Protein AF-A0A5B7E3R2-F1 (afdb_monomer)

Secondary structure (DSSP, 8-state):
---EE------EETTEEEEEEEEE-SSEEEEEEEETTT--EEEEEEEE--TTS-TTS-THHHHHHHHHHHHHT--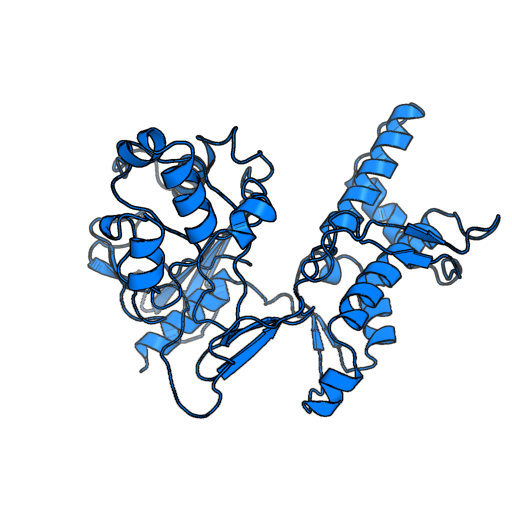-S-S-----S--PPPPPTT---S-HHHHHHSPPPSSSSPP-TTSHHHHHHHHHHH-HHHHTT-S----TTTTS---HHHHHHTT--GGGSPPP--TTSEEEE-SS-BTTBPTT-EEEPPS-PPP-SS----SS--SS--SEEEEEETTEEEEEE--S-SHHHHHHHHHHHHHHHHHTT----HHHHHHHHHHHHTSGGG----EEE--TT-BTTBTT---EEES--TTS-SHHHHHHHHHHHHHHHHHHHS-HHHHHHTT---EEE-SHHHHH-HHHHHHHHHHH-S-EEE-TT--HHHHHHHHHHHHTT-

Radius of gyration: 23.03 Å; Cα contacts (8 Å, |Δi|>4): 630; chains: 1; bounding box: 56×54×68 Å

Sequence (386 aa):
MVVVVVVVVTGRMSSSQCVLGIDIGTTSVKCCLVDVASKEVLSSQKKDTCSNVPSELGTQFYLEIWAQLDNFVGIRKSLWRFTFNEVSNLYTWQDSRCSQEFLSSLPVPESHIAISSGYGCATLLWFSKHKPDHLTKFDRAATIHDFLEWNTELLQGAGLPLEFLPEVVDSGKEAGKLKVHWYGIPAGTPVLASLEFCKGLDFKPCNKPPSSPSPIEYFPFFKSYLAVAASLNGGNVLAAFVRMVQQWSLDLGFSVPQSKIWQRILELGGDGASESNLLIEPTLFGERHSPLQTASVSNVDLGNLSLGQVMRSLCKGVITNMHSMMPRSMLEENEITSIICGGSALARNPILLQELEHAYQLPTTLDSRGDAAYGSALAAINAAAD

InterPro domains:
  IPR043129 ATPase, nucleotide binding domain [SSF53067] (18-194)

Solvent-accessible surface area (backbone atoms only — not comparable to full-atom values): 22242 Å² total; per-residue (Å²): 142,76,45,43,48,24,49,39,37,76,44,79,62,87,94,41,53,34,26,28,6,26,15,56,34,72,60,27,40,32,38,26,34,27,35,63,87,80,66,43,76,78,44,75,52,76,44,79,46,83,58,88,57,58,56,89,77,28,67,58,52,60,62,45,54,53,56,47,56,56,62,68,66,76,59,77,99,73,87,83,76,89,81,70,93,64,74,71,44,61,78,48,72,83,38,68,86,50,42,71,71,55,57,71,70,48,79,84,55,82,27,50,64,70,90,49,39,34,35,47,68,49,47,52,42,50,34,50,74,75,40,46,77,65,55,74,67,51,80,63,52,88,45,102,58,63,66,55,89,72,63,55,71,59,42,45,74,67,62,40,71,67,76,33,54,67,86,72,63,50,36,41,37,74,68,44,52,36,88,50,67,53,88,88,40,58,48,67,29,49,26,31,26,40,91,28,66,67,90,74,88,90,81,80,75,52,64,42,42,66,98,58,72,53,50,55,46,77,40,84,44,69,83,49,68,41,82,40,62,72,74,64,39,56,60,64,47,55,51,51,53,50,50,50,55,38,50,53,37,43,77,74,74,38,91,61,58,65,72,59,50,54,54,52,38,52,59,40,21,63,37,80,86,18,68,60,79,35,42,29,46,50,28,74,73,15,32,89,47,40,66,85,46,65,49,48,74,46,70,82,55,98,87,42,72,49,67,16,19,47,44,34,25,42,36,39,17,36,42,50,53,49,38,71,45,56,37,52,67,61,39,54,78,67,71,54,74,62,45,80,44,58,57,71,56,49,79,74,29,68,58,42,47,51,41,40,42,66,70,51,71,45,59,70,42,85,40,87,78,74,40,59,12,53,52,32,22,52,47,48,54,52,48,74,73,111

Structure (mmCIF, N/CA/C/O backbone):
data_AF-A0A5B7E3R2-F1
#
_entry.id   AF-A0A5B7E3R2-F1
#
loop_
_atom_site.group_PDB
_atom_site.id
_atom_site.type_symbol
_atom_site.label_atom_id
_atom_site.label_alt_id
_atom_site.label_comp_id
_atom_site.label_asym_id
_atom_site.label_entity_id
_atom_site.label_seq_id
_atom_site.pdbx_PDB_ins_code
_atom_site.Cartn_x
_atom_site.Cartn_y
_atom_site.Cartn_z
_atom_site.occupancy
_atom_site.B_iso_or_equiv
_atom_site.auth_seq_id
_atom_site.auth_comp_id
_atom_site.auth_asym_id
_atom_site.auth_atom_id
_atom_site.pdbx_PDB_model_num
ATOM 1 N N . MET A 1 1 ? -3.833 0.150 2.589 1.00 25.64 1 MET A N 1
ATOM 2 C CA . MET A 1 1 ? -4.368 -0.010 3.955 1.00 25.64 1 MET A CA 1
ATOM 3 C C . MET A 1 1 ? -3.650 -1.177 4.610 1.00 25.64 1 MET A C 1
ATOM 5 O O . MET A 1 1 ? -3.678 -2.272 4.058 1.00 25.64 1 MET A O 1
ATOM 9 N N . VAL A 1 2 ? -2.913 -0.909 5.685 1.00 24.73 2 VAL A N 1
ATOM 10 C CA . VAL A 1 2 ? -2.151 -1.887 6.481 1.00 24.73 2 VAL A CA 1
ATOM 11 C C . VAL A 1 2 ? -2.905 -2.024 7.806 1.00 24.73 2 VAL A C 1
ATOM 13 O O . VAL A 1 2 ? -3.277 -0.997 8.368 1.00 24.73 2 VAL A O 1
ATOM 16 N N . VAL A 1 3 ? -3.209 -3.247 8.254 1.00 37.94 3 VAL A N 1
ATOM 17 C CA . VAL A 1 3 ? -3.949 -3.480 9.508 1.00 37.94 3 VAL A CA 1
ATOM 18 C C . VAL A 1 3 ? -2.952 -3.543 10.649 1.00 37.94 3 VAL A C 1
ATOM 20 O O . VAL A 1 3 ? -2.072 -4.397 10.648 1.00 37.94 3 VAL A O 1
ATOM 23 N N . VAL A 1 4 ? -3.153 -2.726 11.673 1.00 30.89 4 VAL A N 1
ATOM 24 C CA . VAL A 1 4 ? -2.432 -2.873 12.932 1.00 30.89 4 VAL A CA 1
ATOM 25 C C . VAL A 1 4 ? -3.416 -3.340 13.997 1.00 30.89 4 VAL A C 1
ATOM 27 O O . VAL A 1 4 ? -4.299 -2.587 14.395 1.00 30.89 4 VAL A O 1
ATOM 30 N N . VAL A 1 5 ? -3.286 -4.590 14.441 1.00 35.03 5 VAL A N 1
ATOM 31 C CA . VAL A 1 5 ? -4.054 -5.122 15.571 1.00 35.03 5 VAL A CA 1
ATOM 32 C C . VAL A 1 5 ? -3.250 -4.869 16.842 1.00 35.03 5 VAL A C 1
ATOM 34 O O . VAL A 1 5 ? -2.186 -5.441 17.058 1.00 35.03 5 VAL A O 1
ATOM 37 N N . VAL A 1 6 ? -3.741 -4.000 17.717 1.00 35.44 6 VAL A N 1
ATOM 38 C CA . VAL A 1 6 ? -3.030 -3.649 18.950 1.00 35.44 6 VAL A CA 1
ATOM 39 C C . VAL A 1 6 ? -3.328 -4.703 20.028 1.00 35.44 6 VAL A C 1
ATOM 41 O O . VAL A 1 6 ? -4.229 -4.539 20.845 1.00 35.44 6 VAL A O 1
ATOM 44 N N . VAL A 1 7 ? -2.567 -5.800 20.087 1.00 38.06 7 VAL A N 1
ATOM 45 C CA . VAL A 1 7 ? -2.614 -6.673 21.277 1.00 38.06 7 VAL A CA 1
ATOM 46 C C . VAL A 1 7 ? -1.626 -6.165 22.308 1.00 38.06 7 VAL A C 1
ATOM 48 O O . VAL A 1 7 ? -0.481 -6.601 22.334 1.00 38.06 7 VAL A O 1
ATOM 51 N N . VAL A 1 8 ? -2.071 -5.266 23.184 1.00 39.25 8 VAL A N 1
ATOM 52 C CA . VAL A 1 8 ? -1.252 -4.854 24.326 1.00 39.25 8 VAL A CA 1
ATOM 53 C C . VAL A 1 8 ? -0.988 -6.057 25.216 1.00 39.25 8 VAL A C 1
ATOM 55 O O . VAL A 1 8 ? -1.879 -6.810 25.585 1.00 39.25 8 VAL A O 1
ATOM 58 N N . VAL A 1 9 ? 0.278 -6.246 25.562 1.00 42.03 9 VAL A N 1
ATOM 59 C CA . VAL A 1 9 ? 0.704 -7.248 26.531 1.00 42.03 9 VAL A CA 1
ATOM 60 C C . VAL A 1 9 ? 1.389 -6.514 27.649 1.00 42.03 9 VAL A C 1
ATOM 62 O O . VAL A 1 9 ? 2.568 -6.217 27.532 1.00 42.03 9 VAL A O 1
ATOM 65 N N . THR A 1 10 ? 0.677 -6.233 28.736 1.00 40.03 10 THR A N 1
ATOM 66 C CA . THR A 1 10 ? 1.313 -5.790 29.977 1.00 40.03 10 THR A CA 1
ATOM 67 C C . THR A 1 10 ? 1.876 -7.013 30.702 1.00 40.03 10 THR A C 1
ATOM 69 O O . THR A 1 10 ? 1.229 -7.644 31.535 1.00 40.03 10 THR A O 1
ATOM 72 N N . GLY A 1 11 ? 3.096 -7.402 30.334 1.00 43.16 11 GLY A N 1
ATOM 73 C CA . GLY A 1 11 ? 3.872 -8.423 31.036 1.00 43.16 11 GLY A CA 1
ATOM 74 C C . GLY A 1 11 ? 4.951 -7.789 31.913 1.00 43.16 11 GLY A C 1
ATOM 75 O O . GLY A 1 11 ? 5.515 -6.758 31.559 1.00 43.16 11 GLY A O 1
ATOM 76 N N . ARG A 1 12 ? 5.274 -8.416 33.052 1.00 46.91 12 ARG A N 1
ATOM 77 C CA . ARG A 1 12 ? 6.544 -8.174 33.756 1.00 46.91 12 ARG A CA 1
ATOM 78 C C . ARG A 1 12 ? 7.542 -9.236 33.304 1.00 46.91 12 ARG A C 1
ATOM 80 O O . ARG A 1 12 ? 7.564 -10.327 33.868 1.00 46.91 12 ARG A O 1
ATOM 87 N N . MET A 1 13 ? 8.369 -8.935 32.308 1.00 44.88 13 MET A N 1
ATOM 88 C CA . MET A 1 13 ? 9.613 -9.681 32.099 1.00 44.88 13 MET A CA 1
ATOM 89 C C . MET A 1 13 ? 10.709 -8.905 32.819 1.00 44.88 13 MET A C 1
ATOM 91 O O . MET A 1 13 ? 10.974 -7.769 32.454 1.00 44.88 13 MET A O 1
ATOM 95 N N . SER A 1 14 ? 11.280 -9.485 33.883 1.00 49.41 14 SER A N 1
ATOM 96 C CA . SER A 1 14 ? 12.427 -8.924 34.623 1.00 49.41 14 SER A CA 1
ATOM 97 C C . SER A 1 14 ? 12.347 -7.401 34.839 1.00 49.41 14 SER A C 1
ATOM 99 O O . SER A 1 14 ? 12.965 -6.634 34.111 1.00 49.41 14 SER A O 1
ATOM 101 N N . SER A 1 15 ? 11.570 -6.954 35.833 1.00 56.69 15 SER A N 1
ATOM 102 C CA . SER A 1 15 ? 11.407 -5.541 36.257 1.00 56.69 15 SER A CA 1
ATOM 103 C C . SER A 1 15 ? 10.895 -4.510 35.230 1.00 56.69 15 SER A C 1
ATOM 105 O O . SER A 1 15 ? 10.454 -3.450 35.664 1.00 56.69 15 SER A O 1
ATOM 107 N N . SER A 1 16 ? 10.860 -4.813 33.932 1.00 62.31 16 SER A N 1
ATOM 108 C CA . SER A 1 16 ? 10.374 -3.917 32.877 1.00 62.31 16 SER A CA 1
ATOM 109 C C . SER A 1 16 ? 8.923 -4.211 32.501 1.00 62.31 16 SER A C 1
ATOM 111 O O . SER A 1 16 ? 8.517 -5.370 32.376 1.00 62.31 16 SER A O 1
ATOM 113 N N . GLN A 1 17 ? 8.136 -3.149 32.316 1.00 81.62 17 GLN A N 1
ATOM 114 C CA . GLN A 1 17 ? 6.805 -3.220 31.717 1.00 81.62 17 GLN A CA 1
ATOM 115 C C . GLN A 1 17 ? 6.962 -3.153 30.197 1.00 81.62 17 GLN A C 1
ATOM 117 O O . GLN A 1 17 ? 7.653 -2.274 29.687 1.00 81.62 17 GLN A O 1
ATOM 122 N N . CYS A 1 18 ? 6.326 -4.072 29.479 1.00 82.88 18 CYS A N 1
ATOM 123 C CA . CYS A 1 18 ? 6.366 -4.117 28.021 1.00 82.88 18 CYS A CA 1
ATOM 124 C C . CYS A 1 18 ? 4.978 -3.933 27.397 1.00 82.88 18 CYS A C 1
ATOM 126 O O . CYS A 1 18 ? 3.964 -3.960 28.096 1.00 82.88 18 CYS A O 1
ATOM 128 N N . VAL A 1 19 ? 4.963 -3.719 26.080 1.00 84.38 19 VAL A N 1
ATOM 129 C CA . VAL A 1 19 ? 3.782 -3.720 25.212 1.00 84.38 19 VAL A CA 1
ATOM 130 C C . VAL A 1 19 ? 4.108 -4.518 23.952 1.00 84.38 19 VAL A C 1
ATOM 132 O O . VAL A 1 19 ? 5.162 -4.330 23.348 1.00 84.38 19 VAL A O 1
ATOM 135 N N . LEU A 1 20 ? 3.206 -5.410 23.546 1.00 82.81 20 LEU A N 1
ATOM 136 C CA . LEU A 1 20 ? 3.264 -6.090 22.256 1.00 82.81 20 LEU A CA 1
ATOM 137 C C . LEU A 1 20 ? 2.477 -5.267 21.225 1.00 82.81 20 LEU A C 1
ATOM 139 O O . LEU A 1 20 ? 1.375 -4.801 21.489 1.00 82.81 20 LEU A O 1
ATOM 143 N N . GLY A 1 21 ? 3.060 -5.062 20.054 1.00 82.94 21 GLY A N 1
ATOM 144 C CA . GLY A 1 21 ? 2.373 -4.537 18.880 1.00 82.94 21 GLY A CA 1
ATOM 145 C C . GLY A 1 21 ? 2.264 -5.624 17.822 1.00 82.94 21 GLY A C 1
ATOM 146 O O . GLY A 1 21 ? 3.196 -6.422 17.685 1.00 82.94 21 GLY A O 1
ATOM 147 N N . ILE A 1 22 ? 1.147 -5.678 17.093 1.00 78.69 22 ILE A N 1
ATOM 148 C CA . ILE A 1 22 ? 0.913 -6.664 16.031 1.00 78.69 22 ILE A CA 1
ATOM 149 C C . ILE A 1 22 ? 0.421 -5.942 14.769 1.00 78.69 22 ILE A C 1
ATOM 151 O O . ILE A 1 22 ? -0.564 -5.217 14.774 1.00 78.69 22 ILE A O 1
ATOM 155 N N . ASP A 1 23 ? 1.104 -6.164 13.655 1.00 77.94 23 ASP A N 1
ATOM 156 C CA . ASP A 1 23 ? 0.700 -5.737 12.315 1.00 77.94 23 ASP A CA 1
ATOM 157 C C . ASP A 1 23 ? 0.233 -6.973 11.549 1.00 77.94 23 ASP A C 1
ATOM 159 O O . ASP A 1 23 ? 1.034 -7.858 11.235 1.00 77.94 23 ASP A O 1
ATOM 163 N N . ILE A 1 24 ? -1.070 -7.051 11.280 1.00 72.50 24 ILE A N 1
ATOM 164 C CA . ILE A 1 24 ? -1.665 -8.119 10.472 1.00 72.50 24 ILE A CA 1
ATOM 165 C C . ILE A 1 24 ? -1.736 -7.620 9.029 1.00 72.50 24 ILE A C 1
ATOM 167 O O . ILE A 1 24 ? -2.791 -7.318 8.472 1.00 72.50 24 ILE A O 1
ATOM 171 N N . GLY A 1 25 ? -0.568 -7.515 8.408 1.00 68.12 25 GLY A N 1
ATOM 172 C CA . GLY A 1 25 ? -0.456 -7.128 7.014 1.00 68.12 25 GLY A CA 1
ATOM 173 C C . GLY A 1 25 ? -1.077 -8.167 6.081 1.00 68.12 25 GLY A C 1
ATOM 174 O O . GLY A 1 25 ? -1.216 -9.346 6.410 1.00 68.12 25 GLY A O 1
ATOM 175 N N . THR A 1 26 ? -1.392 -7.734 4.858 1.00 65.75 26 THR A N 1
ATOM 176 C CA . THR A 1 26 ? -1.886 -8.647 3.822 1.00 65.75 26 THR A CA 1
ATOM 177 C C . THR A 1 26 ? -0.877 -9.748 3.570 1.00 65.75 26 THR A C 1
ATOM 179 O O . THR A 1 26 ? -1.238 -10.890 3.776 1.00 65.75 26 THR A O 1
ATOM 182 N N . THR A 1 27 ? 0.376 -9.417 3.244 1.00 64.12 27 THR A N 1
ATOM 183 C CA . THR A 1 27 ? 1.439 -10.367 2.857 1.00 64.12 27 THR A CA 1
ATOM 184 C C . THR A 1 27 ? 2.279 -10.915 4.010 1.00 64.12 27 THR A C 1
ATOM 186 O O . THR A 1 27 ? 3.148 -11.759 3.792 1.00 64.12 27 THR A O 1
ATOM 189 N N . SER A 1 28 ? 2.114 -10.393 5.224 1.00 69.75 28 SER A N 1
ATOM 190 C CA . SER A 1 28 ? 2.867 -10.855 6.390 1.00 69.75 28 SER A CA 1
ATOM 191 C C . SER A 1 28 ? 2.248 -10.370 7.688 1.00 69.75 28 SER A C 1
ATOM 193 O O . SER A 1 28 ? 1.825 -9.220 7.748 1.00 69.75 28 SER A O 1
ATOM 195 N N . VAL A 1 29 ? 2.348 -11.183 8.736 1.00 72.81 29 VAL A N 1
ATOM 196 C CA . VAL A 1 29 ? 2.133 -10.750 10.117 1.00 72.81 29 VAL A CA 1
ATOM 197 C C . VAL A 1 29 ? 3.476 -10.377 10.734 1.00 72.81 29 VAL A C 1
ATOM 199 O O . VAL A 1 29 ? 4.467 -11.102 10.586 1.00 72.81 29 VAL A O 1
ATOM 202 N N . LYS A 1 30 ? 3.523 -9.250 11.436 1.00 78.56 30 LYS A N 1
ATOM 203 C CA . LYS A 1 30 ? 4.675 -8.833 12.234 1.00 78.56 30 LYS A CA 1
ATOM 204 C C . LYS A 1 30 ? 4.239 -8.585 13.661 1.00 78.56 30 LYS A C 1
ATOM 206 O O . LYS A 1 30 ? 3.157 -8.053 13.883 1.00 78.56 30 LYS A O 1
ATOM 211 N N . CYS A 1 31 ? 5.107 -8.897 14.613 1.00 80.94 31 CYS A N 1
ATOM 212 C CA . CYS A 1 31 ? 4.902 -8.463 15.987 1.00 80.94 31 CYS A CA 1
ATOM 213 C C . CYS A 1 31 ? 6.201 -7.912 16.559 1.00 80.94 31 CYS A C 1
ATOM 215 O O . CYS A 1 31 ? 7.282 -8.422 16.252 1.00 80.94 31 CYS A O 1
ATOM 217 N N . CYS A 1 32 ? 6.089 -6.920 17.436 1.00 81.81 32 CYS A N 1
ATOM 218 C CA . CYS A 1 32 ? 7.222 -6.392 18.181 1.00 81.81 32 CYS A CA 1
ATOM 219 C C . CYS A 1 32 ? 6.884 -6.192 19.657 1.00 81.81 32 CYS A C 1
ATOM 221 O O . CYS A 1 32 ? 5.806 -5.714 19.999 1.00 81.81 32 CYS A O 1
ATOM 223 N N . LEU A 1 33 ? 7.826 -6.531 20.529 1.00 83.44 33 LEU A N 1
ATOM 224 C CA . LEU A 1 33 ? 7.764 -6.253 21.954 1.00 83.44 33 LEU A CA 1
ATOM 225 C C . LEU A 1 33 ? 8.551 -4.975 22.239 1.00 83.44 33 LEU A C 1
ATOM 227 O O . LEU A 1 33 ? 9.717 -4.880 21.858 1.00 83.44 33 LEU A O 1
ATOM 231 N N . VAL A 1 34 ? 7.924 -4.016 22.907 1.00 86.50 34 VAL A N 1
ATOM 232 C CA . VAL A 1 34 ? 8.484 -2.691 23.191 1.00 86.50 34 VAL A CA 1
ATOM 233 C C . VAL A 1 34 ? 8.537 -2.471 24.696 1.00 86.50 34 VAL A C 1
ATOM 235 O O . VAL A 1 34 ? 7.567 -2.769 25.394 1.00 86.50 34 VAL A O 1
ATOM 238 N N . ASP A 1 35 ? 9.659 -1.967 25.201 1.00 85.25 35 ASP A N 1
ATOM 239 C CA . ASP A 1 35 ? 9.777 -1.528 26.594 1.00 85.25 35 ASP A CA 1
ATOM 240 C C . ASP A 1 35 ? 9.042 -0.195 26.793 1.00 85.25 35 ASP A C 1
ATOM 242 O O . ASP A 1 35 ? 9.198 0.737 26.005 1.00 85.25 35 ASP A O 1
ATOM 246 N N . VAL A 1 36 ? 8.229 -0.091 27.844 1.00 86.69 36 VAL A N 1
ATOM 247 C CA . VAL A 1 36 ? 7.408 1.104 28.095 1.00 86.69 36 VAL A CA 1
ATOM 248 C C . VAL A 1 36 ? 8.262 2.326 28.440 1.00 86.69 36 VAL A C 1
ATOM 250 O O . VAL A 1 36 ? 7.920 3.439 28.041 1.00 86.69 36 VAL A O 1
ATOM 253 N N . ALA A 1 37 ? 9.360 2.143 29.177 1.00 87.12 37 ALA A N 1
ATOM 254 C CA . ALA A 1 37 ? 10.170 3.244 29.683 1.00 87.12 37 ALA A CA 1
ATOM 255 C C . ALA A 1 37 ? 11.138 3.774 28.619 1.00 87.12 37 ALA A C 1
ATOM 257 O O . ALA A 1 37 ? 11.201 4.984 28.397 1.00 87.12 37 ALA A O 1
ATOM 258 N N . SER A 1 38 ? 11.879 2.887 27.948 1.00 89.25 38 SER A N 1
ATOM 259 C CA . SER A 1 38 ? 12.855 3.279 26.925 1.00 89.25 38 SER A CA 1
ATOM 260 C C . SER A 1 38 ? 12.237 3.481 25.542 1.00 89.25 38 SER A C 1
ATOM 262 O O . SER A 1 38 ? 12.835 4.155 24.704 1.00 89.25 38 SER A O 1
ATOM 264 N N . LYS A 1 39 ? 11.042 2.920 25.292 1.00 88.56 39 LYS A N 1
ATOM 265 C CA . LYS A 1 39 ? 10.397 2.839 23.967 1.00 88.56 39 LYS A CA 1
ATOM 266 C C . LYS A 1 39 ? 11.220 2.059 22.936 1.00 88.56 39 LYS A C 1
ATOM 268 O O . LYS A 1 39 ? 10.946 2.147 21.735 1.00 88.56 39 LYS A O 1
ATOM 273 N N . GLU A 1 40 ? 12.208 1.286 23.383 1.00 88.06 40 GLU A N 1
ATOM 274 C CA . GLU A 1 40 ? 13.033 0.446 22.521 1.00 88.06 40 GLU A CA 1
ATOM 275 C C . GLU A 1 40 ? 12.332 -0.873 22.189 1.00 88.06 40 GLU A C 1
ATOM 277 O O . GLU A 1 40 ? 11.614 -1.458 23.005 1.00 88.06 40 GLU A O 1
ATOM 282 N N . VAL A 1 41 ? 12.570 -1.365 20.973 1.00 85.81 41 VAL A N 1
ATOM 283 C CA . VAL A 1 41 ? 12.100 -2.680 20.535 1.00 85.81 41 VAL A CA 1
ATOM 284 C C . VAL A 1 41 ? 12.997 -3.756 21.150 1.00 85.81 41 VAL A C 1
ATOM 286 O O . VAL A 1 41 ? 14.145 -3.921 20.747 1.00 85.81 41 VAL A O 1
ATOM 289 N N . LEU A 1 42 ? 12.456 -4.514 22.102 1.00 81.44 42 LEU A N 1
ATOM 290 C CA . LEU A 1 42 ? 13.133 -5.629 22.771 1.00 81.44 42 LEU A CA 1
ATOM 291 C C . LEU A 1 42 ? 13.220 -6.870 21.878 1.00 81.44 42 LEU A C 1
ATOM 293 O O . LEU A 1 42 ? 14.173 -7.643 21.943 1.00 81.44 42 LEU A O 1
ATOM 297 N N . SER A 1 43 ? 12.192 -7.093 21.059 1.00 78.06 43 SER A N 1
ATOM 298 C CA . SER A 1 43 ? 12.143 -8.198 20.107 1.00 78.06 43 SER A CA 1
ATOM 299 C C . SER A 1 43 ? 11.199 -7.855 18.966 1.00 78.06 43 SER A C 1
ATOM 301 O O . SER A 1 43 ? 10.165 -7.232 19.187 1.00 78.06 43 SER A O 1
ATOM 303 N N . SER A 1 44 ? 11.533 -8.271 17.750 1.00 81.25 44 SER A N 1
ATOM 304 C CA . SER A 1 44 ? 10.647 -8.174 16.594 1.00 81.25 44 SER A CA 1
ATOM 305 C C . SER A 1 44 ? 10.776 -9.429 15.756 1.00 81.25 44 SER A C 1
ATOM 307 O O . SER A 1 44 ? 11.843 -10.039 15.664 1.00 81.25 44 SER A O 1
ATOM 309 N N . GLN A 1 45 ? 9.662 -9.840 15.179 1.00 75.50 45 GLN A N 1
ATOM 310 C CA . GLN A 1 45 ? 9.547 -11.055 14.405 1.00 75.50 45 GLN A CA 1
ATOM 311 C C . GLN A 1 45 ? 8.584 -10.781 13.237 1.00 75.50 45 GLN A C 1
ATOM 313 O O . GLN A 1 45 ? 7.692 -9.930 13.318 1.00 75.50 45 GLN A O 1
ATOM 318 N N . LYS A 1 46 ? 8.759 -11.504 12.130 1.00 78.75 46 LYS A N 1
ATOM 319 C CA . LYS A 1 46 ? 7.931 -11.390 10.921 1.00 78.75 46 LYS A CA 1
ATOM 320 C C . LYS A 1 46 ? 7.682 -12.772 10.344 1.00 78.75 46 LYS A C 1
ATOM 322 O O . LYS A 1 46 ? 8.609 -13.574 10.255 1.00 78.75 46 LYS A O 1
ATOM 327 N N . LYS A 1 47 ? 6.459 -13.023 9.888 1.00 70.06 47 LYS A N 1
ATOM 328 C CA . LYS A 1 47 ? 6.113 -14.228 9.140 1.00 70.06 47 LYS A CA 1
ATOM 329 C C . LYS A 1 47 ? 5.269 -13.871 7.928 1.00 70.06 47 LYS A C 1
ATOM 331 O O . LYS A 1 47 ? 4.305 -13.122 8.045 1.00 70.06 47 LYS A O 1
ATOM 336 N N . ASP A 1 48 ? 5.666 -14.369 6.765 1.00 68.00 48 ASP A N 1
ATOM 337 C CA . ASP A 1 48 ? 4.923 -14.138 5.529 1.00 68.00 48 ASP A CA 1
ATOM 338 C C . ASP A 1 48 ? 3.597 -14.911 5.555 1.00 68.00 48 ASP A C 1
ATOM 340 O O . ASP A 1 48 ? 3.520 -16.023 6.084 1.00 68.00 48 ASP A O 1
ATOM 344 N N . THR A 1 49 ? 2.558 -14.310 4.987 1.00 62.91 49 THR A N 1
ATOM 345 C CA . THR A 1 49 ? 1.226 -14.902 4.843 1.00 62.91 49 THR A CA 1
ATOM 346 C C . THR A 1 49 ? 1.025 -15.385 3.399 1.00 62.91 49 THR A C 1
ATOM 348 O O . THR A 1 49 ? 1.676 -14.921 2.460 1.00 62.91 49 THR A O 1
ATOM 351 N N . CYS A 1 50 ? 0.073 -16.292 3.184 1.00 54.41 50 CYS A N 1
ATOM 352 C CA . CYS A 1 50 ? -0.288 -16.806 1.858 1.00 54.41 50 CYS A CA 1
ATOM 353 C C . CYS A 1 50 ? -1.352 -15.941 1.136 1.00 54.41 50 CYS A C 1
ATOM 355 O O . CYS A 1 50 ? -2.247 -16.479 0.494 1.00 54.41 50 CYS A O 1
ATOM 357 N N . SER A 1 51 ? -1.326 -14.606 1.246 1.00 49.59 51 SER A N 1
ATOM 358 C CA . SER A 1 51 ? -2.492 -13.753 0.909 1.00 49.59 51 SER A CA 1
ATOM 359 C C . SER A 1 51 ? -2.768 -13.497 -0.571 1.00 49.59 51 SER A C 1
ATOM 361 O O . SER A 1 51 ? -3.715 -12.787 -0.891 1.00 49.59 51 SER A O 1
ATOM 363 N N . ASN A 1 52 ? -1.952 -14.022 -1.485 1.00 51.16 52 ASN A N 1
ATOM 364 C CA . ASN A 1 52 ? -2.146 -13.838 -2.930 1.00 51.16 52 ASN A CA 1
ATOM 365 C C . ASN A 1 52 ? -3.221 -14.777 -3.516 1.00 51.16 52 ASN A C 1
ATOM 367 O O . ASN A 1 52 ? -3.312 -14.928 -4.733 1.00 51.16 52 ASN A O 1
ATOM 371 N N . VAL A 1 53 ? -4.003 -15.443 -2.665 1.00 47.75 53 VAL A N 1
ATOM 372 C CA . VAL A 1 53 ? -5.071 -16.361 -3.067 1.00 47.75 53 VAL A CA 1
ATOM 373 C C . VAL A 1 53 ? -6.373 -15.562 -3.234 1.00 47.75 53 VAL A C 1
ATOM 375 O O . VAL A 1 53 ? -6.749 -14.844 -2.307 1.00 47.75 53 VAL A O 1
ATOM 378 N N . PRO A 1 54 ? -7.074 -15.667 -4.381 1.00 51.56 54 PRO A N 1
ATOM 379 C CA . PRO A 1 54 ? -8.392 -15.065 -4.572 1.00 51.56 54 PRO A CA 1
ATOM 380 C C . PRO A 1 54 ? -9.343 -15.395 -3.417 1.00 51.56 54 PRO A C 1
ATOM 382 O O . PRO A 1 54 ? -9.359 -16.529 -2.932 1.00 51.56 54 PRO A O 1
ATOM 385 N N . SER A 1 55 ? -10.169 -14.430 -3.004 1.00 51.69 55 SER A N 1
ATOM 386 C CA . SER A 1 55 ? -11.073 -14.560 -1.850 1.00 51.69 55 SER A CA 1
ATOM 387 C C . SER A 1 55 ? -12.069 -15.721 -1.970 1.00 51.69 55 SER A C 1
ATOM 389 O O . SER A 1 55 ? -12.605 -16.174 -0.962 1.00 51.69 55 SER A O 1
ATOM 391 N N . GLU A 1 56 ? -12.286 -16.263 -3.171 1.00 50.62 56 GLU A N 1
ATOM 392 C CA . GLU A 1 56 ? -13.130 -17.439 -3.425 1.00 50.62 56 GLU A CA 1
ATOM 393 C C . GLU A 1 56 ? -12.460 -18.787 -3.094 1.00 50.62 56 GLU A C 1
ATOM 395 O O . GLU A 1 56 ? -13.153 -19.788 -2.931 1.00 50.62 56 GLU A O 1
ATOM 400 N N . LEU A 1 57 ? -11.132 -18.828 -2.940 1.00 42.25 57 LEU A N 1
ATOM 401 C CA . LEU A 1 57 ? -10.349 -20.060 -2.756 1.00 42.25 57 LEU A CA 1
ATOM 402 C C . LEU A 1 57 ? -9.789 -20.237 -1.326 1.00 42.25 57 LEU A C 1
ATOM 404 O O . LEU A 1 57 ? -9.076 -21.202 -1.062 1.00 42.25 57 LEU A O 1
ATOM 408 N N . GLY A 1 58 ? -10.073 -19.316 -0.398 1.00 44.91 58 GLY A N 1
ATOM 409 C CA . GLY A 1 58 ? -9.263 -19.124 0.812 1.00 44.91 58 GLY A CA 1
ATOM 410 C C . GLY A 1 58 ? -9.953 -19.352 2.159 1.00 44.91 58 GLY A C 1
ATOM 411 O O . GLY A 1 58 ? -9.956 -18.438 2.979 1.00 44.91 58 GLY A O 1
ATOM 412 N N . THR A 1 59 ? -10.467 -20.551 2.449 1.00 39.59 59 THR A N 1
ATOM 413 C CA . THR A 1 59 ? -10.944 -20.901 3.817 1.00 39.59 59 THR A CA 1
ATOM 414 C C . THR A 1 59 ? -9.775 -21.098 4.791 1.00 39.59 59 THR A C 1
ATOM 416 O O . THR A 1 59 ? -9.923 -21.058 6.008 1.00 39.59 59 THR A O 1
ATOM 419 N N . GLN A 1 60 ? -8.568 -21.263 4.250 1.00 44.44 60 GLN A N 1
ATOM 420 C CA . GLN A 1 60 ? -7.344 -21.543 4.996 1.00 44.44 60 GLN A CA 1
ATOM 421 C C . GLN A 1 60 ? -6.719 -20.306 5.663 1.00 44.44 60 GLN A C 1
ATOM 423 O O . GLN A 1 60 ? -6.010 -20.447 6.652 1.00 44.44 60 GLN A O 1
ATOM 428 N N . PHE A 1 61 ? -7.011 -19.090 5.194 1.00 49.00 61 PHE A N 1
ATOM 429 C CA . PHE A 1 61 ? -6.184 -17.920 5.510 1.00 49.00 61 PHE A CA 1
ATOM 430 C C . PHE A 1 61 ? -6.319 -17.397 6.951 1.00 49.00 61 PHE A C 1
ATOM 432 O O . PHE A 1 61 ? -5.317 -17.087 7.592 1.00 49.00 61 PHE A O 1
ATOM 439 N N . TYR A 1 62 ? -7.539 -17.325 7.497 1.00 47.28 62 TYR A N 1
ATOM 440 C CA . TYR A 1 62 ? -7.749 -16.859 8.875 1.00 47.28 62 TYR A CA 1
ATOM 441 C C . TYR A 1 62 ? -7.153 -17.844 9.888 1.00 47.28 62 TYR A C 1
ATOM 443 O O . TYR A 1 62 ? -6.396 -17.456 10.775 1.00 47.28 62 TYR A O 1
ATOM 451 N N . LEU A 1 63 ? -7.430 -19.141 9.711 1.00 49.66 63 LEU A N 1
ATOM 452 C CA . LEU A 1 63 ? -6.843 -20.203 10.530 1.00 49.66 63 LEU A CA 1
ATOM 453 C C . LEU A 1 63 ? -5.319 -20.261 10.379 1.00 49.66 63 LEU A C 1
ATOM 455 O O . LEU A 1 63 ? -4.640 -20.583 11.348 1.00 49.66 63 LEU A O 1
ATOM 459 N N . GLU A 1 64 ? -4.772 -19.926 9.208 1.00 49.34 64 GLU A N 1
ATOM 460 C CA . GLU A 1 64 ? -3.332 -19.808 8.989 1.00 49.34 64 GLU A CA 1
ATOM 461 C C . GLU A 1 64 ? -2.717 -18.608 9.706 1.00 49.34 64 GLU A C 1
ATOM 463 O O . GLU A 1 64 ? -1.664 -18.790 10.298 1.00 49.34 64 GLU A O 1
ATOM 468 N N . ILE A 1 65 ? -3.342 -17.424 9.727 1.00 50.75 65 ILE A N 1
ATOM 469 C CA . ILE A 1 65 ? -2.855 -16.277 10.520 1.00 50.75 65 ILE A CA 1
ATOM 470 C C . ILE A 1 65 ? -2.762 -16.657 12.002 1.00 50.75 65 ILE A C 1
ATOM 472 O O . ILE A 1 65 ? -1.723 -16.452 12.634 1.00 50.75 65 ILE A O 1
ATOM 476 N N . TRP A 1 66 ? -3.813 -17.276 12.547 1.00 54.19 66 TRP A N 1
ATOM 477 C CA . TRP A 1 66 ? -3.812 -17.737 13.936 1.00 54.19 66 TRP A CA 1
ATOM 478 C C . TRP A 1 66 ? -2.802 -18.866 14.161 1.00 54.19 66 TRP A C 1
ATOM 480 O O . TRP A 1 66 ? -1.975 -18.764 15.057 1.00 54.19 66 TRP A O 1
ATOM 490 N N . ALA A 1 67 ? -2.741 -19.870 13.283 1.00 50.72 67 ALA A N 1
ATOM 491 C CA . ALA A 1 67 ? -1.725 -20.923 13.347 1.00 50.72 67 ALA A CA 1
ATOM 492 C C . ALA A 1 67 ? -0.289 -20.390 13.154 1.00 50.72 67 ALA A C 1
ATOM 494 O O . ALA A 1 67 ? 0.690 -21.020 13.566 1.00 50.72 67 ALA A O 1
ATOM 495 N N . GLN A 1 68 ? -0.117 -19.247 12.492 1.00 51.31 68 GLN A N 1
ATOM 496 C CA . GLN A 1 68 ? 1.169 -18.581 12.319 1.00 51.31 68 GLN A CA 1
ATOM 497 C C . GLN A 1 68 ? 1.582 -17.856 13.595 1.00 51.31 68 GLN A C 1
ATOM 499 O O . GLN A 1 68 ? 2.738 -18.030 13.985 1.00 51.31 68 GLN A O 1
ATOM 504 N N . LEU A 1 69 ? 0.656 -17.160 14.265 1.00 52.00 69 LEU A N 1
ATOM 505 C CA . LEU A 1 69 ? 0.846 -16.632 15.621 1.00 52.00 69 LEU A CA 1
ATOM 506 C C . LEU A 1 69 ? 1.167 -17.770 16.609 1.00 52.00 69 LEU A C 1
ATOM 508 O O . LEU A 1 69 ? 2.137 -17.660 17.357 1.00 52.00 69 LEU A O 1
ATOM 512 N N . ASP A 1 70 ? 0.473 -18.911 16.517 1.00 50.91 70 ASP A N 1
ATOM 513 C CA . ASP A 1 70 ? 0.714 -20.100 17.352 1.00 50.91 70 ASP A CA 1
ATOM 514 C C . ASP A 1 70 ? 2.154 -20.639 17.231 1.00 50.91 70 ASP A C 1
ATOM 516 O O . ASP A 1 70 ? 2.720 -21.164 18.190 1.00 50.91 70 ASP A O 1
ATOM 520 N N . ASN A 1 71 ? 2.773 -20.519 16.050 1.00 43.56 71 ASN A N 1
ATOM 521 C CA . ASN A 1 71 ? 4.153 -20.961 15.804 1.00 43.56 71 ASN A CA 1
ATOM 522 C C . ASN A 1 71 ? 5.210 -19.914 16.190 1.00 43.56 71 ASN A C 1
ATOM 524 O O . ASN A 1 71 ? 6.391 -20.242 16.287 1.00 43.56 71 ASN A O 1
ATOM 528 N N . PHE A 1 72 ? 4.813 -18.655 16.345 1.00 44.72 72 PHE A N 1
ATOM 529 C CA . PHE A 1 72 ? 5.711 -17.516 16.510 1.00 44.72 72 PHE A CA 1
ATOM 530 C C . PHE A 1 72 ? 6.204 -17.353 17.949 1.00 44.72 72 PHE A C 1
ATOM 532 O O . PHE A 1 72 ? 7.316 -16.890 18.179 1.00 44.72 72 PHE A O 1
ATOM 539 N N . VAL A 1 73 ? 5.400 -17.799 18.918 1.00 43.44 73 VAL A N 1
ATOM 540 C CA . VAL A 1 73 ? 5.709 -17.696 20.353 1.00 43.44 73 VAL A CA 1
ATOM 541 C C . VAL A 1 73 ? 6.432 -18.944 20.896 1.00 43.44 73 VAL A C 1
ATOM 543 O O . VAL A 1 73 ? 6.661 -19.068 22.093 1.00 43.44 73 VAL A O 1
ATOM 546 N N . GLY A 1 74 ? 6.840 -19.880 20.029 1.00 38.78 74 GLY A N 1
ATOM 547 C CA . GLY A 1 74 ? 7.830 -20.914 20.367 1.00 38.78 74 GLY A CA 1
ATOM 548 C C . GLY A 1 74 ? 7.442 -21.930 21.454 1.00 38.78 74 GLY A C 1
ATOM 549 O O . GLY A 1 74 ? 8.334 -22.514 22.068 1.00 38.78 74 GLY A O 1
ATOM 550 N N . ILE A 1 75 ? 6.152 -22.189 21.704 1.00 38.00 75 ILE A N 1
ATOM 551 C CA . ILE A 1 75 ? 5.700 -23.155 22.726 1.00 38.00 75 ILE A CA 1
ATOM 552 C C . ILE A 1 75 ? 4.869 -24.278 22.081 1.00 38.00 75 ILE A C 1
ATOM 554 O O . ILE A 1 75 ? 4.071 -24.050 21.177 1.00 38.00 75 ILE A O 1
ATOM 558 N N . ARG A 1 76 ? 5.100 -25.524 22.529 1.00 36.44 76 ARG A N 1
ATOM 559 C CA . ARG A 1 76 ? 4.512 -26.770 21.997 1.00 36.44 76 ARG A CA 1
ATOM 560 C C . ARG A 1 76 ? 2.987 -26.687 21.792 1.00 36.44 76 ARG A C 1
ATOM 562 O O . ARG A 1 76 ? 2.266 -26.175 22.639 1.00 36.44 76 ARG A O 1
ATOM 569 N N . LYS A 1 77 ? 2.531 -27.330 20.707 1.00 40.69 77 LYS A N 1
ATOM 570 C CA . LYS A 1 77 ? 1.161 -27.508 20.161 1.00 40.69 77 LYS A CA 1
ATOM 571 C C . LYS A 1 77 ? 0.044 -28.019 21.098 1.00 40.69 77 LYS A C 1
ATOM 573 O O . LYS A 1 77 ? -0.984 -28.482 20.615 1.00 40.69 77 LYS A O 1
ATOM 578 N N . SER A 1 78 ? 0.184 -27.966 22.412 1.00 40.91 78 SER A N 1
ATOM 579 C CA . SER A 1 78 ? -0.828 -28.485 23.329 1.00 40.91 78 SER A CA 1
ATOM 580 C C . SER A 1 78 ? -1.202 -27.418 24.343 1.00 40.91 78 SER A C 1
ATOM 582 O O . SER A 1 78 ? -0.469 -27.241 25.311 1.00 40.91 78 SER A O 1
ATOM 584 N N . LEU A 1 79 ? -2.335 -26.735 24.134 1.00 38.69 79 LEU A N 1
ATOM 585 C CA . LEU A 1 79 ? -3.447 -26.851 25.088 1.00 38.69 79 LEU A CA 1
ATOM 586 C C . LEU A 1 79 ? -4.705 -26.034 24.757 1.00 38.69 79 LEU A C 1
ATOM 588 O O . LEU A 1 79 ? -5.743 -26.409 25.280 1.00 38.69 79 LEU A O 1
ATOM 592 N N . TRP A 1 80 ? -4.713 -25.015 23.888 1.00 43.84 80 TRP A N 1
ATOM 593 C CA . TRP A 1 80 ? -5.932 -24.196 23.728 1.00 43.84 80 TRP A CA 1
ATOM 594 C C . TRP A 1 80 ? -6.138 -23.717 22.286 1.00 43.84 80 TRP A C 1
ATOM 596 O O . TRP A 1 80 ? -5.340 -22.950 21.763 1.00 43.84 80 TRP A O 1
ATOM 606 N N . ARG A 1 81 ? -7.214 -24.186 21.640 1.00 42.06 81 ARG A N 1
ATOM 607 C CA . ARG A 1 81 ? -7.713 -23.671 20.356 1.00 42.06 81 ARG A CA 1
ATOM 608 C C . ARG A 1 81 ? -8.852 -22.698 20.647 1.00 42.06 81 ARG A C 1
ATOM 610 O O . ARG A 1 81 ? -9.819 -23.096 21.297 1.00 42.06 81 ARG A O 1
ATOM 617 N N . PHE A 1 82 ? -8.790 -21.475 20.119 1.00 44.25 82 PHE A N 1
ATOM 618 C CA . PHE A 1 82 ? -10.018 -20.721 19.861 1.00 44.25 82 PHE A CA 1
ATOM 619 C C . PHE A 1 82 ? -10.850 -21.564 18.890 1.00 44.25 82 PHE A C 1
ATOM 621 O O . PHE A 1 82 ? -10.450 -21.794 17.750 1.00 44.25 82 PHE A O 1
ATOM 628 N N . THR A 1 83 ? -11.950 -22.129 19.377 1.00 43.59 83 THR A N 1
ATOM 629 C CA . THR A 1 83 ? -12.863 -22.927 18.560 1.00 43.59 83 THR A CA 1
ATOM 630 C C . THR A 1 83 ? -13.892 -21.981 17.971 1.00 43.59 83 THR A C 1
ATOM 632 O O . THR A 1 83 ? -14.915 -21.682 18.575 1.00 43.59 83 THR A O 1
ATOM 635 N N . PHE A 1 84 ? -13.578 -21.448 16.796 1.00 55.50 84 PHE A N 1
ATOM 636 C CA . PHE A 1 84 ? -14.599 -20.879 15.929 1.00 55.50 84 PHE A CA 1
ATOM 637 C C . PHE A 1 84 ? -15.336 -22.049 15.273 1.00 55.50 84 PHE A C 1
ATOM 639 O O . PHE A 1 84 ? -14.681 -22.956 14.756 1.00 55.50 84 PHE A O 1
ATOM 646 N N . ASN A 1 85 ? -16.670 -22.057 15.334 1.00 62.31 85 ASN A N 1
ATOM 647 C CA . ASN A 1 85 ? -17.466 -23.106 14.689 1.00 62.31 85 ASN A CA 1
ATOM 648 C C . ASN A 1 85 ? -17.311 -23.037 13.165 1.00 62.31 85 ASN A C 1
ATOM 650 O O . ASN A 1 85 ? -17.062 -24.052 12.529 1.00 62.31 85 ASN A O 1
ATOM 654 N N . GLU A 1 86 ? -17.403 -21.828 12.610 1.00 70.38 86 GLU A N 1
ATOM 655 C CA . GLU A 1 86 ? -17.261 -21.527 11.188 1.00 70.38 86 GLU A CA 1
ATOM 656 C C . GLU A 1 86 ? -16.569 -20.167 11.038 1.00 70.38 86 GLU A C 1
ATOM 658 O O . GLU A 1 86 ? -16.818 -19.246 11.820 1.00 70.38 86 GLU A O 1
ATOM 663 N N . VAL A 1 87 ? -15.693 -20.031 10.042 1.00 69.62 87 VAL A N 1
ATOM 664 C CA . VAL A 1 87 ? -15.039 -18.762 9.690 1.00 69.62 87 VAL A CA 1
ATOM 665 C C . VAL A 1 87 ? -15.097 -18.599 8.179 1.00 69.62 87 VAL A C 1
ATOM 667 O O . VAL A 1 87 ? -14.842 -19.552 7.442 1.00 69.62 87 VAL A O 1
ATOM 670 N N . SER A 1 88 ? -15.442 -17.402 7.703 1.00 74.12 88 SER A N 1
ATOM 671 C CA . SER A 1 88 ? -15.434 -17.124 6.269 1.00 74.12 88 SER A CA 1
ATOM 672 C C . SER A 1 88 ? -14.009 -17.075 5.713 1.00 74.12 88 SER A C 1
ATOM 674 O O . SER A 1 88 ? -13.018 -16.984 6.439 1.00 74.12 88 SER A O 1
ATOM 676 N N . ASN A 1 89 ? -13.904 -17.029 4.387 1.00 75.38 89 ASN A N 1
ATOM 677 C CA . ASN A 1 89 ? -12.667 -16.597 3.748 1.00 75.38 89 ASN A CA 1
ATOM 678 C C . ASN A 1 89 ? -12.372 -15.136 4.137 1.00 75.38 89 ASN A C 1
ATOM 680 O O . ASN A 1 89 ? -13.296 -14.375 4.447 1.00 75.38 89 ASN A O 1
ATOM 684 N N . LEU A 1 90 ? -11.098 -14.731 4.104 1.00 72.69 90 LEU A N 1
ATOM 685 C CA . LEU A 1 90 ? -10.750 -13.320 4.266 1.00 72.69 90 LEU A CA 1
ATOM 686 C C . LEU A 1 90 ? -11.075 -12.558 2.976 1.00 72.69 90 LEU A C 1
ATOM 688 O O . LEU A 1 90 ? -10.546 -12.876 1.909 1.00 72.69 90 LEU A O 1
ATOM 692 N N . TYR A 1 91 ? -11.895 -11.518 3.095 1.00 76.00 91 TYR A N 1
ATOM 693 C CA . TYR A 1 91 ? -12.184 -10.576 2.017 1.00 76.00 91 TYR A CA 1
ATOM 694 C C . TYR A 1 91 ? -11.281 -9.352 2.181 1.00 76.00 91 TYR A C 1
ATOM 696 O O . TYR A 1 91 ? -11.304 -8.693 3.219 1.00 76.00 91 TYR A O 1
ATOM 704 N N . THR A 1 92 ? -10.422 -9.090 1.195 1.00 74.12 92 THR A N 1
ATOM 705 C CA . THR A 1 92 ? -9.415 -8.021 1.270 1.00 74.12 92 THR A CA 1
ATOM 706 C C . THR A 1 92 ? -9.849 -6.794 0.473 1.00 74.12 92 THR A C 1
ATOM 708 O O . THR A 1 92 ? -10.814 -6.827 -0.285 1.00 74.12 92 THR A O 1
ATOM 711 N N . TRP A 1 93 ? -9.079 -5.709 0.571 1.00 71.62 93 TRP A N 1
ATOM 712 C CA . TRP A 1 93 ? -9.289 -4.500 -0.231 1.00 71.62 93 TR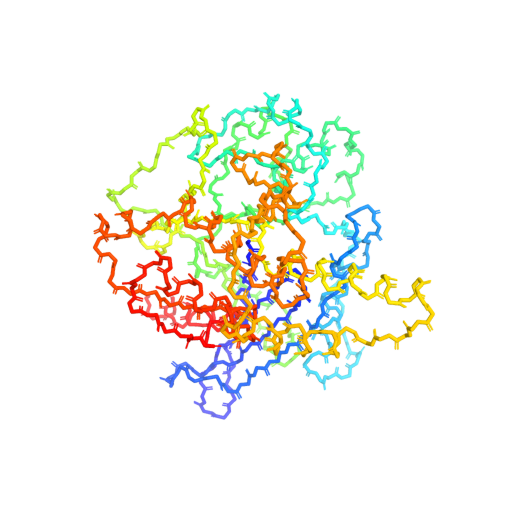P A CA 1
ATOM 713 C C . TRP A 1 93 ? -9.188 -4.728 -1.753 1.00 71.62 93 TRP A C 1
ATOM 715 O O . TRP A 1 93 ? -9.571 -3.846 -2.517 1.00 71.62 93 TRP A O 1
ATOM 725 N N . GLN A 1 94 ? -8.655 -5.874 -2.193 1.00 72.81 94 GLN A N 1
ATOM 726 C 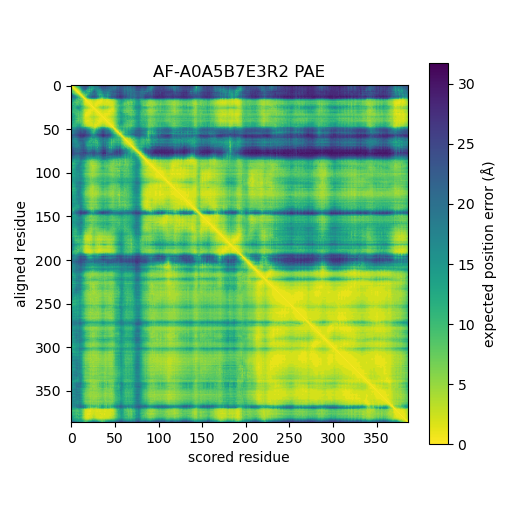CA . GLN A 1 94 ? -8.593 -6.277 -3.602 1.00 72.81 94 GLN A CA 1
ATOM 727 C C . GLN A 1 94 ? -9.877 -6.964 -4.080 1.00 72.81 94 GLN A C 1
ATOM 729 O O . GLN A 1 94 ? -9.993 -7.279 -5.262 1.00 72.81 94 GLN A O 1
ATOM 734 N N . ASP A 1 95 ? -10.827 -7.232 -3.183 1.00 76.31 95 ASP A N 1
ATOM 735 C CA . ASP A 1 95 ? -12.080 -7.871 -3.544 1.00 76.31 95 ASP A CA 1
ATOM 736 C C . ASP A 1 95 ? -12.923 -6.952 -4.440 1.00 76.31 95 ASP A C 1
ATOM 738 O O . ASP A 1 95 ? -13.328 -5.855 -4.047 1.00 76.31 95 ASP A O 1
ATOM 742 N N . SER A 1 96 ? -13.176 -7.407 -5.667 1.00 82.88 96 SER A N 1
ATOM 743 C CA . SER A 1 96 ? -13.860 -6.659 -6.724 1.00 82.88 96 SER A CA 1
ATOM 744 C C . SER 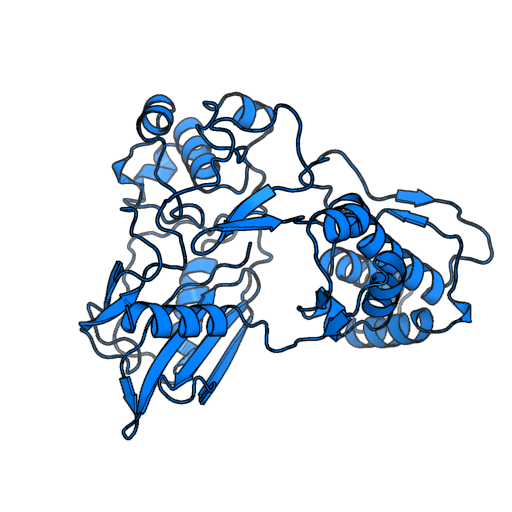A 1 96 ? -15.270 -7.182 -7.028 1.00 82.88 96 SER A C 1
ATOM 746 O O . SER A 1 96 ? -15.821 -6.874 -8.084 1.00 82.88 96 SER A O 1
ATOM 748 N N . ARG A 1 97 ? -15.885 -7.968 -6.127 1.00 87.81 97 ARG A N 1
ATOM 749 C CA . ARG A 1 97 ? -17.228 -8.547 -6.357 1.00 87.81 97 ARG A CA 1
ATOM 750 C C . ARG A 1 97 ? -18.328 -7.501 -6.532 1.00 87.81 97 ARG A C 1
ATOM 752 O O . ARG A 1 97 ? -19.352 -7.773 -7.160 1.00 87.81 97 ARG A O 1
ATOM 759 N N . CYS A 1 98 ? -18.159 -6.336 -5.908 1.00 89.38 98 CYS A N 1
ATOM 760 C CA . CYS A 1 98 ? -19.136 -5.266 -5.960 1.00 89.38 98 CYS A CA 1
ATOM 761 C C . CYS A 1 98 ? -18.896 -4.477 -7.241 1.00 89.38 98 CYS A C 1
ATOM 763 O O . CYS A 1 98 ? -17.988 -3.649 -7.310 1.00 89.38 98 CYS A O 1
ATOM 765 N N . SER A 1 99 ? -19.723 -4.744 -8.251 1.00 89.31 99 SER A N 1
ATOM 766 C CA . SER A 1 99 ? -19.690 -3.994 -9.503 1.00 89.31 99 SER A CA 1
ATOM 767 C C . SER A 1 99 ? -20.035 -2.520 -9.276 1.00 89.31 99 SER A C 1
ATOM 769 O O . SER A 1 99 ? -20.632 -2.155 -8.257 1.00 89.31 99 SER A O 1
ATOM 771 N N . GLN A 1 100 ? -19.700 -1.664 -10.242 1.00 86.25 100 GLN A N 1
ATOM 772 C CA . GLN A 1 100 ? -20.024 -0.241 -10.152 1.00 86.25 100 GLN A CA 1
ATOM 773 C C . GLN A 1 100 ? -21.540 -0.023 -10.063 1.00 86.25 100 GLN A C 1
ATOM 775 O O . GLN A 1 100 ? -21.994 0.811 -9.289 1.00 86.25 100 GLN A O 1
ATOM 780 N N . GLU A 1 101 ? -22.329 -0.820 -10.786 1.00 91.00 101 GLU A N 1
ATOM 781 C CA . GLU A 1 101 ? -23.793 -0.789 -10.737 1.00 91.00 101 GLU A CA 1
ATOM 782 C C . GLU A 1 101 ? -24.310 -1.171 -9.348 1.00 91.00 101 GLU A C 1
ATOM 784 O O . GLU A 1 101 ? -25.236 -0.540 -8.837 1.00 91.00 101 GLU A O 1
ATOM 789 N N . PHE A 1 102 ? -23.702 -2.180 -8.713 1.00 92.69 102 PHE A N 1
ATOM 790 C CA . PHE A 1 102 ? -24.050 -2.555 -7.348 1.00 92.69 102 PHE A CA 1
ATOM 791 C C . PHE A 1 102 ? -23.708 -1.434 -6.364 1.00 92.69 102 PHE A C 1
ATOM 793 O O . PHE A 1 102 ? -24.585 -1.030 -5.604 1.00 92.69 102 PHE A O 1
ATOM 800 N N . LEU A 1 103 ? -22.484 -0.896 -6.408 1.00 89.88 103 LEU A N 1
ATOM 801 C CA . LEU A 1 103 ? -22.047 0.193 -5.526 1.00 89.88 103 LEU A CA 1
ATOM 802 C C . LEU A 1 103 ? -22.926 1.439 -5.688 1.00 89.88 103 LEU A C 1
ATOM 804 O O . LEU A 1 103 ? -23.351 2.019 -4.694 1.00 89.88 103 LEU A O 1
ATOM 808 N N . SER A 1 104 ? -23.273 1.804 -6.923 1.00 89.50 104 SER A N 1
ATOM 809 C CA . SER A 1 104 ? -24.177 2.920 -7.222 1.00 89.50 104 SER A CA 1
ATOM 810 C C . SER A 1 104 ? -25.631 2.668 -6.804 1.00 89.50 104 SER A C 1
ATOM 812 O O . SER A 1 104 ? -26.401 3.620 -6.715 1.00 89.50 104 SER A O 1
ATOM 814 N N . SER A 1 105 ? -26.018 1.414 -6.542 1.00 92.00 105 SER A N 1
ATOM 815 C CA . SER A 1 105 ? -27.343 1.069 -6.006 1.00 92.00 105 SER A CA 1
ATOM 816 C C . SER A 1 105 ? -27.439 1.168 -4.480 1.00 92.00 105 SER A C 1
ATOM 818 O O . SER A 1 105 ? -28.544 1.100 -3.941 1.00 92.00 105 SER A O 1
ATOM 820 N N . LEU A 1 106 ? -26.305 1.289 -3.781 1.00 90.44 106 LEU A N 1
ATOM 821 C CA . LEU A 1 106 ? -26.267 1.402 -2.325 1.00 90.44 106 LEU A CA 1
ATOM 822 C C . LEU A 1 106 ? -26.593 2.834 -1.870 1.00 90.44 106 LEU A C 1
ATOM 824 O O . LEU A 1 106 ? -26.386 3.784 -2.630 1.00 90.44 106 LEU A O 1
ATOM 828 N N . PRO A 1 107 ? -27.080 3.020 -0.628 1.00 87.75 107 PRO A N 1
ATOM 829 C CA . PRO A 1 107 ? -27.272 4.353 -0.076 1.00 87.75 107 PRO A CA 1
ATOM 830 C C . PRO A 1 107 ? -25.968 5.152 -0.068 1.00 87.75 107 PRO A C 1
ATOM 832 O O . PRO A 1 107 ? -24.895 4.616 0.218 1.00 87.75 107 PRO A O 1
ATOM 835 N N . VAL A 1 108 ? -26.070 6.451 -0.350 1.00 86.00 108 VAL A N 1
ATOM 836 C CA . VAL A 1 108 ? -24.924 7.362 -0.263 1.00 86.00 108 VAL A CA 1
ATOM 837 C C . VAL A 1 108 ? -24.527 7.495 1.212 1.00 86.00 108 VAL A C 1
ATOM 839 O O . VAL A 1 108 ? -25.379 7.887 2.010 1.00 86.00 108 VAL A O 1
ATOM 842 N N . PRO A 1 109 ? -23.276 7.177 1.591 1.00 83.50 109 PRO A N 1
ATOM 843 C CA . PRO A 1 109 ? -22.848 7.250 2.983 1.00 83.50 109 PRO A CA 1
ATOM 844 C C . PRO A 1 109 ? -22.806 8.702 3.469 1.00 83.50 109 PRO A C 1
ATOM 846 O O . PRO A 1 109 ? -22.478 9.613 2.704 1.00 83.50 109 PRO A O 1
ATOM 849 N N . GLU A 1 110 ? -23.066 8.918 4.759 1.00 83.38 110 GLU A N 1
ATOM 850 C CA . GLU A 1 110 ? -22.862 10.225 5.400 1.00 83.38 110 GLU A CA 1
ATOM 851 C C . GLU A 1 110 ? -21.390 10.373 5.807 1.00 83.38 110 GLU A C 1
ATOM 853 O O . GLU A 1 110 ? -21.027 10.393 6.981 1.00 83.38 110 GLU A O 1
ATOM 858 N N . SER A 1 111 ? -20.519 10.392 4.803 1.00 78.75 111 SER A N 1
ATOM 859 C CA . SER A 1 111 ? -19.067 10.437 4.953 1.00 78.75 111 SER A CA 1
ATOM 860 C C . SER A 1 111 ? -18.449 11.115 3.739 1.00 78.75 111 SER A C 1
ATOM 862 O O . SER A 1 111 ? -18.984 11.021 2.637 1.00 78.75 111 SER A O 1
ATOM 864 N N . HIS A 1 112 ? -17.293 11.753 3.908 1.00 77.12 112 HIS A N 1
ATOM 865 C CA . HIS A 1 112 ? -16.484 12.246 2.790 1.00 77.12 112 HIS A CA 1
ATOM 866 C C . HIS A 1 112 ? -15.817 11.121 1.995 1.00 77.12 112 HIS A C 1
ATOM 868 O O . HIS A 1 112 ? -15.273 11.376 0.922 1.00 77.12 112 HIS A O 1
ATOM 874 N N . ILE A 1 113 ? -15.847 9.890 2.509 1.00 79.00 113 ILE A N 1
ATOM 875 C CA . ILE A 1 113 ? -15.269 8.710 1.872 1.00 79.00 113 ILE A CA 1
ATOM 876 C C . ILE A 1 113 ? -16.355 7.985 1.070 1.00 79.00 113 ILE A C 1
ATOM 878 O O . ILE A 1 113 ? -17.417 7.637 1.590 1.00 79.00 113 ILE A O 1
ATOM 882 N N . ALA A 1 114 ? -16.079 7.741 -0.211 1.00 80.75 114 ALA A N 1
ATOM 883 C CA . ALA A 1 114 ? -16.955 6.961 -1.075 1.00 80.75 114 ALA A CA 1
ATOM 884 C C . ALA A 1 114 ? -16.862 5.462 -0.755 1.00 80.75 114 ALA A C 1
ATOM 886 O O . ALA A 1 114 ? -15.797 4.941 -0.425 1.00 80.75 114 ALA A O 1
ATOM 887 N N . ILE A 1 115 ? -17.973 4.740 -0.910 1.00 83.50 115 ILE A N 1
ATOM 888 C CA . ILE A 1 115 ? -17.974 3.283 -0.769 1.00 83.50 115 ILE A CA 1
ATOM 889 C C . ILE A 1 115 ? -17.188 2.623 -1.912 1.00 83.50 115 ILE A C 1
ATOM 891 O O . ILE A 1 115 ? -17.339 2.985 -3.076 1.00 83.50 115 ILE A O 1
ATOM 895 N N . SER A 1 116 ? -16.359 1.636 -1.575 1.00 82.56 116 SER A N 1
ATOM 896 C CA . SER A 1 116 ? -15.561 0.859 -2.530 1.00 82.56 116 SER A CA 1
ATOM 897 C C . SER A 1 116 ? -15.826 -0.639 -2.374 1.00 82.56 116 SER A C 1
ATOM 899 O O . SER A 1 116 ? -16.189 -1.095 -1.293 1.00 82.56 116 SER A O 1
ATOM 901 N N . SER A 1 117 ? -15.598 -1.431 -3.429 1.00 83.44 117 SER A N 1
ATOM 902 C CA . SER A 1 117 ? -15.854 -2.885 -3.404 1.00 83.44 117 SER A CA 1
ATOM 903 C C . SER A 1 117 ? -15.105 -3.624 -2.290 1.00 83.44 117 SER A C 1
ATOM 905 O O . SER A 1 117 ? -15.669 -4.505 -1.647 1.00 83.44 117 SER A O 1
ATOM 907 N N . GLY A 1 118 ? -13.862 -3.225 -2.015 1.00 79.44 118 GLY A N 1
ATOM 908 C CA . GLY A 1 118 ? -13.036 -3.828 -0.969 1.00 79.44 118 GLY A CA 1
ATOM 909 C C . GLY A 1 118 ? -13.443 -3.466 0.465 1.00 79.44 118 GLY A C 1
ATOM 910 O O . GLY A 1 118 ? -12.743 -3.846 1.401 1.00 79.44 118 GLY A O 1
ATOM 911 N N . TYR A 1 119 ? -14.517 -2.693 0.657 1.00 82.19 119 TYR A N 1
ATOM 912 C CA . TYR A 1 119 ? -15.004 -2.313 1.981 1.00 82.19 119 TYR A CA 1
ATOM 913 C C . TYR A 1 119 ? -15.845 -3.438 2.589 1.00 82.19 119 TYR A C 1
ATOM 915 O O . TYR A 1 119 ? -16.645 -4.088 1.909 1.00 82.19 119 TYR A O 1
ATOM 923 N N . GLY A 1 120 ? -15.698 -3.645 3.900 1.00 81.81 120 GLY A N 1
ATOM 924 C CA . GLY A 1 120 ? -16.403 -4.711 4.616 1.00 81.81 120 GLY A CA 1
ATOM 925 C C . GLY A 1 120 ? -17.924 -4.581 4.524 1.00 81.81 120 GLY A C 1
ATOM 926 O O . GLY A 1 120 ? -18.605 -5.550 4.196 1.00 81.81 120 GLY A O 1
ATOM 927 N N . CYS A 1 121 ? -18.457 -3.367 4.703 1.00 83.56 121 CYS A N 1
ATOM 928 C CA . CYS A 1 121 ? -19.889 -3.095 4.562 1.00 83.56 121 CYS A CA 1
ATOM 929 C C . CYS A 1 121 ? -20.410 -3.380 3.142 1.00 83.56 121 CYS A C 1
ATOM 931 O O . CYS A 1 121 ? -21.469 -3.986 3.000 1.00 83.56 121 CYS A O 1
ATOM 933 N N . ALA A 1 122 ? -19.651 -3.029 2.096 1.00 87.81 122 ALA A N 1
ATOM 934 C CA . ALA A 1 122 ? -20.009 -3.341 0.712 1.00 87.81 122 A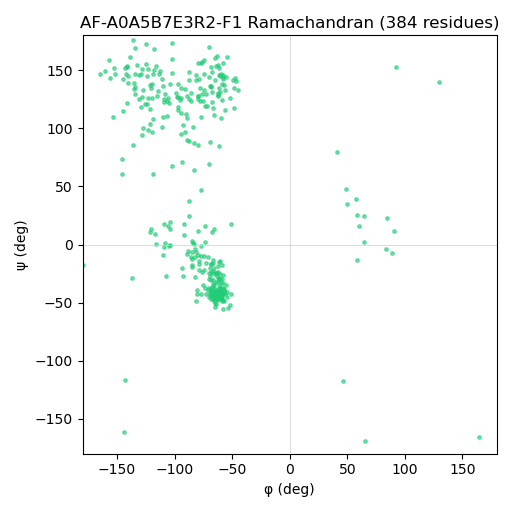LA A CA 1
ATOM 935 C C . ALA A 1 122 ? -20.070 -4.859 0.487 1.00 87.81 122 ALA A C 1
ATOM 937 O O . ALA A 1 122 ? -21.037 -5.367 -0.079 1.00 87.81 122 ALA A O 1
ATOM 938 N N . THR A 1 123 ? -19.081 -5.591 1.007 1.00 87.75 123 THR A N 1
ATOM 939 C CA . THR A 1 123 ? -19.025 -7.058 0.935 1.00 87.75 123 THR A CA 1
ATOM 940 C C . THR A 1 123 ? -20.206 -7.713 1.656 1.00 87.75 123 THR A C 1
ATOM 942 O O . THR A 1 123 ? -20.840 -8.615 1.105 1.00 87.75 123 THR A O 1
ATOM 945 N N . LEU A 1 124 ? -20.536 -7.255 2.868 1.00 88.50 124 LEU A N 1
ATOM 946 C CA . LEU A 1 124 ? -21.662 -7.779 3.645 1.00 88.50 124 LEU A CA 1
ATOM 947 C C . LEU A 1 124 ? -23.008 -7.488 2.970 1.00 88.50 124 LEU A C 1
ATOM 949 O O . LEU A 1 124 ? -23.835 -8.390 2.849 1.00 88.50 124 LEU A O 1
ATOM 953 N N . LEU A 1 125 ? -23.213 -6.268 2.464 1.00 90.19 125 LEU A N 1
ATOM 954 C CA . LEU A 1 125 ? -24.411 -5.901 1.701 1.00 90.19 125 LEU A CA 1
ATOM 955 C C . LEU A 1 125 ? -24.541 -6.730 0.421 1.00 90.19 125 LEU A C 1
ATOM 957 O O . LEU A 1 125 ? -25.635 -7.177 0.069 1.00 90.19 125 LEU A O 1
ATOM 961 N N . TRP A 1 126 ? -23.424 -6.986 -0.263 1.00 92.75 126 TRP A N 1
ATOM 962 C CA . TRP A 1 126 ? -23.410 -7.841 -1.443 1.00 92.75 126 TRP A CA 1
ATOM 963 C C . TRP A 1 126 ? -23.870 -9.257 -1.099 1.00 92.75 126 TRP A C 1
ATOM 965 O O . TRP A 1 126 ? -24.713 -9.813 -1.807 1.00 92.75 126 TRP A O 1
ATOM 975 N N . PHE A 1 127 ? -23.373 -9.820 0.007 1.00 90.94 127 PHE A N 1
ATOM 976 C CA . PHE A 1 127 ? -23.796 -11.132 0.490 1.00 90.94 127 PHE A CA 1
ATOM 977 C C . PHE A 1 127 ? -25.262 -11.159 0.911 1.00 90.94 127 PHE A C 1
ATOM 979 O O . PHE A 1 127 ? -25.968 -12.074 0.495 1.00 90.94 127 PHE A O 1
ATOM 986 N N . SER A 1 128 ? -25.732 -10.156 1.655 1.00 90.06 128 SER A N 1
ATOM 987 C CA . SER A 1 128 ? -27.137 -10.050 2.065 1.00 90.06 128 SER A CA 1
ATOM 988 C C . SER A 1 128 ? -28.075 -10.102 0.851 1.00 90.06 128 SER A C 1
ATOM 990 O O . SER A 1 128 ? -29.074 -10.817 0.856 1.00 90.06 128 SER A O 1
ATOM 992 N N . LYS A 1 129 ? -27.696 -9.435 -0.250 1.00 91.00 129 LYS A N 1
ATOM 993 C CA . LYS A 1 129 ? -28.508 -9.373 -1.473 1.00 91.00 129 LYS A CA 1
ATOM 994 C C . LYS A 1 129 ? -28.400 -10.607 -2.376 1.00 91.00 129 LYS A C 1
ATOM 996 O O . LYS A 1 129 ? -29.397 -11.001 -2.972 1.00 91.00 129 LYS A O 1
ATOM 1001 N N . HIS A 1 130 ? -27.210 -11.194 -2.526 1.00 92.12 130 HIS A N 1
ATOM 1002 C CA . HIS A 1 130 ? -26.963 -12.231 -3.543 1.00 92.12 130 HIS A CA 1
ATOM 1003 C C . HIS A 1 130 ? -26.823 -13.646 -2.980 1.00 92.12 130 HIS A C 1
ATOM 1005 O O . HIS A 1 130 ? -27.061 -14.613 -3.702 1.00 92.12 130 HIS A O 1
ATOM 1011 N N . LYS A 1 131 ? -26.391 -13.792 -1.723 1.00 91.69 131 LYS A N 1
ATOM 1012 C CA . LYS A 1 131 ? -26.175 -15.089 -1.062 1.00 91.69 131 LYS A CA 1
ATOM 1013 C C . LYS A 1 131 ? -26.512 -14.999 0.441 1.00 91.69 131 LYS A C 1
ATOM 1015 O O . LYS A 1 131 ? -25.623 -15.238 1.261 1.00 91.69 131 LYS A O 1
ATOM 1020 N N . PRO A 1 132 ? -27.762 -14.678 0.825 1.00 90.31 132 PRO A N 1
ATOM 1021 C CA . PRO A 1 132 ? -28.146 -14.496 2.231 1.00 90.31 132 PRO A CA 1
ATOM 1022 C C . PRO A 1 132 ? -27.870 -15.739 3.089 1.00 90.31 132 PRO A C 1
ATOM 1024 O O . PRO A 1 132 ? -27.358 -15.616 4.200 1.00 90.31 132 PRO A O 1
ATOM 1027 N N . ASP A 1 133 ? -28.072 -16.942 2.539 1.00 90.31 133 ASP A N 1
ATOM 1028 C CA . ASP A 1 133 ? -27.769 -18.212 3.215 1.00 90.31 133 ASP A CA 1
ATOM 1029 C C . ASP A 1 133 ? -26.296 -18.331 3.637 1.00 90.31 133 ASP A C 1
ATOM 1031 O O . ASP A 1 133 ? -25.978 -19.025 4.602 1.00 90.31 133 ASP A O 1
ATOM 1035 N N . HIS A 1 134 ? -25.373 -17.643 2.950 1.00 88.19 134 HIS A N 1
ATOM 1036 C CA . HIS A 1 134 ? -23.967 -17.607 3.352 1.00 88.19 134 HIS A CA 1
ATOM 1037 C C . HIS A 1 134 ? -23.786 -16.910 4.703 1.00 88.19 134 HIS A C 1
ATOM 1039 O O . HIS A 1 134 ? -23.022 -17.405 5.526 1.00 88.19 134 HIS A O 1
ATOM 1045 N N . LEU A 1 135 ? -24.502 -15.805 4.945 1.00 84.88 135 LEU A N 1
ATOM 1046 C CA . LEU A 1 135 ? -24.391 -15.033 6.185 1.00 84.88 135 LEU A CA 1
ATOM 1047 C C . LEU A 1 135 ? -24.971 -15.779 7.387 1.00 84.88 135 LEU A C 1
ATOM 1049 O O . LEU A 1 135 ? -24.446 -15.636 8.481 1.00 84.88 135 LEU A O 1
ATOM 1053 N N . THR A 1 136 ? -25.974 -16.641 7.185 1.00 85.69 136 THR A N 1
ATOM 1054 C CA . THR A 1 136 ? -26.605 -17.422 8.272 1.00 85.69 136 THR A CA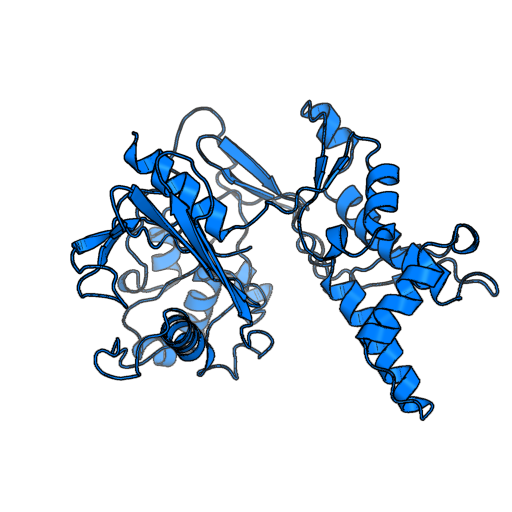 1
ATOM 1055 C C . THR A 1 136 ? -25.650 -18.371 9.007 1.00 85.69 136 THR A C 1
ATOM 1057 O O . THR A 1 136 ? -25.966 -18.855 10.090 1.00 85.69 136 THR A O 1
ATOM 1060 N N . LYS A 1 137 ? -24.475 -18.641 8.426 1.00 84.69 137 LYS A N 1
ATOM 1061 C CA . LYS A 1 137 ? -23.423 -19.474 9.024 1.00 84.69 137 LYS A CA 1
ATOM 1062 C C . LYS A 1 137 ? -22.598 -18.737 10.075 1.00 84.69 137 LYS A C 1
ATOM 1064 O O . LYS A 1 137 ? -21.832 -19.374 10.794 1.00 84.69 137 LYS A O 1
ATOM 1069 N N . PHE A 1 138 ? -22.714 -17.414 10.126 1.00 83.38 138 PHE A N 1
ATOM 1070 C CA . PHE A 1 138 ? -21.903 -16.546 10.963 1.00 83.38 138 PHE A CA 1
ATOM 1071 C C . PHE A 1 138 ? -22.812 -15.727 11.877 1.00 83.38 138 PHE A C 1
ATOM 1073 O O . PHE A 1 138 ? -23.952 -15.429 11.538 1.00 83.38 138 PHE A O 1
ATOM 1080 N N . ASP A 1 139 ? -22.299 -15.367 13.045 1.00 79.00 139 ASP A N 1
ATOM 1081 C CA . ASP A 1 139 ? -23.015 -14.581 14.055 1.00 79.00 139 ASP A CA 1
ATOM 1082 C C . ASP A 1 139 ? -22.364 -13.212 14.304 1.00 79.00 139 ASP A C 1
ATOM 1084 O O . ASP A 1 139 ? -22.817 -12.453 15.154 1.00 79.00 139 ASP A O 1
ATOM 1088 N N . ARG A 1 140 ? -21.271 -12.919 13.592 1.00 79.12 140 ARG A N 1
ATOM 1089 C CA . ARG A 1 140 ? -20.480 -11.695 13.713 1.00 79.12 140 ARG A CA 1
ATOM 1090 C C . ARG A 1 140 ? -19.636 -11.484 12.465 1.00 79.12 140 ARG A C 1
ATOM 1092 O O . ARG A 1 140 ? -19.180 -12.447 11.846 1.00 79.12 140 ARG A O 1
ATOM 1099 N N . ALA A 1 141 ? -19.382 -10.228 12.136 1.00 77.25 141 ALA A N 1
ATOM 1100 C CA . ALA A 1 141 ? -18.372 -9.824 11.176 1.00 77.25 141 ALA A CA 1
ATOM 1101 C C . ALA A 1 141 ? -17.326 -8.957 11.882 1.00 77.25 141 ALA A C 1
ATOM 1103 O O . ALA A 1 141 ? -17.621 -8.267 12.852 1.00 77.25 141 ALA A O 1
ATOM 1104 N N . ALA A 1 142 ? -16.098 -9.013 11.385 1.00 70.50 142 ALA A N 1
ATOM 1105 C CA . ALA A 1 142 ? -15.067 -8.044 11.708 1.00 70.50 142 ALA A CA 1
ATOM 1106 C C . ALA A 1 142 ? -14.521 -7.534 10.383 1.00 70.50 142 ALA A C 1
ATOM 1108 O O . ALA A 1 142 ? -14.260 -8.312 9.457 1.00 70.50 142 ALA A O 1
ATOM 1109 N N . THR A 1 143 ? -14.395 -6.229 10.268 1.00 67.38 143 THR A N 1
ATOM 1110 C CA . THR A 1 143 ? -13.948 -5.562 9.064 1.00 67.38 143 THR A CA 1
ATOM 1111 C C . THR A 1 143 ? -12.817 -4.609 9.411 1.00 67.38 143 THR A C 1
ATOM 1113 O O . THR A 1 143 ? -12.779 -3.986 10.460 1.00 67.38 143 THR A O 1
ATOM 1116 N N . ILE A 1 144 ? -11.916 -4.374 8.464 1.00 60.22 144 ILE A N 1
ATOM 1117 C CA . ILE A 1 144 ? -10.974 -3.246 8.554 1.00 60.22 144 ILE A CA 1
ATOM 1118 C C . ILE A 1 144 ? -11.700 -1.883 8.435 1.00 60.22 144 ILE A C 1
ATOM 1120 O O . ILE A 1 144 ? -11.092 -0.869 8.144 1.00 60.22 144 ILE A O 1
ATOM 1124 N N . HIS A 1 145 ? -13.029 -1.874 8.501 1.00 56.34 145 HIS A N 1
ATOM 1125 C CA . HIS A 1 145 ? -13.917 -0.722 8.474 1.00 56.34 145 HIS A CA 1
ATOM 1126 C C . HIS A 1 145 ? -14.704 -0.605 9.782 1.00 56.34 145 HIS A C 1
ATOM 1128 O O . HIS A 1 145 ? -15.563 0.266 9.868 1.00 56.34 145 HIS A O 1
ATOM 1134 N N . ASP A 1 146 ? -14.377 -1.396 10.813 1.00 52.28 146 ASP A N 1
ATOM 1135 C CA . ASP A 1 146 ? -14.956 -1.317 12.170 1.00 52.28 146 ASP A CA 1
ATOM 1136 C C . ASP A 1 146 ? -14.592 0.002 12.896 1.00 52.28 146 ASP A C 1
ATOM 1138 O O . ASP A 1 146 ? -14.774 0.157 14.097 1.00 52.28 146 ASP A O 1
ATOM 1142 N N . PHE A 1 147 ? -14.073 0.950 12.118 1.00 50.16 147 PHE A N 1
ATOM 1143 C CA . PHE A 1 147 ? -13.201 2.064 12.441 1.00 50.16 147 PHE A CA 1
ATOM 1144 C C . PHE A 1 147 ? -13.945 3.403 12.478 1.00 50.16 147 PHE A C 1
ATOM 1146 O O . PHE A 1 147 ? -13.337 4.459 12.656 1.00 50.16 147 PHE A O 1
ATOM 1153 N N . LEU A 1 148 ? -15.254 3.374 12.214 1.00 55.00 148 LEU A N 1
ATOM 1154 C CA . LEU A 1 148 ? -16.124 4.536 12.099 1.00 55.00 148 LEU A CA 1
ATOM 1155 C C . LEU A 1 148 ? -17.483 4.228 12.733 1.00 55.00 148 LEU A C 1
ATOM 1157 O O . LEU A 1 148 ? -17.932 3.083 12.743 1.00 55.00 148 LEU A O 1
ATOM 1161 N N . GLU A 1 149 ? -18.165 5.270 13.212 1.00 68.25 149 GLU A N 1
ATOM 1162 C CA . GLU A 1 149 ? -19.589 5.177 13.540 1.00 68.25 149 GLU A CA 1
ATOM 1163 C C . GLU A 1 149 ? -20.356 4.608 12.339 1.00 68.25 149 GLU A C 1
ATOM 1165 O O . GLU A 1 149 ? -20.274 5.122 11.220 1.00 68.25 149 GLU A O 1
ATOM 1170 N N . TRP A 1 150 ? -21.112 3.540 12.575 1.00 75.12 150 TRP A N 1
ATOM 1171 C CA . TRP A 1 150 ? -21.955 2.947 11.551 1.00 75.12 150 TRP A CA 1
ATOM 1172 C C . TRP A 1 150 ? -23.096 3.904 11.187 1.00 75.12 150 TRP A C 1
ATOM 1174 O O . TRP A 1 150 ? -23.831 4.351 12.068 1.00 75.12 150 TRP A O 1
ATOM 1184 N N . ASN A 1 151 ? -23.324 4.148 9.890 1.00 79.31 151 ASN A N 1
ATOM 1185 C CA . ASN A 1 151 ? -24.581 4.734 9.409 1.00 79.31 151 ASN A CA 1
ATOM 1186 C C . ASN A 1 151 ? -25.715 3.701 9.563 1.00 79.31 151 ASN A C 1
ATOM 1188 O O . ASN A 1 151 ? -26.190 3.136 8.578 1.00 79.31 151 ASN A O 1
ATOM 1192 N N . THR A 1 152 ? -26.100 3.391 10.803 1.00 84.50 152 THR A N 1
ATOM 1193 C CA . THR A 1 152 ? -26.984 2.270 11.163 1.00 84.50 152 THR A CA 1
ATOM 1194 C C . THR A 1 152 ? -28.322 2.327 10.439 1.00 84.50 152 THR A C 1
ATOM 1196 O O . THR A 1 152 ? -28.754 1.307 9.910 1.00 84.50 152 THR A O 1
ATOM 1199 N N . GLU A 1 153 ? -28.932 3.508 10.326 1.00 85.81 153 GLU A N 1
ATOM 1200 C CA . GLU A 1 153 ? -30.183 3.703 9.581 1.00 85.81 153 GLU A CA 1
ATOM 1201 C C . GLU A 1 153 ? -30.026 3.362 8.090 1.00 85.81 153 GLU A C 1
ATOM 1203 O O . GLU A 1 153 ? -30.856 2.650 7.523 1.00 85.81 153 GLU A O 1
ATOM 1208 N N . LEU A 1 154 ? -28.930 3.802 7.455 1.00 87.31 154 LEU A N 1
ATOM 1209 C CA . LEU A 1 154 ? -28.645 3.499 6.047 1.00 87.31 154 LEU A CA 1
ATOM 1210 C C . LEU A 1 154 ? -28.355 2.012 5.833 1.00 87.31 154 LEU A C 1
ATOM 1212 O O . LEU A 1 154 ? -28.855 1.416 4.880 1.00 87.31 154 LEU A O 1
ATOM 1216 N N . LEU A 1 155 ? -27.556 1.407 6.714 1.00 86.12 155 LEU A N 1
ATOM 1217 C CA . LEU A 1 155 ? -27.188 -0.005 6.632 1.00 86.12 155 LEU A CA 1
ATOM 1218 C C . LEU A 1 155 ? -28.403 -0.908 6.851 1.00 86.12 155 LEU A C 1
ATOM 1220 O O . LEU A 1 155 ? -28.626 -1.835 6.071 1.00 86.12 155 LEU A O 1
ATOM 1224 N N . GLN A 1 156 ? -29.226 -0.598 7.852 1.00 87.69 156 GLN A N 1
ATOM 1225 C CA . GLN A 1 156 ? -30.471 -1.312 8.111 1.00 87.69 156 GLN A CA 1
ATOM 1226 C C . GLN A 1 156 ? -31.453 -1.145 6.945 1.00 87.69 156 GLN A C 1
ATOM 1228 O O . GLN A 1 156 ? -32.023 -2.131 6.479 1.00 87.69 156 GLN A O 1
ATOM 1233 N N . GLY A 1 157 ? -31.603 0.075 6.415 1.00 86.56 157 GLY A N 1
ATOM 1234 C CA . GLY A 1 157 ? -32.427 0.352 5.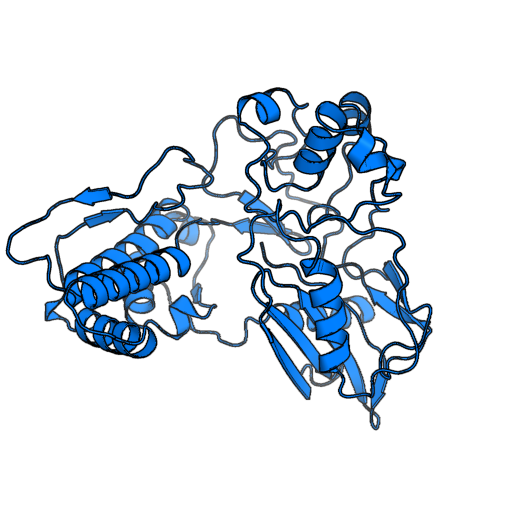235 1.00 86.56 157 GLY A CA 1
ATOM 1235 C C . GLY A 1 157 ? -31.953 -0.376 3.970 1.00 86.56 157 GLY A C 1
ATOM 1236 O O . GLY A 1 157 ? -32.770 -0.741 3.127 1.00 86.56 157 GLY A O 1
ATOM 1237 N N . ALA A 1 158 ? -30.650 -0.648 3.856 1.00 86.38 158 ALA A N 1
ATOM 1238 C CA . ALA A 1 158 ? -30.058 -1.443 2.780 1.00 86.38 158 ALA A CA 1
ATOM 1239 C C . ALA A 1 158 ? -30.136 -2.968 3.009 1.00 86.38 158 ALA A C 1
ATOM 1241 O O . ALA A 1 158 ? -29.670 -3.735 2.164 1.00 86.38 158 ALA A O 1
ATOM 1242 N N . GLY A 1 159 ? -30.730 -3.416 4.121 1.00 85.56 159 GLY A N 1
ATOM 1243 C CA . GLY A 1 159 ? -30.929 -4.831 4.433 1.00 85.56 159 GLY A CA 1
ATOM 1244 C C . GLY A 1 159 ? -29.732 -5.511 5.101 1.00 85.56 159 GLY A C 1
ATOM 1245 O O . GLY A 1 159 ? -29.598 -6.731 4.996 1.00 85.56 159 GLY A O 1
ATOM 1246 N N . LEU A 1 160 ? -28.846 -4.758 5.761 1.00 84.50 160 LEU A N 1
ATOM 1247 C CA . LEU A 1 160 ? -27.800 -5.338 6.603 1.00 84.50 160 LEU A CA 1
ATOM 1248 C C . LEU A 1 160 ? -28.341 -5.589 8.023 1.00 84.50 160 LEU A C 1
ATOM 1250 O O . LEU A 1 160 ? -28.788 -4.634 8.664 1.00 84.50 160 LEU A O 1
ATOM 1254 N N . PRO A 1 161 ? -28.282 -6.827 8.548 1.00 83.50 161 PRO A N 1
ATOM 1255 C CA . PRO A 1 161 ? -28.636 -7.084 9.939 1.00 83.50 161 PRO A CA 1
ATOM 1256 C C . PRO A 1 161 ? -27.547 -6.512 10.857 1.00 83.50 161 PRO A C 1
ATOM 1258 O O . PRO A 1 161 ? -26.370 -6.868 10.748 1.00 83.50 161 PRO A O 1
ATOM 1261 N N . LEU A 1 162 ? -27.925 -5.566 11.720 1.00 83.31 162 LEU A N 1
ATOM 1262 C CA . LEU A 1 162 ? -26.981 -4.781 12.523 1.00 83.31 162 LEU A CA 1
ATOM 1263 C C . LEU A 1 162 ? -26.280 -5.617 13.601 1.00 83.31 162 LEU A C 1
ATOM 1265 O O . LEU A 1 162 ? -25.206 -5.241 14.049 1.00 83.31 162 LEU A O 1
ATOM 1269 N N . GLU A 1 163 ? -26.840 -6.766 13.978 1.00 83.38 163 GLU A N 1
ATOM 1270 C CA . GLU A 1 163 ? -26.244 -7.715 14.921 1.00 83.38 163 GLU A CA 1
ATOM 1271 C C . GLU A 1 163 ? -24.914 -8.317 14.439 1.00 83.38 163 GLU A C 1
ATOM 1273 O O . GLU A 1 163 ? -24.140 -8.814 15.253 1.00 83.38 163 GLU A O 1
ATOM 1278 N N . PHE A 1 164 ? -24.625 -8.254 13.133 1.00 75.00 164 PHE A N 1
ATOM 1279 C CA . PHE A 1 164 ? -23.326 -8.659 12.592 1.00 75.00 164 PHE A CA 1
ATOM 1280 C C . PHE A 1 164 ? -22.232 -7.626 12.845 1.00 75.00 164 PHE A C 1
ATOM 1282 O O . PHE A 1 164 ? -21.053 -7.982 12.785 1.00 75.00 164 PHE A O 1
ATOM 1289 N N . LEU A 1 165 ? -22.602 -6.360 13.051 1.00 77.88 165 LEU A N 1
ATOM 1290 C CA . LEU A 1 165 ? -21.645 -5.275 13.188 1.00 77.88 165 LEU A CA 1
ATOM 1291 C C . LEU A 1 165 ? -21.028 -5.305 14.591 1.00 77.88 165 LEU A C 1
ATOM 1293 O O . LEU A 1 165 ? -21.755 -5.449 15.578 1.00 77.88 165 LEU A O 1
ATOM 1297 N N . PRO A 1 166 ? -19.700 -5.163 14.707 1.00 74.75 166 PRO A N 1
ATOM 1298 C CA . PRO A 1 166 ? -19.061 -5.077 16.005 1.00 74.75 166 PRO A CA 1
ATOM 1299 C C . PRO A 1 166 ? -19.428 -3.766 16.704 1.00 74.75 166 PRO A C 1
ATOM 1301 O O . PRO A 1 166 ? -19.710 -2.743 16.069 1.00 74.75 166 PRO A O 1
ATOM 1304 N N . GLU A 1 167 ? -19.392 -3.811 18.033 1.00 75.25 167 GLU A N 1
ATOM 1305 C CA . GLU A 1 167 ? -19.437 -2.612 18.861 1.00 75.25 167 GLU A CA 1
ATOM 1306 C C . GLU A 1 167 ? -18.208 -1.747 18.559 1.00 75.25 167 GLU A C 1
ATOM 1308 O O . GLU A 1 167 ? -17.077 -2.236 18.564 1.00 75.25 167 GLU A O 1
ATOM 1313 N N . VAL A 1 168 ? -18.442 -0.466 18.278 1.00 73.38 168 VAL A N 1
ATOM 1314 C CA . VAL A 1 168 ? -17.376 0.496 17.988 1.00 73.38 168 VAL A CA 1
ATOM 1315 C C . VAL A 1 168 ? -16.763 0.956 19.308 1.00 73.38 168 VAL A C 1
ATOM 1317 O O . VAL A 1 168 ? -17.479 1.404 20.204 1.00 73.38 168 VAL A O 1
ATOM 1320 N N . VAL A 1 169 ? -15.439 0.857 19.420 1.00 71.50 169 VAL A N 1
ATOM 1321 C CA . VAL A 1 169 ? -14.663 1.284 20.592 1.00 71.50 169 VAL A CA 1
ATOM 1322 C C . VAL A 1 169 ? -13.641 2.327 20.150 1.00 71.50 169 VAL A C 1
ATOM 1324 O O . VAL A 1 169 ? -12.996 2.159 19.121 1.00 71.50 169 VAL A O 1
ATOM 1327 N N . ASP A 1 170 ? -13.472 3.392 20.935 1.00 70.06 170 ASP A N 1
ATOM 1328 C CA . ASP A 1 170 ? -12.490 4.445 20.651 1.00 70.06 170 ASP A CA 1
ATOM 1329 C C . ASP A 1 170 ? -11.044 3.907 20.597 1.00 70.06 170 ASP A C 1
ATOM 1331 O O . ASP A 1 170 ? -10.647 3.051 21.394 1.00 70.06 170 ASP A O 1
ATOM 1335 N N . SER A 1 171 ? -10.213 4.503 19.735 1.00 70.94 171 SER A N 1
ATOM 1336 C CA . SER A 1 171 ? -8.781 4.201 19.564 1.00 70.94 171 SER A CA 1
ATOM 1337 C C . SER A 1 171 ? -8.096 4.075 20.896 1.00 70.94 171 SER A C 1
ATOM 1339 O O . SER A 1 171 ? -8.131 5.003 21.710 1.00 70.94 171 SER A O 1
ATOM 1341 N N . GLY A 1 172 ? -7.307 3.017 21.056 1.00 71.06 172 GLY A N 1
ATOM 1342 C CA . GLY A 1 172 ? -6.424 2.903 22.208 1.00 71.06 172 GLY A CA 1
ATOM 1343 C C . GLY A 1 172 ? -7.171 2.798 23.539 1.00 71.06 172 GLY A C 1
ATOM 1344 O O . GLY A 1 172 ? -6.519 2.706 24.576 1.00 71.06 172 GLY A O 1
ATOM 1345 N N . LYS A 1 173 ? -8.512 2.772 23.545 1.00 76.94 173 LYS A N 1
ATOM 1346 C CA . LYS A 1 173 ? -9.283 2.314 24.697 1.00 76.94 173 LYS A CA 1
ATOM 1347 C C . LYS A 1 173 ? -9.241 0.799 24.758 1.00 76.94 173 LYS A C 1
ATOM 1349 O O . LYS A 1 173 ? -8.966 0.115 23.776 1.00 76.94 173 LYS A O 1
ATOM 1354 N N . GLU A 1 174 ? -9.474 0.268 25.948 1.00 79.56 174 GLU A N 1
ATOM 1355 C CA . GLU A 1 174 ? -9.539 -1.171 26.155 1.00 79.56 174 GLU A CA 1
ATOM 1356 C C . GLU A 1 174 ? -10.760 -1.735 25.412 1.00 79.56 174 GLU A C 1
ATOM 1358 O O . GLU A 1 174 ? -11.894 -1.474 25.800 1.00 79.56 174 GLU A O 1
ATOM 1363 N N . ALA A 1 175 ? -10.525 -2.512 24.349 1.00 75.44 175 ALA A N 1
ATOM 1364 C CA . ALA A 1 175 ? -11.570 -3.269 23.652 1.00 75.44 175 ALA A CA 1
ATOM 1365 C C . ALA A 1 175 ? -12.011 -4.494 24.469 1.00 75.44 175 ALA A C 1
ATOM 1367 O O . ALA A 1 175 ? -13.093 -5.047 24.287 1.00 75.44 175 ALA A O 1
ATOM 1368 N N . GLY A 1 176 ? -11.151 -4.941 25.382 1.00 78.56 176 GLY A N 1
ATOM 1369 C CA . GLY A 1 176 ? -11.457 -5.965 26.361 1.00 78.56 176 GLY A CA 1
ATOM 1370 C C . GLY A 1 176 ? -10.190 -6.519 26.990 1.00 78.56 176 GLY A C 1
ATOM 1371 O O . GLY A 1 176 ? -9.099 -5.977 26.843 1.00 78.56 176 GLY A O 1
ATOM 1372 N N . LYS A 1 177 ? -10.324 -7.652 27.674 1.00 80.44 177 LYS A N 1
ATOM 1373 C CA . LYS A 1 177 ? -9.192 -8.367 28.272 1.00 80.44 177 LYS A CA 1
ATOM 1374 C C . LYS A 1 177 ? -9.082 -9.754 27.677 1.00 80.44 177 LYS A C 1
ATOM 1376 O O . LYS A 1 177 ? -10.096 -10.393 27.381 1.00 80.44 177 LYS A O 1
ATOM 1381 N N . LEU A 1 178 ? -7.855 -10.254 27.558 1.00 75.25 178 LEU A N 1
ATOM 1382 C CA . LEU A 1 178 ? -7.618 -11.644 27.193 1.00 75.25 178 LEU A CA 1
ATOM 1383 C C . LEU A 1 178 ? -8.343 -12.559 28.182 1.00 75.25 178 LEU A C 1
ATOM 1385 O O . LEU A 1 178 ? -8.033 -12.587 29.370 1.00 75.25 178 LEU A O 1
ATOM 1389 N N . LYS A 1 179 ? -9.328 -13.317 27.696 1.00 73.44 179 LYS A N 1
ATOM 1390 C CA . LYS A 1 179 ? -10.143 -14.203 28.545 1.00 73.44 179 LYS A CA 1
ATOM 1391 C C . LYS A 1 179 ? -9.349 -15.383 29.105 1.00 73.44 179 LYS A C 1
ATOM 1393 O O . LYS A 1 179 ? -9.734 -15.961 30.115 1.00 73.44 179 LYS A O 1
ATOM 1398 N N . VAL A 1 180 ? -8.263 -15.750 28.433 1.00 69.81 180 VAL A N 1
ATOM 1399 C CA . VAL A 1 180 ? -7.415 -16.896 28.756 1.00 69.81 180 VAL A CA 1
ATOM 1400 C C . VAL A 1 180 ? -5.951 -16.520 28.579 1.00 69.81 180 VAL A C 1
ATOM 1402 O O . VAL A 1 180 ? -5.632 -15.550 27.893 1.00 69.81 180 VAL A O 1
ATOM 1405 N N . HIS A 1 181 ? -5.061 -17.304 29.183 1.00 70.25 181 HIS A N 1
ATOM 1406 C CA . HIS A 1 181 ? -3.632 -17.179 28.927 1.00 70.25 181 HIS A CA 1
ATOM 1407 C C . HIS A 1 181 ? -3.350 -17.445 27.445 1.00 70.25 181 HIS A C 1
ATOM 1409 O O . HIS A 1 181 ? -3.791 -18.461 26.906 1.00 70.25 181 HIS A O 1
ATOM 1415 N N . TRP A 1 182 ? -2.588 -16.567 26.800 1.00 66.44 182 TRP A N 1
ATOM 1416 C CA . TRP A 1 182 ? -2.264 -16.665 25.379 1.00 66.44 182 TRP A CA 1
ATOM 1417 C C . TRP A 1 182 ? -0.745 -16.698 25.201 1.00 66.44 182 TRP A C 1
ATOM 1419 O O . TRP A 1 182 ? -0.077 -15.678 25.286 1.00 66.44 182 TRP A O 1
ATOM 1429 N N . TYR A 1 183 ? -0.173 -17.894 25.035 1.00 63.16 183 TYR A N 1
ATOM 1430 C CA . TYR A 1 183 ? 1.266 -18.093 24.787 1.00 63.16 183 TYR A CA 1
ATOM 1431 C C . TYR A 1 183 ? 2.219 -17.348 25.746 1.00 63.16 183 TYR A C 1
ATOM 1433 O O . TYR A 1 183 ? 3.173 -16.699 25.331 1.00 63.16 183 TYR A O 1
ATOM 1441 N N . GLY A 1 184 ? 1.969 -17.442 27.055 1.00 63.59 184 GLY A N 1
ATOM 1442 C CA . GLY A 1 184 ? 2.771 -16.752 28.077 1.00 63.59 184 GLY A CA 1
ATOM 1443 C C . GLY A 1 184 ? 2.280 -15.341 28.409 1.00 63.59 184 GLY A C 1
ATOM 1444 O O . GLY A 1 184 ? 2.719 -14.765 29.402 1.00 63.59 184 GLY A O 1
ATOM 1445 N N . ILE A 1 185 ? 1.308 -14.824 27.657 1.00 73.12 185 ILE A N 1
ATOM 1446 C CA . ILE A 1 185 ? 0.560 -13.619 28.004 1.00 73.12 185 ILE A CA 1
ATOM 1447 C C . ILE A 1 185 ? -0.519 -13.999 29.029 1.00 73.12 185 ILE A C 1
ATOM 1449 O O . ILE A 1 185 ? -1.296 -14.927 28.774 1.00 73.12 185 ILE A O 1
ATOM 1453 N N . PRO A 1 186 ? -0.579 -13.341 30.198 1.00 71.94 186 PRO A N 1
ATOM 1454 C CA . PRO A 1 186 ? -1.579 -13.644 31.213 1.00 71.94 186 PRO A CA 1
ATOM 1455 C C . PRO A 1 186 ? -3.027 -13.433 30.748 1.00 71.94 186 PRO A C 1
ATOM 1457 O O . PRO A 1 186 ? -3.339 -12.496 30.016 1.00 71.94 186 PRO A O 1
ATOM 1460 N N . ALA A 1 187 ? -3.943 -14.273 31.236 1.00 79.12 187 ALA A N 1
ATOM 1461 C CA . ALA A 1 187 ? -5.360 -13.920 31.216 1.00 79.12 187 ALA A CA 1
ATOM 1462 C C . ALA A 1 187 ? -5.572 -12.607 31.994 1.00 79.12 187 ALA A C 1
ATOM 1464 O O . ALA A 1 187 ? -4.887 -12.343 32.983 1.00 79.12 187 ALA A O 1
ATOM 1465 N N . GLY A 1 188 ? -6.525 -11.789 31.559 1.00 79.81 188 GLY A N 1
ATOM 1466 C CA . GLY A 1 188 ? -6.791 -10.471 32.132 1.00 79.81 188 GLY A CA 1
ATOM 1467 C C . GLY A 1 188 ? -5.902 -9.353 31.583 1.00 79.81 188 GLY A C 1
ATOM 1468 O O . GLY A 1 188 ? -6.127 -8.195 31.929 1.00 79.81 188 GLY A O 1
ATOM 1469 N N . THR A 1 189 ? -4.932 -9.660 30.720 1.00 78.56 189 THR A N 1
ATOM 1470 C CA . THR A 1 189 ? -4.150 -8.642 30.015 1.00 78.56 189 THR A CA 1
ATOM 1471 C C . THR A 1 189 ? -5.065 -7.796 29.110 1.00 78.56 189 THR A C 1
ATOM 1473 O O . THR A 1 189 ? -5.822 -8.379 28.325 1.00 78.56 189 THR A O 1
ATOM 1476 N N . PRO A 1 190 ? -5.025 -6.452 29.214 1.00 82.06 190 PRO A N 1
ATOM 1477 C CA . PRO A 1 190 ? -5.808 -5.554 28.365 1.00 82.06 190 PRO A CA 1
ATOM 1478 C C . PRO A 1 190 ? -5.450 -5.697 26.888 1.00 82.06 190 PRO A C 1
ATOM 1480 O O . PRO A 1 190 ? -4.277 -5.706 26.541 1.00 82.06 190 PRO A O 1
ATOM 1483 N N . VAL A 1 191 ? -6.457 -5.756 26.026 1.00 79.50 191 VAL A N 1
ATOM 1484 C CA . VAL A 1 191 ? -6.337 -5.641 24.571 1.00 79.50 191 VAL A CA 1
ATOM 1485 C C . VAL A 1 191 ? -6.942 -4.299 24.200 1.00 79.50 191 VAL A C 1
ATOM 1487 O O . VAL A 1 191 ? -8.092 -4.020 24.545 1.00 79.50 191 VAL A O 1
ATOM 1490 N N . LEU A 1 192 ? -6.162 -3.451 23.539 1.00 76.56 192 LEU A N 1
ATOM 1491 C CA . LEU A 1 192 ? -6.661 -2.150 23.122 1.00 76.56 192 LEU A CA 1
ATOM 1492 C C . LEU A 1 192 ? -7.337 -2.273 21.761 1.00 76.56 192 LEU A C 1
ATOM 1494 O O . LEU A 1 192 ? -6.943 -3.092 20.930 1.00 76.56 192 LEU A O 1
ATOM 1498 N N . ALA A 1 193 ? -8.350 -1.442 21.547 1.00 71.06 193 ALA A N 1
ATOM 1499 C CA . ALA A 1 193 ? -8.870 -1.192 20.220 1.00 71.06 193 ALA A CA 1
ATOM 1500 C C . ALA A 1 193 ? -7.719 -0.728 19.322 1.00 71.06 193 ALA A C 1
ATOM 1502 O O . ALA A 1 193 ? -6.789 -0.038 19.771 1.00 71.06 193 ALA A O 1
ATOM 1503 N N . SER A 1 194 ? -7.773 -1.138 18.057 1.00 65.88 194 SER A N 1
ATOM 1504 C CA . SER A 1 194 ? -6.870 -0.636 17.032 1.00 65.88 194 SER A CA 1
ATOM 1505 C C . SER A 1 194 ? -6.916 0.892 16.973 1.00 65.88 194 SER A C 1
ATOM 1507 O O . SER A 1 194 ? -7.781 1.554 17.546 1.00 65.88 194 SER A O 1
ATOM 1509 N N . LEU A 1 195 ? -5.884 1.473 16.370 1.00 60.97 195 LEU A N 1
ATOM 1510 C CA . LEU A 1 195 ? -5.690 2.916 16.371 1.00 60.97 195 LEU A CA 1
ATOM 1511 C C . LEU A 1 195 ? -6.748 3.654 15.529 1.00 60.97 195 LEU A C 1
ATOM 1513 O O . LEU A 1 195 ? -6.498 3.904 14.353 1.00 60.97 195 LEU A O 1
ATOM 1517 N N . GLU A 1 196 ? -7.891 4.019 16.123 1.00 60.16 196 GLU A N 1
ATOM 1518 C CA . GLU A 1 196 ? -9.053 4.650 15.454 1.00 60.16 196 GLU A CA 1
ATOM 1519 C C . GLU A 1 196 ? -9.793 5.751 16.233 1.00 60.16 196 GLU A C 1
ATOM 1521 O O . GLU A 1 196 ? -10.289 5.587 17.334 1.00 60.16 196 GLU A O 1
ATOM 1526 N N . PHE A 1 197 ? -9.877 6.938 15.675 1.00 53.81 197 PHE A N 1
ATOM 1527 C CA . PHE A 1 197 ? -9.894 8.161 16.472 1.00 53.81 197 PHE A CA 1
ATOM 1528 C C . PHE A 1 197 ? -11.211 8.522 17.170 1.00 53.81 197 PHE A C 1
ATOM 1530 O O . PHE A 1 197 ? -12.302 8.205 16.714 1.00 53.81 197 PHE A O 1
ATOM 1537 N N . CYS A 1 198 ? -11.062 9.315 18.236 1.00 44.62 198 CYS A N 1
ATOM 1538 C CA . CYS A 1 198 ? -12.129 10.033 18.932 1.00 44.62 198 CYS A CA 1
ATOM 1539 C C . CYS A 1 198 ? -12.354 11.419 18.268 1.00 44.62 198 CYS A C 1
ATOM 1541 O O . CYS A 1 198 ? -11.390 12.071 17.857 1.00 44.62 198 CYS A O 1
ATOM 1543 N N . LYS A 1 199 ? -13.606 11.887 18.138 1.00 50.53 199 LYS A N 1
ATOM 1544 C CA . LYS A 1 199 ? -13.983 13.126 17.403 1.00 50.53 199 LYS A CA 1
ATOM 1545 C C . LYS A 1 199 ? -13.724 14.451 18.178 1.00 50.53 199 LYS A C 1
ATOM 1547 O O . LYS A 1 199 ? -14.061 14.544 19.353 1.00 50.53 199 LYS A O 1
ATOM 1552 N N . GLY A 1 200 ? -13.278 15.512 17.464 1.00 51.00 200 GLY A N 1
ATOM 1553 C CA . GLY A 1 200 ? -13.398 16.970 17.786 1.00 51.00 200 GLY A CA 1
ATOM 1554 C C . GLY A 1 200 ? -12.085 17.805 17.719 1.00 51.00 200 GLY A C 1
ATOM 1555 O O . GLY A 1 200 ? -11.060 17.307 18.167 1.00 51.00 200 GLY A O 1
ATOM 1556 N N . LEU A 1 201 ? -12.009 19.065 17.219 1.00 49.97 201 LEU A N 1
ATOM 1557 C CA . LEU A 1 201 ? -13.053 20.112 17.068 1.00 49.97 201 LEU A CA 1
ATOM 1558 C C . LEU A 1 201 ? -13.099 20.942 15.746 1.00 49.97 201 LEU A C 1
ATOM 1560 O O . LEU A 1 201 ? -14.209 21.317 15.378 1.00 49.97 201 LEU A O 1
ATOM 1564 N N . ASP A 1 202 ? -12.015 21.190 14.991 1.00 58.88 202 ASP A N 1
ATOM 1565 C CA . ASP A 1 202 ? -12.030 22.295 13.987 1.00 58.88 202 ASP A CA 1
ATOM 1566 C C . ASP A 1 202 ? -11.780 21.939 12.498 1.00 58.88 202 ASP A C 1
ATOM 1568 O O . ASP A 1 202 ? -11.654 22.833 11.664 1.00 58.88 202 ASP A O 1
ATOM 1572 N N . PHE A 1 203 ? -11.820 20.661 12.100 1.00 55.50 203 PHE A N 1
ATOM 1573 C CA . PHE A 1 203 ? -11.991 20.274 10.685 1.00 55.50 203 PHE A CA 1
ATOM 1574 C C . PHE A 1 203 ? -13.173 19.313 10.538 1.00 55.50 203 PHE A C 1
ATOM 1576 O O . PHE A 1 203 ? -13.199 18.239 11.140 1.00 55.50 203 PHE A O 1
ATOM 1583 N N . LYS A 1 204 ? -14.167 19.716 9.738 1.00 63.97 204 LYS A N 1
ATOM 1584 C CA . LYS A 1 204 ? -15.348 18.914 9.405 1.00 63.97 204 LYS A CA 1
ATOM 1585 C C . LYS A 1 204 ? -15.254 18.528 7.931 1.00 63.97 204 LYS A C 1
ATOM 1587 O O . LYS A 1 204 ? -15.540 19.383 7.089 1.00 63.97 204 LYS A O 1
ATOM 1592 N N . PRO A 1 205 ? -14.834 17.296 7.595 1.00 66.12 205 PRO A N 1
ATOM 1593 C CA . PRO A 1 205 ? -14.944 16.843 6.220 1.00 66.12 205 PRO A CA 1
ATOM 1594 C C . PRO A 1 205 ? -16.412 16.910 5.772 1.00 66.12 205 PRO A C 1
ATOM 1596 O O . PRO A 1 205 ? -17.330 16.923 6.595 1.00 66.12 205 PRO A O 1
ATOM 1599 N N . CYS A 1 206 ? -16.647 17.009 4.464 1.00 67.69 206 CYS A N 1
ATOM 1600 C CA . CYS A 1 206 ? -18.010 17.046 3.947 1.00 67.69 206 CYS A CA 1
ATOM 1601 C C . CYS A 1 206 ? -18.774 15.791 4.398 1.00 67.69 206 CYS A C 1
ATOM 1603 O O . CYS A 1 206 ? -18.258 14.685 4.291 1.00 67.69 206 CYS A O 1
ATOM 1605 N N . ASN A 1 207 ? -20.030 15.932 4.820 1.00 73.25 207 ASN A N 1
ATOM 1606 C CA . ASN A 1 207 ? -20.873 14.781 5.174 1.00 73.25 207 ASN A CA 1
ATOM 1607 C C . ASN A 1 207 ? -21.351 13.987 3.939 1.00 73.25 207 ASN A C 1
ATOM 1609 O O . ASN A 1 207 ? -22.331 13.251 4.021 1.00 73.25 207 ASN A O 1
ATOM 1613 N N . LYS A 1 208 ? -20.728 14.191 2.774 1.00 77.00 208 LYS A N 1
ATOM 1614 C CA . LYS A 1 208 ? -21.037 13.507 1.520 1.00 77.00 208 LYS A CA 1
ATOM 1615 C C . LYS A 1 208 ? -19.749 13.215 0.752 1.00 77.00 208 LYS A C 1
ATOM 1617 O O . LYS A 1 208 ? -18.837 14.050 0.786 1.00 77.00 208 LYS A O 1
ATOM 1622 N N . PRO A 1 209 ? -19.694 12.100 0.005 1.00 80.31 209 PRO A N 1
ATOM 1623 C CA . PRO A 1 209 ? -18.570 11.818 -0.867 1.00 80.31 209 PRO A CA 1
ATOM 1624 C C . PRO A 1 209 ? -18.442 12.901 -1.945 1.00 80.31 209 PRO A C 1
ATOM 1626 O O . PRO A 1 209 ? -19.454 13.497 -2.339 1.00 80.31 209 PRO A O 1
ATOM 1629 N N . PRO A 1 210 ? -17.229 13.156 -2.458 1.00 78.69 210 PRO A N 1
ATOM 1630 C CA . PRO A 1 210 ? -17.051 14.076 -3.571 1.00 78.69 210 PRO A CA 1
ATOM 1631 C C . PRO A 1 210 ? -17.822 13.586 -4.807 1.00 78.69 210 PRO A C 1
ATOM 1633 O O . PRO A 1 210 ? -17.919 12.388 -5.070 1.00 78.69 210 PRO A O 1
ATOM 1636 N N . SER A 1 211 ? -18.365 14.523 -5.591 1.00 77.44 211 SER A N 1
ATOM 1637 C CA . SER A 1 211 ? -19.129 14.223 -6.815 1.00 77.44 211 SER A CA 1
ATOM 1638 C C . SER A 1 211 ? -18.281 13.602 -7.931 1.00 77.44 211 SER A C 1
ATOM 1640 O O . SER A 1 211 ? -18.825 13.053 -8.885 1.00 77.44 211 SER A O 1
ATOM 1642 N N . SER A 1 212 ? -16.958 13.709 -7.822 1.00 79.00 212 SER A N 1
ATOM 1643 C CA . SER A 1 212 ? -15.974 13.089 -8.705 1.00 79.00 212 SER A CA 1
ATOM 1644 C C . SER A 1 212 ? -14.910 12.372 -7.869 1.00 79.00 212 SER A C 1
ATOM 1646 O O . SER A 1 212 ? -14.554 12.882 -6.802 1.00 79.00 212 SER A O 1
ATOM 1648 N N . PRO A 1 213 ? -14.361 11.237 -8.337 1.00 81.00 213 PRO A N 1
ATOM 1649 C CA . PRO A 1 213 ? -13.266 10.567 -7.647 1.00 81.00 213 PRO A CA 1
ATOM 1650 C C . PRO A 1 213 ? -12.075 11.511 -7.438 1.00 81.00 213 PRO A C 1
ATOM 1652 O O . PRO A 1 213 ? -11.660 12.212 -8.361 1.00 81.00 213 PRO A O 1
ATOM 1655 N N . SER A 1 214 ? -11.537 11.528 -6.220 1.00 85.00 214 SER A N 1
ATOM 1656 C CA . SER A 1 214 ? -10.363 12.323 -5.855 1.00 85.00 214 SER A CA 1
ATOM 1657 C C . SER A 1 214 ? -9.140 11.410 -5.749 1.00 85.00 214 SER A C 1
ATOM 1659 O O . SER A 1 214 ? -9.257 10.322 -5.182 1.00 85.00 214 SER A O 1
ATOM 1661 N N . PRO A 1 215 ? -7.960 11.819 -6.249 1.00 88.75 215 PRO A N 1
ATOM 1662 C CA . PRO A 1 215 ? -6.718 11.080 -6.023 1.00 88.75 215 PRO A CA 1
ATOM 1663 C C . PRO A 1 215 ? -6.257 11.124 -4.558 1.00 88.75 215 PRO A C 1
ATOM 1665 O O . PRO A 1 215 ? -5.421 10.313 -4.159 1.00 88.75 215 PRO A O 1
ATOM 1668 N N . ILE A 1 216 ? -6.799 12.061 -3.773 1.00 87.31 216 ILE A N 1
ATOM 1669 C CA . ILE A 1 216 ? -6.495 12.255 -2.358 1.00 87.31 216 ILE A CA 1
ATOM 1670 C C . ILE A 1 216 ? -7.741 11.978 -1.530 1.00 87.31 216 ILE A C 1
ATOM 1672 O O . ILE A 1 216 ? -8.801 12.570 -1.748 1.00 87.31 216 ILE A O 1
ATOM 1676 N N . GLU A 1 217 ? -7.573 11.115 -0.541 1.00 83.75 217 GLU A N 1
ATOM 1677 C CA . GLU A 1 217 ? -8.568 10.804 0.473 1.00 83.75 217 GLU A CA 1
ATOM 1678 C C . GLU A 1 217 ? -8.070 11.296 1.831 1.00 83.75 217 GLU A C 1
ATOM 1680 O O . GLU A 1 217 ? -6.869 11.296 2.105 1.00 83.75 217 GLU A O 1
ATOM 1685 N N . TYR A 1 218 ? -8.988 11.722 2.692 1.00 80.62 218 TYR A N 1
ATOM 1686 C CA . TYR A 1 218 ? -8.644 12.186 4.031 1.00 80.62 218 TYR A CA 1
ATOM 1687 C C . TYR A 1 218 ? -9.021 11.116 5.037 1.00 80.62 218 TYR A C 1
ATOM 1689 O O . TYR A 1 218 ? -10.186 10.741 5.144 1.00 80.62 218 TYR A O 1
ATOM 1697 N N . PHE A 1 219 ? -8.050 10.644 5.800 1.00 77.81 219 PHE A N 1
ATOM 1698 C CA . PHE A 1 219 ? -8.289 9.683 6.863 1.00 77.81 219 PHE A CA 1
ATOM 1699 C C . PHE A 1 219 ? -8.079 10.370 8.202 1.00 77.81 219 PHE A C 1
ATOM 1701 O O . PHE A 1 219 ? -7.114 11.119 8.346 1.00 77.81 219 PHE A O 1
ATOM 1708 N N . PRO A 1 220 ? -8.958 10.148 9.185 1.00 73.38 220 PRO A N 1
ATOM 1709 C CA . PRO A 1 220 ? -8.690 10.550 10.557 1.00 73.38 220 PRO A CA 1
ATOM 1710 C C . PRO A 1 220 ? -7.275 10.135 11.010 1.00 73.38 220 PRO A C 1
ATOM 1712 O O . PRO A 1 220 ? -6.795 9.061 10.646 1.00 73.38 220 PRO A O 1
ATOM 1715 N N . PHE A 1 221 ? -6.595 11.000 11.768 1.00 72.81 221 PHE A N 1
ATOM 1716 C CA . PHE A 1 221 ? -5.272 10.750 12.344 1.00 72.81 221 PHE A CA 1
ATOM 1717 C C . PHE A 1 221 ? -5.030 11.559 13.622 1.00 72.81 221 PHE A C 1
ATOM 1719 O O . PHE A 1 221 ? -4.845 12.775 13.617 1.00 72.81 221 PHE A O 1
ATOM 1726 N N . PHE A 1 222 ? -5.001 10.852 14.740 1.00 72.50 222 PHE A N 1
ATOM 1727 C CA . PHE A 1 222 ? -5.052 11.355 16.110 1.00 72.50 222 PHE A CA 1
ATOM 1728 C C . PHE A 1 222 ? -6.160 12.399 16.278 1.00 72.50 222 PHE A C 1
ATOM 1730 O O . P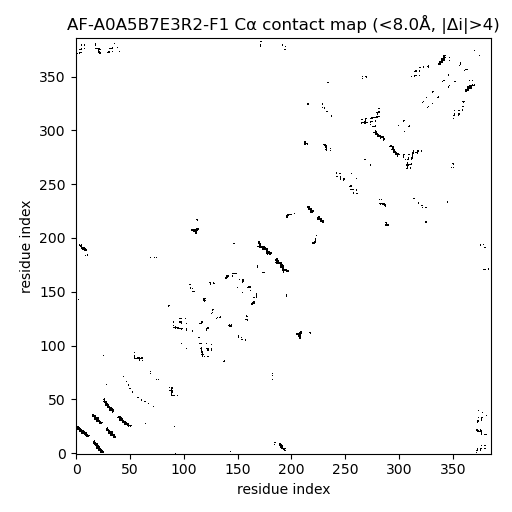HE A 1 222 ? -7.329 12.086 16.089 1.00 72.50 222 PHE A O 1
ATOM 1737 N N . LYS A 1 223 ? -5.808 13.638 16.621 1.00 70.56 223 LYS A N 1
ATOM 1738 C CA . LYS A 1 223 ? -6.758 14.753 16.761 1.00 70.56 223 LYS A CA 1
ATOM 1739 C C . LYS A 1 223 ? -6.914 15.561 15.457 1.00 70.56 223 LYS A C 1
ATOM 1741 O O . LYS A 1 223 ? -7.329 16.713 15.502 1.00 70.56 223 LYS A O 1
ATOM 1746 N N . SER A 1 224 ? -6.513 14.996 14.316 1.00 72.88 224 SER A N 1
ATOM 1747 C CA . SER A 1 224 ? -6.447 15.648 13.001 1.00 72.88 224 SER A CA 1
ATOM 1748 C C . SER A 1 224 ? -6.824 14.668 11.873 1.00 72.88 224 SER A C 1
ATOM 1750 O O . SER A 1 224 ? -7.457 13.642 12.119 1.00 72.88 224 SER A O 1
ATOM 1752 N N . TYR A 1 225 ? -6.453 14.990 10.633 1.00 76.75 225 TYR A N 1
ATOM 1753 C CA . TYR A 1 225 ? -6.607 14.164 9.438 1.00 76.75 225 TYR A CA 1
ATOM 1754 C C . TYR A 1 225 ? -5.279 14.061 8.677 1.00 76.75 225 TYR A C 1
ATOM 1756 O O . TYR A 1 225 ? -4.504 15.013 8.624 1.00 76.75 225 TYR A O 1
ATOM 1764 N N . LEU A 1 226 ? -5.041 12.910 8.051 1.00 80.62 226 LEU A N 1
ATOM 1765 C CA . LEU A 1 226 ? -4.012 12.701 7.038 1.00 80.62 226 LEU A CA 1
ATOM 1766 C C . LEU A 1 226 ? -4.636 12.780 5.651 1.00 80.62 226 LEU A C 1
ATOM 1768 O O . LEU A 1 226 ? -5.605 12.079 5.365 1.00 80.62 226 LEU A O 1
ATOM 1772 N N . ALA A 1 227 ? -4.032 13.576 4.775 1.00 84.88 227 ALA A N 1
ATOM 1773 C CA . ALA A 1 227 ? -4.275 13.491 3.343 1.00 84.88 227 ALA A CA 1
ATOM 1774 C C . ALA A 1 227 ? -3.459 12.321 2.773 1.00 84.88 227 ALA A C 1
ATOM 1776 O O . ALA A 1 227 ? -2.253 12.226 3.007 1.00 84.88 227 ALA A O 1
ATOM 1777 N N . VAL A 1 228 ? -4.105 11.421 2.038 1.00 87.00 228 VAL A N 1
ATOM 1778 C CA . VAL A 1 228 ? -3.497 10.185 1.545 1.00 87.00 228 VAL A CA 1
ATOM 1779 C C . VAL A 1 228 ? -3.740 10.051 0.048 1.00 87.00 228 VAL A C 1
ATOM 1781 O O . VAL A 1 228 ? -4.873 9.899 -0.400 1.00 87.00 228 VAL A O 1
ATOM 1784 N N . ALA A 1 229 ? -2.648 10.033 -0.715 1.00 89.12 229 ALA A N 1
ATOM 1785 C CA . ALA A 1 229 ? -2.632 9.559 -2.094 1.00 89.12 229 ALA A CA 1
ATOM 1786 C C . ALA A 1 229 ? -2.256 8.069 -2.108 1.00 89.12 229 ALA A C 1
ATOM 1788 O O . ALA A 1 229 ? -1.098 7.696 -1.916 1.00 89.12 229 ALA A O 1
ATOM 1789 N N . ALA A 1 230 ? -3.248 7.198 -2.293 1.00 87.31 230 ALA A N 1
ATOM 1790 C CA . ALA A 1 230 ? -3.084 5.747 -2.184 1.00 87.31 230 ALA A CA 1
ATOM 1791 C C . ALA A 1 230 ? -3.002 5.061 -3.558 1.00 87.31 230 ALA A C 1
ATOM 1793 O O . ALA A 1 230 ? -3.893 4.279 -3.908 1.00 87.31 230 ALA A O 1
ATOM 1794 N N . SER A 1 231 ? -1.920 5.330 -4.300 1.00 90.75 231 SER A N 1
ATOM 1795 C CA . SER A 1 231 ? -1.632 4.696 -5.598 1.00 90.75 231 SER A CA 1
ATOM 1796 C C . SER A 1 231 ? -1.789 3.173 -5.542 1.00 90.75 231 SER A C 1
ATOM 1798 O O . SER A 1 231 ? -1.291 2.512 -4.622 1.00 90.75 231 SER A O 1
ATOM 1800 N N . LEU A 1 232 ? -2.451 2.599 -6.549 1.00 89.31 232 LEU A N 1
ATOM 1801 C CA . LEU A 1 232 ? -2.511 1.144 -6.736 1.00 89.31 232 LEU A CA 1
ATOM 1802 C C . LEU A 1 232 ? -1.238 0.586 -7.390 1.00 89.31 232 LEU A C 1
ATOM 1804 O O . LEU A 1 232 ? -1.053 -0.634 -7.433 1.00 89.31 232 LEU A O 1
ATOM 1808 N N . ASN A 1 233 ? -0.344 1.459 -7.863 1.00 92.38 233 ASN A N 1
ATOM 1809 C CA . ASN A 1 233 ? 0.851 1.111 -8.624 1.00 92.38 233 ASN A CA 1
ATOM 1810 C C . ASN A 1 233 ? 2.112 1.618 -7.907 1.00 92.38 233 ASN A C 1
ATOM 1812 O O . ASN A 1 233 ? 2.438 2.805 -7.922 1.00 92.38 233 ASN A O 1
ATOM 1816 N N . GLY A 1 234 ? 2.827 0.690 -7.269 1.00 91.94 234 GLY A N 1
ATOM 1817 C CA . GLY A 1 234 ? 4.07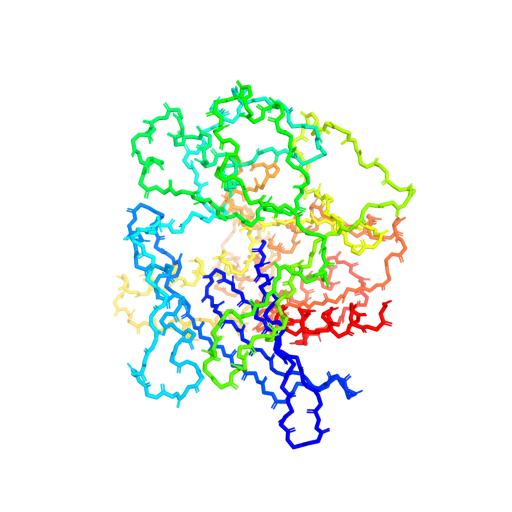7 0.935 -6.547 1.00 91.94 234 GLY A CA 1
ATOM 1818 C C . GLY A 1 234 ? 5.059 -0.227 -6.714 1.00 91.94 234 GLY A C 1
ATOM 1819 O O . GLY A 1 234 ? 5.489 -0.552 -7.816 1.00 91.94 234 GLY A O 1
ATOM 1820 N N . GLY A 1 235 ? 5.422 -0.917 -5.630 1.00 91.19 235 GLY A N 1
ATOM 1821 C CA . GLY A 1 235 ? 6.324 -2.079 -5.724 1.00 91.19 235 GLY A CA 1
ATOM 1822 C C . GLY A 1 235 ? 5.748 -3.266 -6.516 1.00 91.19 235 GLY A C 1
ATOM 1823 O O . GLY A 1 235 ? 6.494 -4.052 -7.098 1.00 91.19 235 GLY A O 1
ATOM 1824 N N . ASN A 1 236 ? 4.421 -3.394 -6.570 1.00 90.38 236 ASN A N 1
ATOM 1825 C CA . ASN A 1 236 ? 3.711 -4.459 -7.283 1.00 90.38 236 ASN A CA 1
ATOM 1826 C C . ASN A 1 236 ? 3.880 -4.391 -8.808 1.00 90.38 236 ASN A C 1
ATOM 1828 O O . ASN A 1 236 ? 4.054 -5.443 -9.426 1.00 90.38 236 ASN A O 1
ATOM 1832 N N . VAL A 1 237 ? 3.874 -3.196 -9.412 1.00 94.81 237 VAL A N 1
ATOM 1833 C CA . VAL A 1 237 ? 4.099 -3.044 -10.861 1.00 94.81 237 VAL A CA 1
ATOM 1834 C C . VAL A 1 237 ? 5.551 -3.356 -11.232 1.00 94.81 237 VAL A C 1
ATOM 1836 O O . VAL A 1 237 ? 5.796 -4.061 -12.208 1.00 94.81 237 VAL A O 1
ATOM 1839 N N . LEU A 1 238 ? 6.516 -2.976 -10.387 1.00 96.06 238 LEU A N 1
ATOM 1840 C CA . LEU A 1 238 ? 7.918 -3.369 -10.568 1.00 96.06 238 LEU A CA 1
ATOM 1841 C C . LEU A 1 238 ? 8.089 -4.894 -10.471 1.00 96.06 238 LEU A C 1
ATOM 1843 O O . LEU A 1 238 ? 8.782 -5.510 -11.278 1.00 96.06 238 LEU A O 1
ATOM 1847 N N . ALA A 1 239 ? 7.409 -5.532 -9.516 1.00 94.38 239 ALA A N 1
ATOM 1848 C CA . ALA A 1 239 ? 7.414 -6.986 -9.396 1.00 94.38 239 ALA A CA 1
ATOM 1849 C C . ALA A 1 239 ? 6.740 -7.681 -10.591 1.00 94.38 239 ALA A C 1
ATOM 1851 O O . ALA A 1 239 ? 7.188 -8.753 -10.997 1.00 94.38 239 ALA A O 1
ATOM 1852 N N . ALA A 1 240 ? 5.687 -7.091 -11.164 1.00 95.56 240 ALA A N 1
ATOM 1853 C CA . ALA A 1 240 ? 5.066 -7.589 -12.390 1.00 95.56 240 ALA A CA 1
ATOM 1854 C C . ALA A 1 240 ? 6.037 -7.520 -13.576 1.00 95.56 240 ALA A C 1
ATOM 1856 O O . ALA A 1 240 ? 6.182 -8.510 -14.292 1.00 95.56 240 ALA A O 1
ATOM 1857 N N . PHE A 1 241 ? 6.771 -6.414 -13.716 1.00 97.06 241 PHE A N 1
ATOM 1858 C CA . PHE A 1 241 ? 7.814 -6.265 -14.729 1.00 97.06 241 PHE A CA 1
ATOM 1859 C C . PHE A 1 241 ? 8.919 -7.325 -14.586 1.00 97.06 241 PHE A C 1
ATOM 1861 O O . PHE A 1 241 ? 9.261 -8.004 -15.551 1.00 97.06 241 PHE A O 1
ATOM 1868 N N . VAL A 1 242 ? 9.420 -7.561 -13.370 1.00 96.94 242 VAL A N 1
ATOM 1869 C CA . VAL A 1 242 ? 10.442 -8.596 -13.128 1.00 96.94 242 VAL A CA 1
ATOM 1870 C C . VAL A 1 242 ? 9.926 -10.006 -13.421 1.00 96.94 242 VAL A C 1
ATOM 1872 O O . VAL A 1 242 ? 10.656 -10.810 -14.002 1.00 96.94 242 VAL A O 1
ATOM 1875 N N . ARG A 1 243 ? 8.669 -10.315 -13.074 1.00 97.44 243 ARG A N 1
ATOM 1876 C CA . ARG A 1 243 ? 8.037 -11.593 -13.446 1.00 97.44 243 ARG A CA 1
ATOM 1877 C C . ARG A 1 243 ? 7.930 -11.757 -14.960 1.00 97.44 243 ARG A C 1
ATOM 1879 O O . ARG A 1 243 ? 8.202 -12.841 -15.459 1.00 97.44 243 ARG A O 1
ATOM 1886 N N . MET A 1 244 ? 7.580 -10.694 -15.680 1.00 97.31 244 MET A N 1
ATOM 1887 C CA . MET A 1 244 ? 7.516 -10.705 -17.142 1.00 97.31 244 MET A CA 1
ATOM 1888 C C . MET A 1 244 ? 8.890 -10.996 -17.761 1.00 97.31 244 MET A C 1
ATOM 1890 O O . MET A 1 244 ? 9.003 -11.889 -18.595 1.00 97.31 244 MET A O 1
ATOM 1894 N N . VAL A 1 245 ? 9.952 -10.329 -17.297 1.00 97.75 245 VAL A N 1
ATOM 1895 C CA . VAL A 1 245 ? 11.329 -10.592 -17.763 1.00 97.75 245 VAL A CA 1
ATOM 1896 C C . VAL A 1 245 ? 11.773 -12.024 -17.443 1.00 97.75 245 VAL A C 1
ATOM 1898 O O . VAL A 1 245 ? 12.434 -12.671 -18.258 1.00 97.75 245 VAL A O 1
ATOM 1901 N N . GLN A 1 246 ? 11.402 -12.542 -16.268 1.00 98.12 246 GLN A N 1
ATOM 1902 C CA . GLN A 1 246 ? 11.665 -13.933 -15.899 1.00 98.12 246 GLN A CA 1
ATOM 1903 C C . GLN A 1 246 ? 10.977 -14.909 -16.855 1.00 98.12 246 GLN A C 1
ATOM 1905 O O . GLN A 1 246 ? 11.609 -15.867 -17.297 1.00 98.12 246 GLN A O 1
ATOM 1910 N N . GLN A 1 247 ? 9.709 -14.654 -17.178 1.00 98.12 247 GLN A N 1
ATOM 1911 C CA . GLN A 1 247 ? 8.944 -15.483 -18.099 1.00 98.12 247 GLN A CA 1
ATOM 1912 C C . GLN A 1 247 ? 9.559 -15.465 -19.500 1.00 98.12 247 GLN A C 1
ATOM 1914 O O . GLN A 1 247 ? 9.816 -16.526 -20.051 1.00 98.12 247 GLN A O 1
ATOM 1919 N N . TRP A 1 248 ? 9.914 -14.292 -20.032 1.00 98.12 248 TRP A N 1
ATOM 1920 C CA . TRP A 1 248 ? 10.579 -14.204 -21.337 1.00 98.12 248 TRP A CA 1
ATOM 1921 C C . TRP A 1 248 ? 11.924 -14.929 -21.363 1.00 98.12 248 TRP A C 1
ATOM 1923 O O . TRP A 1 248 ? 12.264 -15.574 -22.349 1.00 98.12 248 TRP A O 1
ATOM 1933 N N . SER A 1 249 ? 12.691 -14.859 -20.272 1.00 97.62 249 SER A N 1
ATOM 1934 C CA . SER A 1 249 ? 13.949 -15.606 -20.156 1.00 97.62 249 SER A CA 1
ATOM 1935 C C . SER A 1 249 ? 13.701 -17.112 -20.246 1.00 97.62 249 SER A C 1
ATOM 1937 O O . SER A 1 249 ? 14.432 -17.806 -20.951 1.00 97.62 249 SER A O 1
ATOM 1939 N N . LEU A 1 250 ? 12.651 -17.601 -19.580 1.00 97.69 250 LEU A N 1
ATOM 1940 C CA . LEU A 1 250 ? 12.249 -19.003 -19.627 1.00 97.69 250 LEU A CA 1
ATOM 1941 C C . LEU A 1 250 ? 11.797 -19.416 -21.031 1.00 97.69 250 LEU A C 1
ATOM 1943 O O . LEU A 1 250 ? 12.226 -20.463 -21.511 1.00 97.69 250 LEU A O 1
ATOM 1947 N N . ASP A 1 251 ? 11.003 -18.580 -21.701 1.00 98.25 251 ASP A N 1
ATOM 1948 C CA . ASP A 1 251 ? 10.535 -18.811 -23.073 1.00 98.25 251 ASP A CA 1
ATOM 1949 C C . ASP A 1 251 ? 11.712 -18.901 -24.067 1.00 98.25 251 ASP A C 1
ATOM 1951 O O . ASP A 1 251 ? 11.653 -19.640 -25.049 1.00 98.25 251 ASP A O 1
ATOM 1955 N N . LEU A 1 252 ? 12.818 -18.204 -23.777 1.00 97.75 252 LEU A N 1
ATOM 1956 C CA . LEU A 1 252 ? 14.081 -18.265 -24.523 1.00 97.75 252 LEU A CA 1
ATOM 1957 C C . LEU A 1 252 ? 15.004 -19.428 -24.104 1.00 97.75 252 LEU A C 1
ATOM 1959 O O . LEU A 1 252 ? 16.103 -19.561 -24.641 1.00 97.75 252 LEU A O 1
ATOM 1963 N N . GLY A 1 253 ? 14.587 -20.271 -23.156 1.00 97.88 253 GLY A N 1
ATOM 1964 C CA . GLY A 1 253 ? 15.341 -21.440 -22.692 1.00 97.88 253 GLY A CA 1
ATOM 1965 C C . GLY A 1 253 ? 16.279 -21.185 -21.506 1.00 97.88 253 GLY A C 1
ATOM 1966 O O . GLY A 1 253 ? 17.088 -22.051 -21.171 1.00 97.88 253 GLY A O 1
ATOM 1967 N N . PHE A 1 254 ? 16.178 -20.031 -20.841 1.00 97.12 254 PHE A N 1
ATOM 1968 C CA . PHE A 1 254 ? 16.998 -19.679 -19.681 1.00 97.12 254 PHE A CA 1
ATOM 1969 C C . PHE A 1 254 ? 16.188 -19.676 -18.384 1.00 97.12 254 PHE A C 1
ATOM 1971 O O . PHE A 1 254 ? 15.228 -18.931 -18.214 1.00 97.12 254 PHE A O 1
ATOM 1978 N N . SER A 1 255 ? 16.643 -20.439 -17.392 1.00 96.44 255 SER A N 1
ATOM 1979 C CA . SER A 1 255 ? 16.084 -20.380 -16.039 1.00 96.44 255 SER A CA 1
ATOM 1980 C C . SER A 1 255 ? 16.842 -19.357 -15.193 1.00 96.44 255 SER A C 1
ATOM 1982 O O . SER A 1 255 ? 17.881 -19.672 -14.609 1.00 96.44 255 SER A O 1
ATOM 1984 N N . VAL A 1 256 ? 16.313 -18.134 -15.096 1.00 96.75 256 VAL A N 1
ATOM 1985 C CA . VAL A 1 256 ? 16.917 -17.052 -14.299 1.00 96.75 256 VAL A CA 1
ATOM 1986 C C . VAL A 1 256 ? 16.099 -16.796 -13.021 1.00 96.75 256 VAL A C 1
ATOM 1988 O O . VAL A 1 256 ? 14.901 -16.512 -13.098 1.00 96.75 256 VAL A O 1
ATOM 1991 N N . PRO A 1 257 ? 16.704 -16.867 -11.820 1.00 96.56 257 PRO A N 1
ATOM 1992 C CA . PRO A 1 257 ? 16.018 -16.512 -10.577 1.00 96.56 257 PRO A CA 1
ATOM 1993 C C . PRO A 1 257 ? 15.647 -15.022 -10.515 1.00 96.56 257 PRO A C 1
ATOM 1995 O O . PRO A 1 257 ? 16.464 -14.170 -10.870 1.00 96.56 257 PRO A O 1
ATOM 1998 N N . GLN A 1 258 ? 14.474 -14.678 -9.962 1.00 94.62 258 GLN A N 1
ATOM 1999 C CA . GLN A 1 258 ? 14.051 -13.272 -9.807 1.00 94.62 258 GLN A CA 1
ATOM 2000 C C . GLN A 1 258 ? 15.060 -12.423 -9.033 1.00 94.62 258 GLN A C 1
ATOM 2002 O O . GLN A 1 258 ? 15.241 -11.259 -9.361 1.00 94.62 258 GLN A O 1
ATOM 2007 N N . SER A 1 259 ? 15.745 -12.987 -8.035 1.00 95.25 259 SER A N 1
ATOM 2008 C CA . SER A 1 259 ? 16.780 -12.270 -7.279 1.00 95.25 259 SER A CA 1
ATOM 2009 C C . SER A 1 259 ? 17.923 -11.778 -8.172 1.00 95.25 259 SER A C 1
ATOM 2011 O O . SER A 1 259 ? 18.414 -10.669 -7.979 1.00 95.25 259 SER A O 1
ATOM 2013 N N . LYS A 1 260 ? 18.310 -12.566 -9.185 1.00 97.19 260 LYS A N 1
ATOM 2014 C CA . LYS A 1 260 ? 19.325 -12.186 -10.175 1.00 97.19 260 LYS A CA 1
ATOM 2015 C C . LYS A 1 260 ? 18.806 -11.151 -11.162 1.00 97.19 260 LYS A C 1
ATOM 2017 O O . LYS A 1 260 ? 19.548 -10.239 -11.513 1.00 97.19 260 LYS A O 1
ATOM 2022 N N . ILE A 1 261 ? 17.540 -11.260 -11.560 1.00 97.62 261 ILE A N 1
ATOM 2023 C CA . ILE A 1 261 ? 16.891 -10.266 -12.420 1.00 97.62 261 ILE A CA 1
ATOM 2024 C C . ILE A 1 261 ? 16.815 -8.921 -11.693 1.00 97.62 261 ILE A C 1
ATOM 2026 O O . ILE A 1 261 ? 17.308 -7.933 -12.218 1.00 97.62 261 ILE A O 1
ATOM 2030 N N . TRP A 1 262 ? 16.295 -8.888 -10.462 1.00 96.38 262 TRP A N 1
ATOM 2031 C CA . TRP A 1 262 ? 16.253 -7.684 -9.626 1.00 96.38 262 TRP A CA 1
ATOM 2032 C C . TRP A 1 262 ? 17.619 -7.024 -9.497 1.00 96.38 262 TRP A C 1
ATOM 2034 O O . TRP A 1 262 ? 17.746 -5.836 -9.779 1.00 96.38 262 TRP A O 1
ATOM 2044 N N . GLN A 1 263 ? 18.636 -7.802 -9.112 1.00 95.94 263 GLN A N 1
ATOM 2045 C CA . GLN A 1 263 ? 20.004 -7.308 -9.000 1.00 95.94 263 GLN A CA 1
ATOM 2046 C C . GLN A 1 263 ? 20.449 -6.649 -10.314 1.00 95.94 263 GLN A C 1
ATOM 2048 O O . GLN A 1 263 ? 20.842 -5.485 -10.321 1.00 95.94 263 GLN A O 1
ATOM 2053 N N . ARG A 1 264 ? 20.342 -7.372 -11.435 1.00 97.19 264 ARG A N 1
ATOM 2054 C CA . ARG A 1 264 ? 20.874 -6.905 -12.715 1.00 97.19 264 ARG A CA 1
ATOM 2055 C C . ARG A 1 264 ? 20.116 -5.706 -13.276 1.00 97.19 264 ARG A C 1
ATOM 2057 O O . ARG A 1 264 ? 20.727 -4.807 -13.842 1.00 97.19 264 ARG A O 1
ATOM 2064 N N . ILE A 1 265 ? 18.796 -5.695 -13.141 1.00 96.75 265 ILE A N 1
ATOM 2065 C CA . ILE A 1 265 ? 17.944 -4.621 -13.647 1.00 96.75 265 ILE A CA 1
ATOM 2066 C C . ILE A 1 265 ? 18.184 -3.318 -12.876 1.00 96.75 265 ILE A C 1
ATOM 2068 O O . ILE A 1 265 ? 18.250 -2.258 -13.494 1.00 96.75 265 ILE A O 1
ATOM 2072 N N . LEU A 1 266 ? 18.355 -3.388 -11.552 1.00 96.56 266 LEU A N 1
ATOM 2073 C CA . LEU A 1 266 ? 18.674 -2.214 -10.738 1.00 96.56 266 LEU A CA 1
ATOM 2074 C C . LEU A 1 266 ? 20.082 -1.683 -11.026 1.00 96.56 266 LEU A C 1
ATOM 2076 O O . LEU A 1 266 ? 20.256 -0.473 -11.124 1.00 96.56 266 LEU A O 1
ATOM 2080 N N . GLU A 1 267 ? 21.066 -2.569 -11.216 1.00 96.44 267 GLU A N 1
ATOM 2081 C CA . GLU A 1 267 ? 22.417 -2.179 -11.647 1.00 96.44 267 GLU A CA 1
ATOM 2082 C C . GLU A 1 267 ? 22.388 -1.438 -12.992 1.00 96.44 267 GLU A C 1
ATOM 2084 O O . GLU A 1 267 ? 22.978 -0.372 -13.117 1.00 96.44 267 GLU A O 1
ATOM 2089 N N . LEU A 1 268 ? 21.680 -1.980 -13.991 1.00 97.25 268 LEU A N 1
ATOM 2090 C CA . LEU A 1 268 ? 21.565 -1.360 -15.313 1.00 97.25 268 LEU A CA 1
ATOM 2091 C C . LEU A 1 268 ? 20.792 -0.039 -15.261 1.00 97.25 268 LEU A C 1
ATOM 2093 O O . LEU A 1 268 ? 21.205 0.940 -15.873 1.00 97.25 268 LEU A O 1
ATOM 2097 N N . GLY A 1 269 ? 19.667 0.000 -14.546 1.00 96.31 269 GLY A N 1
ATOM 2098 C CA . GLY A 1 269 ? 18.827 1.194 -14.453 1.00 96.31 269 GLY A CA 1
ATOM 2099 C C . GLY A 1 269 ? 19.455 2.327 -13.639 1.00 96.31 269 GLY A C 1
ATOM 2100 O O . GLY A 1 269 ? 19.116 3.480 -13.870 1.00 96.31 269 GLY A O 1
ATOM 2101 N N . GLY A 1 270 ? 20.370 2.016 -12.717 1.00 94.06 270 GLY A N 1
ATOM 2102 C CA . GLY A 1 270 ? 21.116 3.011 -11.943 1.00 94.06 270 GLY A CA 1
ATOM 2103 C C . GLY A 1 270 ? 22.259 3.683 -12.711 1.00 94.06 270 GLY A C 1
ATOM 2104 O O . GLY A 1 270 ? 22.829 4.650 -12.213 1.00 94.06 270 GLY A O 1
ATOM 2105 N N . ASP A 1 271 ? 22.605 3.192 -13.904 1.00 91.00 271 ASP A N 1
ATOM 2106 C CA . ASP A 1 271 ? 23.586 3.836 -14.777 1.00 91.00 271 ASP A CA 1
ATOM 2107 C C . ASP A 1 271 ? 23.022 5.162 -15.327 1.00 91.00 271 ASP A C 1
ATOM 2109 O O . ASP A 1 271 ? 21.868 5.239 -15.761 1.00 91.00 271 ASP A O 1
ATOM 2113 N N . GLY A 1 272 ? 23.839 6.219 -15.345 1.00 85.06 272 GLY A N 1
ATOM 2114 C CA . GLY A 1 272 ? 23.477 7.500 -15.958 1.00 85.06 272 GLY A CA 1
ATOM 2115 C C . GLY A 1 272 ? 23.144 7.366 -17.448 1.00 85.06 272 GLY A C 1
ATOM 2116 O O . GLY A 1 272 ? 22.274 8.075 -17.945 1.00 85.06 272 GLY A O 1
ATOM 2117 N N . ALA A 1 273 ? 23.748 6.397 -18.144 1.00 86.06 273 ALA A N 1
ATOM 2118 C CA . ALA A 1 273 ? 23.431 6.084 -19.538 1.00 86.06 273 ALA A CA 1
ATOM 2119 C C . ALA A 1 273 ? 22.009 5.519 -19.741 1.00 86.06 273 ALA A C 1
ATOM 2121 O O . ALA A 1 273 ? 21.533 5.457 -20.873 1.00 86.06 273 ALA A O 1
ATOM 2122 N N . SER A 1 274 ? 21.324 5.122 -18.663 1.00 91.31 274 SER A N 1
ATOM 2123 C CA . SER A 1 274 ? 19.940 4.640 -18.703 1.00 91.31 274 SER A CA 1
ATOM 2124 C C . SER A 1 274 ? 18.896 5.760 -18.654 1.00 91.31 274 SER A C 1
ATOM 2126 O O . SER A 1 274 ? 17.699 5.467 -18.635 1.00 91.31 274 SER A O 1
ATOM 2128 N N . GLU A 1 275 ? 19.303 7.035 -18.643 1.00 91.00 275 GLU A N 1
ATOM 2129 C CA . GLU A 1 275 ? 18.366 8.135 -18.887 1.00 91.00 275 GLU A CA 1
ATOM 2130 C C . GLU A 1 275 ? 17.711 7.999 -20.258 1.00 91.00 275 GLU A C 1
ATOM 2132 O O . GLU A 1 275 ? 18.330 7.621 -21.253 1.00 91.00 275 GLU A O 1
ATOM 2137 N N . SER A 1 276 ? 16.410 8.261 -20.284 1.00 94.00 276 SER A N 1
ATOM 2138 C CA . SER A 1 276 ? 15.570 7.930 -21.420 1.00 94.00 276 SER A CA 1
ATOM 2139 C C . SER A 1 276 ? 14.381 8.879 -21.518 1.00 94.00 276 SER A C 1
ATOM 2141 O O . SER A 1 276 ? 13.832 9.339 -20.512 1.00 94.00 276 SER A O 1
ATOM 2143 N N . ASN A 1 277 ? 13.975 9.156 -22.754 1.00 95.38 277 ASN A N 1
ATOM 2144 C CA . ASN A 1 277 ? 12.725 9.826 -23.110 1.00 95.38 277 ASN A CA 1
ATOM 2145 C C . ASN A 1 277 ? 11.518 8.866 -23.121 1.00 95.38 277 ASN A C 1
ATOM 2147 O O . ASN A 1 277 ? 10.393 9.336 -23.298 1.00 95.38 277 ASN A O 1
ATOM 2151 N N . LEU A 1 278 ? 11.742 7.556 -22.948 1.00 98.19 278 LEU A N 1
ATOM 2152 C CA . LEU A 1 278 ? 10.695 6.544 -22.853 1.00 98.19 278 LEU A CA 1
ATOM 2153 C C . LEU A 1 278 ? 9.774 6.877 -21.676 1.00 98.19 278 LEU A C 1
ATOM 2155 O O . LEU A 1 278 ? 10.229 7.007 -20.534 1.00 98.19 278 LEU A O 1
ATOM 2159 N N . LEU A 1 279 ? 8.479 6.987 -21.956 1.00 98.12 279 LEU A N 1
ATOM 2160 C CA . LEU A 1 279 ? 7.460 7.289 -20.959 1.00 98.12 279 LEU A CA 1
ATOM 2161 C C . LEU A 1 279 ? 6.669 6.024 -20.652 1.00 98.12 279 LEU A C 1
ATOM 2163 O O . LEU A 1 279 ? 6.138 5.385 -21.560 1.00 98.12 279 LEU A O 1
ATOM 2167 N N . ILE A 1 280 ? 6.589 5.674 -19.371 1.00 98.44 280 ILE A N 1
ATOM 2168 C CA . ILE A 1 280 ? 5.819 4.527 -18.895 1.00 98.44 280 ILE A CA 1
ATOM 2169 C C . ILE A 1 280 ? 4.789 5.032 -17.892 1.00 98.44 280 ILE A C 1
ATOM 2171 O O . ILE A 1 280 ? 5.150 5.526 -16.826 1.00 98.44 280 ILE A O 1
ATOM 2175 N N . GLU A 1 281 ? 3.512 4.878 -18.225 1.00 98.06 281 GLU A N 1
ATOM 2176 C CA . GLU A 1 281 ? 2.402 5.057 -17.293 1.00 98.06 281 GLU A CA 1
ATOM 2177 C C . GLU A 1 281 ? 2.137 3.706 -16.622 1.00 98.06 281 GLU A C 1
ATOM 2179 O O . GLU A 1 281 ? 1.675 2.767 -17.276 1.00 98.06 281 GLU A O 1
ATOM 2184 N N . PRO A 1 282 ? 2.461 3.545 -15.330 1.00 96.75 282 PRO A N 1
ATOM 2185 C CA . PRO A 1 282 ? 2.574 2.228 -14.715 1.00 96.75 282 PRO A CA 1
ATOM 2186 C C . PRO A 1 282 ? 1.238 1.705 -14.171 1.00 96.75 282 PRO A C 1
ATOM 2188 O O . PRO A 1 282 ? 1.241 0.890 -13.252 1.00 96.75 282 PRO A O 1
ATOM 2191 N N . THR A 1 283 ? 0.103 2.171 -14.693 1.00 95.25 283 THR A N 1
ATOM 2192 C CA . THR A 1 283 ? -1.260 1.935 -14.183 1.00 95.25 283 THR A CA 1
ATOM 2193 C C . THR A 1 283 ? -1.801 0.541 -14.524 1.00 95.25 283 THR A C 1
ATOM 2195 O O . THR A 1 283 ? -2.929 0.365 -14.978 1.00 95.25 283 THR A O 1
ATOM 2198 N N . LEU A 1 284 ? -0.982 -0.491 -14.300 1.00 92.12 284 LEU A N 1
ATOM 2199 C CA . LEU A 1 284 ? -1.298 -1.892 -14.601 1.00 92.12 284 LEU A CA 1
ATOM 2200 C C . LEU A 1 284 ? -2.508 -2.393 -13.802 1.00 92.12 284 LEU A C 1
ATOM 2202 O O . LEU A 1 284 ? -3.228 -3.275 -14.261 1.00 92.12 284 LEU A O 1
ATOM 2206 N N . PHE A 1 285 ? -2.721 -1.829 -12.614 1.00 87.50 285 PHE A N 1
ATOM 2207 C CA . PHE A 1 285 ? -3.820 -2.174 -11.714 1.00 87.50 285 PHE A CA 1
ATOM 2208 C C . PHE A 1 285 ? -4.925 -1.101 -11.682 1.00 87.50 285 PHE A C 1
ATOM 2210 O O . PHE A 1 285 ? -5.738 -1.103 -10.759 1.00 87.50 285 PHE A O 1
ATOM 2217 N N . GLY A 1 286 ? -4.942 -0.182 -12.659 1.00 90.00 286 GLY A N 1
ATOM 2218 C CA . GLY A 1 286 ? -5.786 1.016 -12.645 1.00 90.00 286 GLY A CA 1
ATOM 2219 C C . GLY A 1 286 ? -5.410 1.987 -11.527 1.00 90.00 286 GLY A C 1
ATOM 2220 O O . GLY A 1 286 ? -4.378 1.818 -10.879 1.00 90.00 286 GLY A O 1
ATOM 2221 N N . GLU A 1 287 ? -6.243 2.999 -11.281 1.00 90.12 287 GLU A N 1
ATOM 2222 C CA . GLU A 1 287 ? -6.122 3.873 -10.109 1.00 90.12 287 GLU A CA 1
ATOM 2223 C C . GLU A 1 287 ? -7.453 4.070 -9.392 1.00 90.12 287 GLU A C 1
ATOM 2225 O O . GLU A 1 287 ? -8.517 3.991 -10.000 1.00 90.12 287 GLU A O 1
ATOM 2230 N N . ARG A 1 288 ? -7.407 4.383 -8.090 1.00 84.62 288 ARG A N 1
ATOM 2231 C CA . ARG A 1 288 ? -8.629 4.592 -7.281 1.00 84.62 288 ARG A CA 1
ATOM 2232 C C . ARG A 1 288 ? -9.525 5.685 -7.853 1.00 84.62 288 ARG A C 1
ATOM 2234 O O . ARG A 1 288 ? -10.738 5.532 -7.918 1.00 84.62 288 ARG A O 1
ATOM 2241 N N . HIS A 1 289 ? -8.902 6.772 -8.292 1.00 85.69 289 HIS A N 1
ATOM 2242 C CA . HIS A 1 289 ? -9.586 7.918 -8.872 1.00 85.69 289 HIS A CA 1
ATOM 2243 C C . HIS A 1 289 ? -9.847 7.763 -10.380 1.00 85.69 289 HIS A C 1
ATOM 2245 O O . HIS A 1 289 ? -10.592 8.551 -10.955 1.00 85.69 289 HIS A O 1
ATOM 2251 N N . SER A 1 290 ? -9.251 6.753 -11.022 1.00 87.62 290 SER A N 1
ATOM 2252 C CA . SER A 1 290 ? -9.400 6.474 -12.453 1.00 87.62 290 SER A CA 1
ATOM 2253 C C . SER A 1 290 ? -9.373 4.959 -12.720 1.00 87.62 290 SER A C 1
ATOM 2255 O O . SER A 1 290 ? -8.381 4.419 -13.220 1.00 87.62 290 SER A O 1
ATOM 2257 N N . PRO A 1 291 ? -10.450 4.224 -12.372 1.00 82.19 291 PRO A N 1
ATOM 2258 C CA . PRO A 1 291 ? -10.428 2.756 -12.381 1.00 82.19 291 PRO A CA 1
ATOM 2259 C C . PRO A 1 291 ? -10.286 2.133 -13.774 1.00 82.19 291 PRO A C 1
ATOM 2261 O O . PRO A 1 291 ? -9.850 0.994 -13.897 1.00 82.19 291 PRO A O 1
ATOM 2264 N N . LEU A 1 292 ? -10.666 2.872 -14.821 1.00 85.94 292 LEU A N 1
ATOM 2265 C CA . LEU A 1 292 ? -10.596 2.422 -16.215 1.00 85.94 292 LEU A CA 1
ATOM 2266 C C . LEU A 1 292 ? -9.250 2.732 -16.882 1.00 85.94 292 LEU A C 1
ATOM 2268 O O . LEU A 1 292 ? -9.042 2.349 -18.032 1.00 85.94 292 LEU A O 1
ATOM 2272 N N . GLN A 1 293 ? -8.351 3.445 -16.200 1.00 90.06 293 GLN A N 1
ATOM 2273 C CA . GLN A 1 293 ? -7.035 3.744 -16.744 1.00 90.06 293 GLN A CA 1
ATOM 2274 C C . GLN A 1 293 ? -6.198 2.469 -16.832 1.00 90.06 293 GLN A C 1
ATOM 2276 O O . GLN A 1 293 ? -6.144 1.676 -15.896 1.00 90.06 293 GLN A O 1
ATOM 2281 N N . THR A 1 294 ? -5.512 2.292 -17.956 1.00 93.75 294 THR A N 1
ATOM 2282 C CA . THR A 1 294 ? -4.623 1.155 -18.199 1.00 93.75 294 THR A CA 1
ATOM 2283 C C . THR A 1 294 ? -3.187 1.623 -18.357 1.00 93.75 294 THR A C 1
ATOM 2285 O O . THR A 1 294 ? -2.957 2.742 -18.817 1.00 93.75 294 THR A O 1
ATOM 2288 N N . ALA A 1 295 ? -2.231 0.745 -18.052 1.00 96.56 295 ALA A N 1
ATOM 2289 C CA . ALA A 1 295 ? -0.820 1.018 -18.296 1.00 96.56 295 ALA A CA 1
ATOM 2290 C C . ALA A 1 295 ? -0.546 1.317 -19.777 1.00 96.56 295 ALA A C 1
ATOM 2292 O O . ALA A 1 295 ? -1.131 0.695 -20.668 1.00 96.56 295 ALA A O 1
ATOM 2293 N N . SER A 1 296 ? 0.388 2.230 -20.031 1.00 97.69 296 SER A N 1
ATOM 2294 C CA . SER A 1 296 ? 0.794 2.608 -21.382 1.00 97.69 296 SER A CA 1
ATOM 2295 C C . SER A 1 296 ? 2.303 2.847 -21.459 1.00 97.69 296 SER A C 1
ATOM 2297 O O . SER A 1 296 ? 2.965 3.157 -20.465 1.00 97.69 296 SER A O 1
ATOM 2299 N N . VAL A 1 297 ? 2.862 2.663 -22.655 1.00 98.00 297 VAL A N 1
ATOM 2300 C CA . VAL A 1 297 ? 4.253 2.998 -22.967 1.00 98.00 297 VAL A CA 1
ATOM 2301 C C . VAL A 1 297 ? 4.251 3.860 -24.220 1.00 98.00 297 VAL A C 1
ATOM 2303 O O . VAL A 1 297 ? 3.661 3.482 -25.231 1.00 98.00 297 VAL A O 1
ATOM 2306 N N . SER A 1 298 ? 4.893 5.021 -24.155 1.00 98.19 298 SER A N 1
ATOM 2307 C CA . SER A 1 298 ? 4.969 5.978 -25.260 1.00 98.19 298 SER A CA 1
ATOM 2308 C C . SER A 1 298 ? 6.390 6.510 -25.447 1.00 98.19 298 SER A C 1
ATOM 2310 O O . SER A 1 298 ? 7.281 6.256 -24.634 1.00 98.19 298 SER A O 1
ATOM 2312 N N . ASN A 1 299 ? 6.613 7.209 -26.565 1.00 97.75 299 ASN A N 1
ATOM 2313 C CA . ASN A 1 299 ? 7.932 7.663 -27.019 1.00 97.75 299 ASN A CA 1
ATOM 2314 C C . ASN A 1 299 ? 8.942 6.524 -27.205 1.00 97.75 299 ASN A C 1
ATOM 2316 O O . ASN A 1 299 ? 10.108 6.673 -26.870 1.00 97.75 299 ASN A O 1
ATOM 2320 N N . VAL A 1 300 ? 8.505 5.380 -27.731 1.00 97.94 300 VAL A N 1
ATOM 2321 C CA . VAL A 1 300 ? 9.400 4.259 -28.041 1.00 97.94 300 VAL A CA 1
ATOM 2322 C C . VAL A 1 300 ? 10.250 4.587 -29.270 1.00 97.94 300 VAL A C 1
ATOM 2324 O O . VAL A 1 300 ? 9.711 4.947 -30.318 1.00 97.94 300 VAL A O 1
ATOM 2327 N N . ASP A 1 301 ? 11.565 4.406 -29.159 1.00 95.19 301 ASP A N 1
ATOM 2328 C CA . ASP A 1 301 ? 12.510 4.500 -30.270 1.00 95.19 301 ASP A CA 1
ATOM 2329 C C . ASP A 1 301 ? 13.541 3.352 -30.232 1.00 95.19 301 ASP A C 1
ATOM 2331 O O . ASP A 1 301 ? 13.530 2.498 -29.344 1.00 95.19 301 ASP A O 1
ATOM 2335 N N . LEU A 1 302 ? 14.416 3.278 -31.241 1.00 93.12 302 LEU A N 1
ATOM 2336 C CA . LEU A 1 302 ? 15.402 2.193 -31.358 1.00 93.12 302 LEU A CA 1
ATOM 2337 C C . LEU A 1 302 ? 16.455 2.198 -30.236 1.00 93.12 302 LEU A C 1
ATOM 2339 O O . LEU A 1 302 ? 17.116 1.182 -30.024 1.00 93.12 302 LEU A O 1
ATOM 2343 N N . GLY A 1 303 ? 16.651 3.331 -29.562 1.00 93.75 303 GLY A N 1
ATOM 2344 C CA . GLY A 1 303 ? 17.729 3.557 -28.606 1.00 93.75 303 GLY A CA 1
ATOM 2345 C C . GLY A 1 303 ? 17.300 3.525 -27.143 1.00 93.75 303 GLY A C 1
ATOM 2346 O O . GLY A 1 303 ? 18.166 3.688 -26.286 1.00 93.75 303 GLY A O 1
ATOM 2347 N N . ASN A 1 304 ? 16.011 3.331 -26.845 1.00 95.75 304 ASN A N 1
ATOM 2348 C CA . ASN A 1 304 ? 15.473 3.548 -25.502 1.00 95.75 304 ASN A CA 1
ATOM 2349 C C . ASN A 1 304 ? 14.807 2.331 -24.834 1.00 95.75 304 ASN A C 1
ATOM 2351 O O . ASN A 1 304 ? 14.192 2.456 -23.775 1.00 95.75 304 ASN A O 1
ATOM 2355 N N . LEU A 1 305 ? 14.979 1.145 -25.426 1.00 95.62 305 LEU A N 1
ATOM 2356 C CA . LEU A 1 305 ? 14.385 -0.119 -24.975 1.00 95.62 305 LEU A CA 1
ATOM 2357 C C . LEU A 1 305 ? 15.369 -1.061 -24.267 1.00 95.62 305 LEU A C 1
ATOM 2359 O O . LEU A 1 305 ? 15.062 -2.239 -24.063 1.00 95.62 305 LEU A O 1
ATOM 2363 N N . SER A 1 306 ? 16.559 -0.588 -23.884 1.00 96.50 306 SER A N 1
ATOM 2364 C CA . SER A 1 306 ? 17.437 -1.416 -23.054 1.00 96.50 306 SER A CA 1
ATOM 2365 C C . SER A 1 306 ? 16.790 -1.691 -21.694 1.00 96.50 306 SER A C 1
ATOM 2367 O O . SER A 1 306 ? 15.994 -0.905 -21.180 1.00 96.50 306 SER A O 1
ATOM 2369 N N . LEU A 1 307 ? 17.161 -2.808 -21.068 1.00 96.44 307 LEU A N 1
ATOM 2370 C CA . LEU A 1 307 ? 16.562 -3.227 -19.800 1.00 96.44 307 LEU A CA 1
ATOM 2371 C C . LEU A 1 307 ? 16.750 -2.190 -18.674 1.00 96.44 307 LEU A C 1
ATOM 2373 O O . LEU A 1 307 ? 15.864 -2.026 -17.836 1.00 96.44 307 LEU A O 1
ATOM 2377 N N . GLY A 1 308 ? 17.879 -1.472 -18.679 1.00 97.12 308 GLY A N 1
ATOM 2378 C CA . GLY A 1 308 ? 18.145 -0.374 -17.747 1.00 97.12 308 GLY A CA 1
ATOM 2379 C C . GLY A 1 308 ? 17.243 0.835 -17.991 1.00 97.12 308 GLY A C 1
ATOM 2380 O O . GLY A 1 308 ? 16.622 1.324 -17.048 1.00 97.12 308 GLY A O 1
ATOM 2381 N N . GLN A 1 309 ? 17.098 1.259 -19.250 1.00 97.88 309 GLN A N 1
ATOM 2382 C CA . GLN A 1 309 ? 16.227 2.379 -19.627 1.00 97.88 309 GLN A CA 1
ATOM 2383 C C . GLN A 1 309 ? 14.761 2.086 -19.313 1.00 97.88 309 GLN A C 1
ATOM 2385 O O . GLN A 1 309 ? 14.092 2.912 -18.701 1.00 97.88 309 GLN A O 1
ATOM 2390 N N . VAL A 1 310 ? 14.273 0.885 -19.643 1.00 98.19 310 VAL A N 1
ATOM 2391 C CA . VAL A 1 310 ? 12.897 0.478 -19.323 1.00 98.19 310 VAL A CA 1
ATOM 2392 C C . VAL A 1 310 ? 12.666 0.483 -17.810 1.00 98.19 310 VAL A C 1
ATOM 2394 O O . VAL A 1 310 ? 11.651 1.004 -17.354 1.00 98.19 310 VAL A O 1
ATOM 2397 N N . MET A 1 311 ? 13.607 -0.033 -17.010 1.00 97.62 311 MET A N 1
ATOM 2398 C CA . MET A 1 311 ? 13.482 0.009 -15.550 1.00 97.62 311 MET A CA 1
ATOM 2399 C C . MET A 1 311 ? 13.474 1.437 -15.009 1.00 97.62 311 MET A C 1
ATOM 2401 O O . MET A 1 311 ? 12.640 1.759 -14.161 1.00 97.62 311 MET A O 1
ATOM 2405 N N . ARG A 1 312 ? 14.393 2.292 -15.469 1.00 97.75 312 ARG A N 1
ATOM 2406 C CA . ARG A 1 312 ? 14.477 3.675 -14.998 1.00 97.75 312 ARG A CA 1
ATOM 2407 C C . ARG A 1 312 ? 13.225 4.462 -15.373 1.00 97.75 312 ARG A C 1
ATOM 2409 O O . ARG A 1 312 ? 12.640 5.103 -14.503 1.00 97.75 312 ARG A O 1
ATOM 2416 N N . SER A 1 313 ? 12.741 4.319 -16.606 1.00 98.44 313 SER A N 1
ATOM 2417 C CA . SER A 1 313 ? 11.468 4.896 -17.049 1.00 98.44 313 SER A CA 1
ATOM 2418 C C . SER A 1 313 ? 10.272 4.363 -16.262 1.00 98.44 313 SER A C 1
ATOM 2420 O O . SER A 1 313 ? 9.361 5.130 -15.962 1.00 98.44 313 SER A O 1
ATOM 2422 N N . LEU A 1 314 ? 10.274 3.087 -15.864 1.00 98.44 314 LEU A N 1
ATOM 2423 C CA . LEU A 1 314 ? 9.212 2.516 -15.034 1.00 98.44 314 LEU A CA 1
ATOM 2424 C C . LEU A 1 314 ? 9.247 3.084 -13.605 1.00 98.44 314 LEU A C 1
ATOM 2426 O O . LEU A 1 314 ? 8.201 3.460 -13.078 1.00 98.44 314 LEU A O 1
ATOM 2430 N N . CYS A 1 315 ? 10.428 3.200 -12.986 1.00 98.12 315 CYS A N 1
ATOM 2431 C CA . CYS A 1 315 ? 10.605 3.882 -11.697 1.00 98.12 315 CYS A CA 1
ATOM 2432 C C . CYS A 1 315 ? 10.116 5.333 -11.761 1.00 98.12 315 CYS A C 1
ATOM 2434 O O . CYS A 1 315 ? 9.320 5.751 -10.920 1.00 98.12 315 CYS A O 1
ATOM 2436 N N . LYS A 1 316 ? 10.543 6.076 -12.788 1.00 98.19 316 LYS A N 1
ATOM 2437 C CA . LYS A 1 316 ? 10.103 7.450 -13.037 1.00 98.19 316 LYS A CA 1
ATOM 2438 C C . LYS A 1 316 ? 8.591 7.528 -13.215 1.00 98.19 316 LYS A C 1
ATOM 2440 O O . LYS A 1 316 ? 7.965 8.420 -12.653 1.00 98.19 316 LYS A O 1
ATOM 2445 N N . GLY A 1 317 ? 7.997 6.580 -13.937 1.00 98.38 317 GLY A N 1
ATOM 2446 C CA . GLY A 1 317 ? 6.551 6.453 -14.100 1.00 98.38 317 GLY A CA 1
ATOM 2447 C C . GLY A 1 317 ? 5.822 6.277 -12.770 1.00 98.38 317 GLY A C 1
ATOM 2448 O O . GLY A 1 317 ? 4.835 6.962 -12.515 1.00 98.38 317 GLY A O 1
ATOM 2449 N N . VAL A 1 318 ? 6.333 5.412 -11.883 1.00 97.88 318 VAL A N 1
ATOM 2450 C CA . VAL A 1 318 ? 5.766 5.193 -10.537 1.00 97.88 318 VAL A CA 1
ATOM 2451 C C . VAL A 1 318 ? 5.782 6.481 -9.715 1.00 97.88 318 VAL A C 1
ATOM 2453 O O . VAL A 1 318 ? 4.763 6.837 -9.124 1.00 97.88 318 VAL A O 1
ATOM 2456 N N . ILE A 1 319 ? 6.902 7.209 -9.711 1.00 97.69 319 ILE A N 1
ATOM 2457 C CA . ILE A 1 319 ? 6.996 8.494 -9.008 1.00 97.69 319 ILE A CA 1
ATOM 2458 C C . ILE A 1 319 ? 6.101 9.553 -9.655 1.00 97.69 319 ILE A C 1
ATOM 2460 O O . ILE A 1 319 ? 5.395 10.262 -8.947 1.00 97.69 319 ILE A O 1
ATOM 2464 N N . THR A 1 320 ? 6.081 9.640 -10.985 1.00 97.75 320 THR A N 1
ATOM 2465 C CA . THR A 1 320 ? 5.260 10.612 -11.725 1.00 97.75 320 THR A CA 1
ATOM 2466 C C . THR A 1 320 ? 3.776 10.405 -11.437 1.00 97.75 320 THR A C 1
ATOM 2468 O O . THR A 1 320 ? 3.056 11.372 -11.208 1.00 97.75 320 THR A O 1
ATOM 2471 N N . ASN A 1 321 ? 3.326 9.152 -11.369 1.00 96.88 321 ASN A N 1
ATOM 2472 C CA . ASN A 1 321 ? 1.960 8.812 -10.994 1.00 96.88 321 ASN A CA 1
ATOM 2473 C C . ASN A 1 321 ? 1.626 9.297 -9.569 1.00 96.88 321 ASN A C 1
ATOM 2475 O O . ASN A 1 321 ? 0.617 9.969 -9.376 1.00 96.88 321 ASN A O 1
ATOM 2479 N N . MET A 1 322 ? 2.504 9.065 -8.585 1.00 94.81 322 MET A N 1
ATOM 2480 C CA . MET A 1 322 ? 2.316 9.594 -7.223 1.00 94.81 322 MET A CA 1
ATOM 2481 C C . MET A 1 322 ? 2.331 11.129 -7.179 1.00 94.81 322 MET A C 1
ATOM 2483 O O . MET A 1 322 ? 1.464 11.732 -6.552 1.00 94.81 322 MET A O 1
ATOM 2487 N N . HIS A 1 323 ? 3.255 11.765 -7.899 1.00 96.12 323 HIS A N 1
ATOM 2488 C CA . HIS A 1 323 ? 3.335 13.221 -7.996 1.00 96.12 323 HIS A CA 1
ATOM 2489 C C . HIS A 1 323 ? 2.096 13.824 -8.675 1.00 96.12 323 HIS A C 1
ATOM 2491 O O . HIS A 1 323 ? 1.669 14.915 -8.316 1.00 96.12 323 HIS A O 1
ATOM 2497 N N . SER A 1 324 ? 1.473 13.119 -9.623 1.00 95.44 324 SER A N 1
ATOM 2498 C CA . SER A 1 324 ? 0.211 13.564 -10.230 1.00 95.44 324 SER A CA 1
ATOM 2499 C C . SER A 1 324 ? -0.957 13.563 -9.236 1.00 95.44 324 SER A C 1
ATOM 2501 O O . SER A 1 324 ? -1.846 14.404 -9.339 1.00 95.44 324 SER A O 1
ATOM 2503 N N . MET A 1 325 ? -0.934 12.655 -8.253 1.00 93.62 325 MET A N 1
ATOM 2504 C CA . MET A 1 325 ? -1.947 12.573 -7.198 1.00 93.62 325 MET A CA 1
ATOM 2505 C C . MET A 1 325 ? -1.710 13.600 -6.093 1.00 93.62 325 MET A C 1
ATOM 2507 O O . MET A 1 325 ? -2.660 14.204 -5.609 1.00 93.62 325 MET A O 1
ATOM 2511 N N . MET A 1 326 ? -0.452 13.777 -5.682 1.00 94.25 326 MET A N 1
ATOM 2512 C CA . MET A 1 326 ? -0.038 14.689 -4.617 1.00 94.25 326 MET A CA 1
ATOM 2513 C C . MET A 1 326 ? 1.215 15.451 -5.070 1.00 94.25 326 MET A C 1
ATOM 2515 O O . MET A 1 326 ? 2.337 14.999 -4.808 1.00 94.25 326 MET A O 1
ATOM 2519 N N . PRO A 1 327 ? 1.043 16.572 -5.794 1.00 95.31 327 PRO A N 1
ATOM 2520 C CA . PRO A 1 327 ? 2.151 17.312 -6.381 1.00 95.31 327 PRO A CA 1
ATOM 2521 C C . PRO A 1 327 ? 2.932 18.089 -5.327 1.00 95.31 327 PRO A C 1
ATOM 2523 O O . PRO A 1 327 ? 2.405 18.447 -4.273 1.00 95.31 327 PRO A O 1
ATOM 2526 N N . ARG A 1 328 ? 4.181 18.436 -5.651 1.00 95.00 328 ARG A N 1
ATOM 2527 C CA . ARG A 1 328 ? 5.024 19.295 -4.809 1.00 95.00 328 ARG A CA 1
ATOM 2528 C C . ARG A 1 328 ? 4.324 20.595 -4.400 1.00 95.00 328 ARG A C 1
ATOM 2530 O O . ARG A 1 328 ? 4.419 20.971 -3.239 1.00 95.00 328 ARG A O 1
ATOM 2537 N N . SER A 1 329 ? 3.607 21.249 -5.315 1.00 94.94 329 SER A N 1
ATOM 2538 C CA . SER A 1 329 ? 2.914 22.514 -5.025 1.00 94.94 329 SER A CA 1
ATOM 2539 C C . SER A 1 329 ? 1.926 22.375 -3.869 1.00 94.94 329 SER A C 1
ATOM 2541 O O . SER A 1 329 ? 1.867 23.238 -3.005 1.00 94.94 329 SER A O 1
ATOM 2543 N N . MET A 1 330 ? 1.219 21.246 -3.792 1.00 92.56 330 MET A N 1
ATOM 2544 C CA . MET A 1 330 ? 0.317 20.962 -2.681 1.00 92.56 330 MET A CA 1
ATOM 2545 C C . MET A 1 330 ? 1.077 20.788 -1.364 1.00 92.56 330 MET A C 1
ATOM 2547 O O . MET A 1 330 ? 0.591 21.214 -0.320 1.00 92.56 330 MET A O 1
ATOM 2551 N N . LEU A 1 331 ? 2.260 20.170 -1.395 1.00 90.69 331 LEU A N 1
ATOM 2552 C CA . LEU A 1 331 ? 3.099 20.055 -0.204 1.00 90.69 331 LEU A CA 1
ATOM 2553 C C . LEU A 1 331 ? 3.549 21.442 0.278 1.00 90.69 331 LEU A C 1
ATOM 2555 O O . LEU A 1 331 ? 3.437 21.742 1.463 1.00 90.69 331 LEU A O 1
ATOM 2559 N N . GLU A 1 332 ? 3.985 22.304 -0.641 1.00 90.19 332 GLU A N 1
ATOM 2560 C CA . GLU A 1 332 ? 4.416 23.676 -0.343 1.00 90.19 332 GLU A CA 1
ATOM 2561 C C . GLU A 1 332 ? 3.269 24.547 0.192 1.00 90.19 332 GLU A C 1
ATOM 2563 O O . GLU A 1 332 ? 3.446 25.246 1.188 1.00 90.19 332 GLU A O 1
ATOM 2568 N N . GLU A 1 333 ? 2.080 24.458 -0.411 1.00 90.31 333 GLU A N 1
ATOM 2569 C CA . GLU A 1 333 ? 0.859 25.145 0.042 1.00 90.31 333 GLU A CA 1
ATOM 2570 C C . GLU A 1 333 ? 0.433 24.737 1.461 1.00 90.31 333 GLU A C 1
ATOM 2572 O O . GLU A 1 333 ? -0.230 25.511 2.148 1.00 90.31 333 GLU A O 1
ATOM 2577 N N . ASN A 1 334 ? 0.823 23.539 1.907 1.00 88.25 334 ASN A N 1
ATOM 2578 C CA . ASN A 1 334 ? 0.560 23.018 3.251 1.00 88.25 334 ASN A CA 1
ATOM 2579 C C . ASN A 1 334 ? 1.802 23.070 4.161 1.00 88.25 334 ASN A C 1
ATOM 2581 O O . ASN A 1 334 ? 1.864 22.350 5.156 1.00 88.25 334 ASN A O 1
ATOM 2585 N N . GLU A 1 335 ? 2.795 23.902 3.821 1.00 92.94 335 GLU A N 1
ATOM 2586 C CA . GLU A 1 335 ? 4.003 24.157 4.622 1.00 92.94 335 GLU A CA 1
ATOM 2587 C C . GLU A 1 335 ? 4.845 22.896 4.917 1.00 92.94 335 GLU A C 1
ATOM 2589 O O . GLU A 1 335 ? 5.609 22.833 5.885 1.00 92.94 335 GLU A O 1
ATOM 2594 N N . ILE A 1 336 ? 4.742 21.870 4.067 1.00 92.81 336 ILE A N 1
ATOM 2595 C CA . ILE A 1 336 ? 5.517 20.635 4.194 1.00 92.81 336 ILE A CA 1
ATOM 2596 C C . ILE A 1 336 ? 6.940 20.884 3.692 1.00 92.81 336 ILE A C 1
ATOM 2598 O O . ILE A 1 336 ? 7.171 21.265 2.547 1.00 92.81 336 ILE A O 1
ATOM 2602 N N . THR A 1 337 ? 7.918 20.625 4.560 1.00 94.00 337 THR A N 1
ATOM 2603 C CA . THR A 1 337 ? 9.334 20.959 4.325 1.00 94.00 337 THR A CA 1
ATOM 2604 C C . THR A 1 337 ? 10.236 19.751 4.099 1.00 94.00 337 THR A C 1
ATOM 2606 O O . THR A 1 337 ? 11.406 19.918 3.766 1.00 94.00 337 THR A O 1
ATOM 2609 N N . SER A 1 338 ? 9.737 18.531 4.302 1.00 94.75 338 SER A N 1
ATOM 2610 C CA . SER A 1 338 ? 10.532 17.310 4.156 1.00 94.75 338 SER A CA 1
ATOM 2611 C C . SER A 1 338 ? 9.661 16.091 3.879 1.00 94.75 338 SER A C 1
ATOM 2613 O O . SER A 1 338 ? 8.467 16.081 4.182 1.00 94.75 338 SER A O 1
ATOM 2615 N N . ILE A 1 339 ? 10.278 15.055 3.308 1.00 93.00 339 ILE A N 1
ATOM 2616 C CA . ILE A 1 339 ? 9.643 13.775 3.001 1.00 93.00 339 ILE A CA 1
ATOM 2617 C C . ILE A 1 339 ? 10.367 12.662 3.759 1.00 93.00 339 ILE A C 1
ATOM 2619 O O . ILE A 1 339 ? 11.577 12.468 3.626 1.00 93.00 339 ILE A O 1
ATOM 2623 N N . ILE A 1 340 ? 9.604 11.883 4.524 1.00 90.88 340 ILE A N 1
ATOM 2624 C CA . ILE A 1 340 ? 10.091 10.651 5.143 1.00 90.88 340 ILE A CA 1
ATOM 2625 C C . ILE A 1 340 ? 9.680 9.484 4.251 1.00 90.88 340 ILE A C 1
ATOM 2627 O O . ILE A 1 340 ? 8.497 9.202 4.068 1.00 90.88 340 ILE A O 1
ATOM 2631 N N . CYS A 1 341 ? 10.671 8.802 3.688 1.00 87.88 341 CYS A N 1
ATOM 2632 C CA . CYS A 1 341 ? 10.472 7.665 2.805 1.00 87.88 341 CYS A CA 1
ATOM 2633 C C . CYS A 1 341 ? 10.556 6.353 3.588 1.00 87.88 341 CYS A C 1
ATOM 2635 O O . CYS A 1 341 ? 11.576 6.055 4.209 1.00 87.88 341 CYS A O 1
ATOM 2637 N N . GLY A 1 342 ? 9.501 5.542 3.498 1.00 84.00 342 GLY A N 1
ATOM 2638 C CA . GLY A 1 342 ? 9.432 4.208 4.092 1.00 84.00 342 GLY A CA 1
ATOM 2639 C C . GLY A 1 342 ? 9.095 3.118 3.071 1.00 84.00 342 GLY A C 1
ATOM 2640 O O . GLY A 1 342 ? 8.740 3.383 1.923 1.00 84.00 342 GLY A O 1
ATOM 2641 N N . GLY A 1 343 ? 9.174 1.861 3.509 1.00 79.00 343 GLY A N 1
ATOM 2642 C CA . GLY A 1 343 ? 8.774 0.699 2.713 1.00 79.00 343 GLY A CA 1
ATOM 2643 C C . GLY A 1 343 ? 9.903 0.055 1.902 1.00 79.00 343 GLY A C 1
ATOM 2644 O O . GLY A 1 343 ? 10.887 0.677 1.502 1.00 79.00 343 GLY A O 1
ATOM 2645 N N . SER A 1 344 ? 9.761 -1.249 1.649 1.00 81.88 344 SER A N 1
ATOM 2646 C CA . SER A 1 344 ? 10.834 -2.070 1.073 1.00 81.88 344 SER A CA 1
ATOM 2647 C C . SER A 1 344 ? 11.164 -1.742 -0.380 1.00 81.88 344 SER A C 1
ATOM 2649 O O . SER A 1 344 ? 12.286 -2.003 -0.801 1.00 81.88 344 SER A O 1
ATOM 2651 N N . ALA A 1 345 ? 10.203 -1.220 -1.149 1.00 87.19 345 ALA A N 1
ATOM 2652 C CA . ALA A 1 345 ? 10.428 -0.854 -2.544 1.00 87.19 345 ALA A CA 1
ATOM 2653 C C . ALA A 1 345 ? 11.434 0.300 -2.644 1.00 87.19 345 ALA A C 1
ATOM 2655 O O . ALA A 1 345 ? 12.460 0.133 -3.290 1.00 87.19 345 ALA A O 1
ATOM 2656 N N . LEU A 1 346 ? 11.189 1.409 -1.936 1.00 88.00 346 LEU A N 1
ATOM 2657 C CA . LEU A 1 346 ? 12.100 2.558 -1.878 1.00 88.00 346 LEU A CA 1
ATOM 2658 C C . LEU A 1 346 ? 13.440 2.187 -1.235 1.00 88.00 346 LEU A C 1
ATOM 2660 O O . LEU A 1 346 ? 14.490 2.439 -1.813 1.00 88.00 346 LEU A O 1
ATOM 2664 N N . ALA A 1 347 ? 13.416 1.500 -0.088 1.00 85.88 347 ALA A N 1
ATOM 2665 C CA . ALA A 1 347 ? 14.636 1.165 0.651 1.00 85.88 347 ALA A CA 1
ATOM 2666 C C . ALA A 1 347 ? 15.614 0.251 -0.117 1.00 85.88 347 ALA A C 1
ATOM 2668 O O . ALA A 1 347 ? 16.799 0.217 0.201 1.00 85.88 347 ALA A O 1
ATOM 2669 N N . ARG A 1 348 ? 15.129 -0.523 -1.097 1.00 88.81 348 ARG A N 1
ATOM 2670 C CA . ARG A 1 348 ? 15.943 -1.466 -1.889 1.00 88.81 348 ARG A CA 1
ATOM 2671 C C . ARG A 1 348 ? 16.162 -1.016 -3.332 1.00 88.81 348 ARG A C 1
ATOM 2673 O O . ARG A 1 348 ? 16.828 -1.729 -4.078 1.00 88.81 348 ARG A O 1
ATOM 2680 N N . ASN A 1 349 ? 15.588 0.114 -3.737 1.00 93.31 349 ASN A N 1
ATOM 2681 C CA . ASN A 1 349 ? 15.640 0.607 -5.106 1.00 93.31 349 ASN A CA 1
ATOM 2682 C C . ASN A 1 349 ? 16.113 2.072 -5.117 1.00 93.31 349 ASN A C 1
ATOM 2684 O O . ASN A 1 349 ? 15.286 2.978 -4.991 1.00 93.31 349 ASN A O 1
ATOM 2688 N N . PRO A 1 350 ? 17.424 2.317 -5.296 1.00 92.69 350 PRO A N 1
ATOM 2689 C CA . PRO A 1 350 ? 17.969 3.672 -5.298 1.00 92.69 350 PRO A CA 1
ATOM 2690 C C . PRO A 1 350 ? 17.434 4.526 -6.456 1.00 92.69 350 PRO A C 1
ATOM 2692 O O . PRO A 1 350 ? 17.363 5.741 -6.319 1.00 92.69 350 PRO A O 1
ATOM 2695 N N . ILE A 1 351 ? 16.996 3.906 -7.558 1.00 96.25 351 ILE A N 1
ATOM 2696 C CA . ILE A 1 351 ? 16.424 4.618 -8.707 1.00 96.25 351 ILE A CA 1
ATOM 2697 C C . ILE A 1 351 ? 15.112 5.300 -8.300 1.00 96.25 351 ILE A C 1
ATOM 2699 O O . ILE A 1 351 ? 14.902 6.460 -8.623 1.00 96.25 351 ILE A O 1
ATOM 2703 N N . LEU A 1 352 ? 14.236 4.622 -7.543 1.00 95.75 352 LEU A N 1
ATOM 2704 C CA . LEU A 1 352 ? 12.993 5.246 -7.060 1.00 95.75 352 LEU A CA 1
ATOM 2705 C C . LEU A 1 352 ? 13.268 6.451 -6.162 1.00 95.75 352 LEU A C 1
ATOM 2707 O O . LEU A 1 352 ? 12.556 7.443 -6.266 1.00 95.75 352 LEU A O 1
ATOM 2711 N N . LEU A 1 353 ? 14.270 6.354 -5.281 1.00 93.50 353 LEU A N 1
ATOM 2712 C CA . LEU A 1 353 ? 14.635 7.462 -4.403 1.00 93.50 353 LEU A CA 1
ATOM 2713 C C . LEU A 1 353 ? 15.131 8.662 -5.219 1.00 93.50 353 LEU A C 1
ATOM 2715 O O . LEU A 1 353 ? 14.654 9.766 -4.998 1.00 93.50 353 LEU A O 1
ATOM 2719 N N . GLN A 1 354 ? 16.007 8.431 -6.199 1.00 93.88 354 GLN A N 1
ATOM 2720 C CA . GLN A 1 354 ? 16.503 9.483 -7.091 1.00 93.88 354 GLN A CA 1
ATOM 2721 C C . GLN A 1 354 ? 15.369 10.160 -7.868 1.00 93.88 354 GLN A C 1
ATOM 2723 O O . GLN A 1 354 ? 15.304 11.385 -7.926 1.00 93.88 354 GLN A O 1
ATOM 2728 N N . GLU A 1 355 ? 14.451 9.381 -8.446 1.00 96.12 355 GLU A N 1
ATOM 2729 C CA . GLU A 1 355 ? 13.312 9.940 -9.180 1.00 96.12 355 GLU A CA 1
ATOM 2730 C C . GLU A 1 355 ? 12.353 10.698 -8.241 1.00 96.12 355 GLU A C 1
ATOM 2732 O O . GLU A 1 355 ? 11.806 11.728 -8.633 1.00 96.12 355 GLU A O 1
ATOM 2737 N N . LEU A 1 356 ? 12.181 10.247 -6.989 1.00 96.00 356 LEU A N 1
ATOM 2738 C CA . LEU A 1 356 ? 11.391 10.942 -5.964 1.00 96.00 356 LEU A CA 1
ATOM 2739 C C . LEU A 1 356 ? 12.025 12.278 -5.571 1.00 96.00 356 LEU A C 1
ATOM 2741 O O . LEU A 1 356 ? 11.340 13.299 -5.573 1.00 96.00 356 LEU A O 1
ATOM 2745 N N . GLU A 1 357 ? 13.324 12.284 -5.276 1.00 95.50 357 GLU A N 1
ATOM 2746 C CA . GLU A 1 357 ? 14.082 13.495 -4.954 1.00 95.50 357 GLU A CA 1
ATOM 2747 C C . GLU A 1 357 ? 14.048 14.490 -6.117 1.00 95.50 357 GLU A C 1
ATOM 2749 O O . GLU A 1 357 ? 13.854 15.686 -5.905 1.00 95.50 357 GLU A O 1
ATOM 2754 N N . HIS A 1 358 ? 14.155 14.002 -7.354 1.00 95.12 358 HIS A N 1
ATOM 2755 C CA . HIS A 1 358 ? 14.060 14.832 -8.549 1.00 95.12 358 HIS A CA 1
ATOM 2756 C C . HIS A 1 358 ? 12.656 15.426 -8.748 1.00 95.12 358 HIS A C 1
ATOM 2758 O O . HIS A 1 358 ? 12.533 16.611 -9.068 1.00 95.12 358 HIS A O 1
ATOM 2764 N N . ALA A 1 359 ? 11.600 14.632 -8.542 1.00 96.50 359 ALA A N 1
ATOM 2765 C CA . ALA A 1 359 ? 10.220 15.077 -8.722 1.00 96.50 359 ALA A CA 1
ATOM 2766 C C . ALA A 1 359 ? 9.782 16.082 -7.647 1.00 96.50 359 ALA A C 1
ATOM 2768 O O . ALA A 1 359 ? 9.183 17.107 -7.967 1.00 96.50 359 ALA A O 1
ATOM 2769 N N . TYR A 1 360 ? 10.090 15.807 -6.377 1.00 96.44 360 TYR A N 1
ATOM 2770 C CA . TYR A 1 360 ? 9.616 16.618 -5.256 1.00 96.44 360 TYR A CA 1
ATOM 2771 C C . TYR A 1 360 ? 10.584 17.723 -4.838 1.00 96.44 360 TYR A C 1
ATOM 2773 O O . TYR A 1 360 ? 10.128 18.734 -4.315 1.00 96.44 360 TYR A O 1
ATOM 2781 N N . GLN A 1 361 ? 11.894 17.565 -5.063 1.00 96.81 361 GLN A N 1
ATOM 2782 C CA . GLN A 1 361 ? 12.937 18.539 -4.695 1.00 96.81 361 GLN A CA 1
ATOM 2783 C C . GLN A 1 361 ? 12.839 19.020 -3.236 1.00 96.81 361 GLN A C 1
ATOM 2785 O O . GLN A 1 361 ? 13.127 20.175 -2.919 1.00 96.81 361 GLN A O 1
ATOM 2790 N N . LEU A 1 362 ? 12.425 18.119 -2.345 1.00 94.38 362 LEU A N 1
ATOM 2791 C CA . LEU A 1 362 ? 12.347 18.339 -0.907 1.00 94.38 362 LEU A CA 1
ATOM 2792 C C . LEU A 1 362 ? 13.383 17.460 -0.195 1.00 94.38 362 LEU A C 1
ATOM 2794 O O . LEU A 1 362 ? 13.667 16.351 -0.664 1.00 94.38 362 LEU A O 1
ATOM 2798 N N . PRO A 1 363 ? 13.925 17.911 0.954 1.00 95.31 363 PRO A N 1
ATOM 2799 C CA . PRO A 1 363 ? 14.754 17.083 1.817 1.00 95.31 363 PRO A CA 1
ATOM 2800 C C . PRO A 1 363 ? 14.083 15.736 2.081 1.00 95.31 363 PRO A C 1
ATOM 2802 O O . PRO A 1 363 ? 12.996 15.674 2.659 1.00 95.31 363 PRO A O 1
ATOM 2805 N N . THR A 1 364 ? 14.736 14.663 1.643 1.00 92.50 364 THR A N 1
ATOM 2806 C CA . THR A 1 364 ? 14.202 13.309 1.740 1.00 92.50 364 THR A CA 1
ATOM 2807 C C . THR A 1 364 ? 15.067 12.481 2.675 1.00 92.50 364 THR A C 1
ATOM 2809 O O . THR A 1 364 ? 16.291 12.483 2.577 1.00 92.50 364 THR A O 1
ATOM 2812 N N . THR A 1 365 ? 14.435 11.776 3.611 1.00 91.12 365 THR A N 1
ATOM 2813 C CA . THR A 1 365 ? 15.125 10.852 4.518 1.00 91.12 365 THR A CA 1
ATOM 2814 C C . THR A 1 365 ? 14.523 9.465 4.383 1.00 91.12 365 THR A C 1
ATOM 2816 O O . THR A 1 365 ? 13.316 9.291 4.546 1.00 91.12 365 THR A O 1
ATOM 2819 N N . LEU A 1 366 ? 15.362 8.464 4.113 1.00 87.06 366 LEU A N 1
ATOM 2820 C CA . LEU A 1 366 ? 14.958 7.068 4.238 1.00 87.06 366 LEU A CA 1
ATOM 2821 C C . LEU A 1 366 ? 14.864 6.702 5.717 1.00 87.06 366 LEU A C 1
ATOM 2823 O O . LEU A 1 366 ? 15.865 6.723 6.433 1.00 87.06 366 LEU A O 1
ATOM 2827 N N . ASP A 1 367 ? 13.672 6.311 6.155 1.00 79.94 367 ASP A N 1
ATOM 2828 C CA . ASP A 1 367 ? 13.441 5.817 7.503 1.00 79.94 367 ASP A CA 1
ATOM 2829 C C . ASP A 1 367 ? 12.929 4.376 7.464 1.00 79.94 367 ASP A C 1
ATOM 2831 O O . ASP A 1 367 ? 11.794 4.073 7.088 1.00 79.94 367 ASP A O 1
ATOM 2835 N N . SER A 1 368 ? 13.807 3.459 7.867 1.00 64.62 368 SER A N 1
ATOM 2836 C CA . SER A 1 368 ? 13.486 2.036 7.974 1.00 64.62 368 SER A CA 1
ATOM 2837 C C . SER A 1 368 ? 12.777 1.673 9.282 1.00 64.62 368 SER A C 1
ATOM 2839 O O . SER A 1 368 ? 12.350 0.529 9.428 1.00 64.62 368 SER A O 1
ATOM 2841 N N . ARG A 1 369 ? 12.598 2.628 10.210 1.00 63.47 369 ARG A N 1
ATOM 2842 C CA . ARG A 1 369 ? 11.864 2.430 11.473 1.00 63.47 369 ARG A CA 1
ATOM 2843 C C . ARG A 1 369 ? 10.352 2.373 11.285 1.00 63.47 369 ARG A C 1
ATOM 2845 O O . ARG A 1 369 ? 9.655 2.046 12.240 1.00 63.47 369 ARG A O 1
ATOM 2852 N N . GLY A 1 370 ? 9.843 2.703 10.094 1.00 65.88 370 GLY A N 1
ATOM 2853 C CA . GLY A 1 370 ? 8.426 2.604 9.752 1.00 65.88 370 GLY A CA 1
ATOM 2854 C C . GLY A 1 370 ? 7.924 1.161 9.842 1.00 65.88 370 GLY A C 1
ATOM 2855 O O . GLY A 1 370 ? 7.891 0.442 8.844 1.00 65.88 370 GLY A O 1
ATOM 2856 N N . ASP A 1 371 ? 7.541 0.745 11.046 1.00 76.00 371 ASP A N 1
ATOM 2857 C CA . ASP A 1 371 ? 6.967 -0.557 11.347 1.00 76.00 371 ASP A CA 1
ATOM 2858 C C . ASP A 1 371 ? 5.609 -0.363 12.023 1.00 76.00 371 ASP A C 1
ATOM 2860 O O . ASP A 1 371 ? 5.489 0.290 13.061 1.00 76.00 371 ASP A O 1
ATOM 2864 N N . ALA A 1 372 ? 4.566 -0.905 11.400 1.00 79.44 372 ALA A N 1
ATOM 2865 C CA . ALA A 1 372 ? 3.204 -0.692 11.854 1.00 79.44 372 ALA A CA 1
ATOM 2866 C C . ALA A 1 372 ? 2.945 -1.387 13.206 1.00 79.44 372 ALA A C 1
ATOM 2868 O O . ALA A 1 372 ? 2.232 -0.833 14.041 1.00 79.44 372 ALA A O 1
ATOM 2869 N N . ALA A 1 373 ? 3.616 -2.516 13.485 1.00 80.12 373 ALA A N 1
ATOM 2870 C CA . ALA A 1 373 ? 3.554 -3.168 14.790 1.00 80.12 373 ALA A CA 1
ATOM 2871 C C . ALA A 1 373 ? 4.181 -2.263 15.862 1.00 80.12 373 ALA A C 1
ATOM 2873 O O . ALA A 1 373 ? 3.610 -2.073 16.937 1.00 80.12 373 ALA A O 1
ATOM 2874 N N . TYR A 1 374 ? 5.303 -1.610 15.553 1.00 85.19 374 TYR A N 1
ATOM 2875 C CA . TYR A 1 374 ? 5.898 -0.636 16.472 1.00 85.19 374 TYR A CA 1
ATOM 2876 C C . TYR A 1 374 ? 4.974 0.565 16.708 1.00 85.19 374 TYR A C 1
ATOM 2878 O O . TYR A 1 374 ? 4.771 0.972 17.853 1.00 85.19 374 TYR A O 1
ATOM 2886 N N . GLY A 1 375 ? 4.335 1.063 15.645 1.00 83.00 375 GLY A N 1
ATOM 2887 C CA . GLY A 1 375 ? 3.309 2.103 15.721 1.00 83.00 375 GLY A CA 1
ATOM 2888 C C . GLY A 1 375 ? 2.167 1.751 16.682 1.00 83.00 375 GLY A C 1
ATOM 2889 O O . GLY A 1 375 ? 1.824 2.575 17.531 1.00 83.00 375 GLY A O 1
ATOM 2890 N N . SER A 1 376 ? 1.636 0.518 16.630 1.00 79.19 376 SER A N 1
ATOM 2891 C CA . SER A 1 376 ? 0.633 0.075 17.619 1.00 79.19 376 SER A CA 1
ATOM 2892 C C . SER A 1 376 ? 1.141 0.106 19.046 1.00 79.19 376 SER A C 1
ATOM 2894 O O . SER A 1 376 ? 0.433 0.577 19.935 1.00 79.19 376 SER A O 1
ATOM 2896 N N . ALA A 1 377 ? 2.346 -0.413 19.277 1.00 82.56 377 ALA A N 1
ATOM 2897 C CA . ALA A 1 377 ? 2.890 -0.507 20.620 1.00 82.56 377 ALA A CA 1
ATOM 2898 C C . ALA A 1 377 ? 3.117 0.887 21.220 1.00 82.56 377 ALA A C 1
ATOM 2900 O O . ALA A 1 377 ? 2.750 1.130 22.367 1.00 82.56 377 ALA A O 1
ATOM 2901 N N . LEU A 1 378 ? 3.646 1.829 20.433 1.00 84.69 378 LEU A N 1
ATOM 2902 C CA . LEU A 1 378 ? 3.812 3.217 20.864 1.00 84.69 378 LEU A CA 1
ATOM 2903 C C . LEU A 1 378 ? 2.487 3.885 21.216 1.00 84.69 378 LEU A C 1
ATOM 2905 O O . LEU A 1 378 ? 2.406 4.604 22.211 1.00 84.69 378 LEU A O 1
ATOM 2909 N N . ALA A 1 379 ? 1.448 3.657 20.421 1.00 79.25 379 ALA A N 1
ATOM 2910 C CA . ALA A 1 379 ? 0.165 4.260 20.717 1.00 79.25 379 ALA A CA 1
ATOM 2911 C C . ALA A 1 379 ? -0.483 3.690 21.976 1.00 79.25 379 ALA A C 1
ATOM 2913 O O . ALA A 1 379 ? -1.043 4.444 22.761 1.00 79.25 379 ALA A O 1
ATOM 2914 N N . ALA A 1 380 ? -0.347 2.386 22.202 1.00 79.50 380 ALA A N 1
ATOM 2915 C CA . ALA A 1 380 ? -0.756 1.750 23.443 1.00 79.50 380 ALA A CA 1
ATOM 2916 C C . ALA A 1 380 ? -0.017 2.308 24.669 1.00 79.50 380 ALA A C 1
ATOM 2918 O O . ALA A 1 380 ? -0.636 2.553 25.701 1.00 79.50 380 ALA A O 1
ATOM 2919 N N . ILE A 1 381 ? 1.295 2.544 24.549 1.00 83.62 381 ILE A N 1
ATOM 2920 C CA . ILE A 1 381 ? 2.099 3.182 25.601 1.00 83.62 381 ILE A CA 1
ATOM 2921 C C . ILE A 1 381 ? 1.558 4.581 25.915 1.00 83.62 381 ILE A C 1
ATOM 2923 O O . ILE A 1 381 ? 1.419 4.933 27.083 1.00 83.62 381 ILE A O 1
ATOM 2927 N N . ASN A 1 382 ? 1.230 5.364 24.885 1.00 79.94 382 ASN A N 1
ATOM 2928 C CA . ASN A 1 382 ? 0.708 6.718 25.063 1.00 79.94 382 ASN A CA 1
ATOM 2929 C C . ASN A 1 382 ? -0.722 6.721 25.631 1.00 79.94 382 ASN A C 1
ATOM 2931 O O . ASN A 1 382 ? -1.016 7.525 26.504 1.00 79.94 382 ASN A O 1
ATOM 2935 N N . ALA A 1 383 ? -1.589 5.801 25.199 1.00 73.69 383 ALA A N 1
ATOM 2936 C CA . ALA A 1 383 ? -2.968 5.702 25.682 1.00 73.69 383 ALA A CA 1
ATOM 2937 C C . ALA A 1 383 ? -3.070 5.296 27.162 1.00 73.69 383 ALA A C 1
ATOM 2939 O O . ALA A 1 383 ? -4.069 5.593 27.805 1.00 73.69 383 ALA A O 1
ATOM 2940 N N . ALA A 1 384 ? -2.054 4.617 27.702 1.00 67.44 384 ALA A N 1
ATOM 2941 C CA . ALA A 1 384 ? -1.969 4.281 29.123 1.00 67.44 384 ALA A CA 1
ATOM 2942 C C . ALA A 1 384 ? -1.419 5.426 29.999 1.00 67.44 384 ALA A C 1
ATOM 2944 O O . ALA A 1 384 ? -1.420 5.298 31.224 1.00 67.44 384 ALA A O 1
ATOM 2945 N N . ALA A 1 385 ? -0.887 6.491 29.388 1.00 60.66 385 ALA A N 1
ATOM 2946 C CA . ALA A 1 385 ? -0.357 7.663 30.085 1.00 60.66 385 ALA A CA 1
ATOM 2947 C C . ALA A 1 385 ? -1.392 8.794 30.246 1.00 60.66 385 ALA A C 1
ATOM 2949 O O . ALA A 1 385 ? -1.205 9.646 31.117 1.00 60.66 385 ALA A O 1
ATOM 2950 N N . ASP A 1 386 ? -2.443 8.782 29.419 1.00 52.81 386 ASP A N 1
ATOM 2951 C CA . ASP A 1 386 ? -3.637 9.639 29.504 1.00 52.81 386 ASP A CA 1
ATOM 2952 C C . ASP A 1 386 ? -4.685 9.037 30.457 1.00 52.81 386 ASP A C 1
ATOM 2954 O O . ASP A 1 386 ? -5.366 9.823 31.159 1.00 52.81 386 ASP A O 1
#

Mean predicted aligned error: 9.87 Å

pLDDT: mean 78.98, std 17.36, range [24.73, 98.44]

Organism: Portunus trituberculatus (NCBI:txid210409)

Nearest PDB structures (foldseek):
  5htn-assembly1_A  TM=6.276E-01  e=5.836E-07  Synechococcus elongatus PCC 7942 = FACHB-805
  5hty-assembly1_A  TM=5.978E-01  e=2.338E-06  Synechococcus elongatus PCC 7942 = FACHB-805
  3qdk-assembly1_A  TM=5.911E-01  e=9.368E-06  Halalkalibacterium halodurans
  5htr-assembly1_A  TM=5.505E-01  e=4.680E-06  Arabidopsis thaliana
  4exr-assembly1_A-2  TM=7.932E-01  e=4.396E-01  Clostridioides difficile 630

Foldseek 3Di:
DWDKFFFFFQDDDPNFGWGKTWTPGLQKIKIFIATLPVRDTPDIDMDTFPNPDPQVPAQPGVVVVVVVVVPPLPDDPDDDDPDDVGDGRDQALPQQPQDPVNQVPADFAQDQDRDDRSWPLNVQLSCQPPPVVVCVSDQADDTPPLQDDDPCVRSVVSPRDCSRRDDRDAALQFPDFQCQADSNRHGRGTGTDHGHHDDDDPDDRGSGHDPAFALWDWDDDYHRIDTDRDWPFDVVLVVVVLVVVQVVCVVVVHRDDSVRSLVVLLVLLPDPLLDDPKAWQSCCCHGRRGRPDHIDIDPDDPRQPPSNNVSLNNLLNNLVVSCVRPNLVNCVVVVNAEEEDEDDRCVVRVSNVVSNCVRNVHHYDYDDVPDSSSVSRVSNSVSVVD